Protein AF-A0A4S3J6D6-F1 (afdb_monomer)

Radius of gyration: 30.72 Å; Cα contacts (8 Å, |Δi|>4): 706; chains: 1; bounding box: 92×75×97 Å

pLDDT: mean 73.25, std 19.88, range [20.58, 95.94]

Solvent-accessible surface area (backbone atoms only — not comparable to full-atom values): 27760 Å² total; per-residue (Å²): 115,88,54,31,10,56,45,70,66,60,54,51,51,54,50,54,49,23,69,65,23,25,37,56,41,21,52,38,12,48,53,42,48,74,42,50,26,67,78,44,92,43,76,66,53,26,32,30,43,59,59,21,31,28,32,58,30,50,32,63,73,46,74,86,58,66,75,43,72,44,71,60,29,36,79,47,59,40,78,68,53,76,76,50,87,86,59,56,69,72,59,56,58,63,72,48,68,83,77,58,81,79,68,84,54,77,82,64,49,74,66,72,48,62,26,32,80,41,38,37,79,47,94,91,55,74,77,51,68,56,67,88,74,48,42,57,48,63,47,83,46,77,30,92,31,49,42,48,20,42,47,52,70,48,51,34,69,44,74,44,60,50,78,44,77,56,96,89,40,84,41,76,48,64,69,81,77,81,64,40,69,57,59,69,58,42,50,52,23,52,53,48,36,52,53,32,49,53,42,42,59,67,25,55,64,64,41,30,53,44,23,9,55,43,23,58,44,61,70,38,41,48,49,31,53,19,27,51,37,35,33,52,12,50,74,45,26,75,40,47,71,38,22,37,36,38,43,43,76,55,41,52,58,36,35,78,61,71,19,46,78,42,65,58,54,28,35,53,40,72,37,76,68,77,52,97,88,51,71,42,36,33,30,28,36,62,46,80,68,97,72,34,30,29,41,32,66,42,83,85,45,63,67,88,85,73,66,74,96,77,70,82,84,75,87,74,91,75,92,77,86,94,78,82,90,82,99,79,79,83,86,79,79,88,73,94,71,79,83,76,91,80,71,97,58,63,37,35,40,36,39,50,25,58,80,59,61,22,64,53,83,72,70,92,45,75,63,54,53,52,48,55,51,41,67,33,74,65,50,38,34,53,52,50,35,54,64,43,45,46,48,57,57,52,39,36,71,75,29,72,64,36,53,54,73,45,50,71,66,45,39,48,27,44,51,45,23,52,51,47,26,30,52,55,49,55,32,58,50,60,62,44,45,46,29,54,74,48,29,70,47,55,69,32,63,53,47,92,74,91,81,53,66,67,57,54,50,51,43,52,50,51,51,50,50,49,52,54,63,67,43,47,34,35,56,46,23,50,54,42,38,54,50,52,51,54,58,48,56,61,56,66,72,75,110

Mean predicted aligned error: 13.43 Å

Structure (mmCIF, N/CA/C/O backbone):
data_AF-A0A4S3J6D6-F1
#
_entry.id   AF-A0A4S3J6D6-F1
#
loop_
_atom_site.group_PDB
_atom_site.id
_atom_site.type_symbol
_atom_site.label_atom_id
_atom_site.label_alt_id
_atom_site.label_comp_id
_atom_site.label_asym_id
_atom_site.label_entity_id
_atom_site.label_seq_id
_atom_site.pdbx_PDB_ins_code
_atom_site.Cartn_x
_atom_site.Cartn_y
_atom_site.Cartn_z
_atom_site.occupancy
_atom_site.B_iso_or_equiv
_atom_site.auth_seq_id
_atom_site.auth_comp_id
_atom_site.auth_asym_id
_atom_site.auth_atom_id
_atom_site.pdbx_PDB_model_num
ATOM 1 N N . MET A 1 1 ? -3.745 2.298 2.213 1.00 41.47 1 MET A N 1
ATOM 2 C CA . MET A 1 1 ? -3.369 3.398 1.304 1.00 41.47 1 MET A CA 1
ATOM 3 C C . MET A 1 1 ? -4.579 3.968 0.573 1.00 41.47 1 MET A C 1
ATOM 5 O O . MET A 1 1 ? -5.389 3.202 0.057 1.00 41.47 1 MET A O 1
ATOM 9 N N . LYS A 1 2 ? -4.699 5.301 0.491 1.00 51.72 2 LYS A N 1
ATOM 10 C CA . LYS A 1 2 ? -5.333 5.931 -0.676 1.00 51.72 2 LYS A CA 1
ATOM 11 C C . LYS A 1 2 ? -4.258 5.887 -1.755 1.00 51.72 2 LYS A C 1
ATOM 13 O O . LYS A 1 2 ? -3.402 6.758 -1.787 1.00 51.72 2 LYS A O 1
ATOM 18 N N . PHE A 1 3 ? -4.219 4.801 -2.521 1.00 68.38 3 PHE A N 1
ATOM 19 C CA . PHE A 1 3 ? -3.299 4.735 -3.648 1.00 68.38 3 PHE A CA 1
ATOM 20 C C . PHE A 1 3 ? -3.706 5.852 -4.613 1.00 68.38 3 PHE A C 1
ATOM 22 O O . PHE A 1 3 ? -4.901 5.952 -4.925 1.00 68.38 3 PHE A O 1
ATOM 29 N N . PRO A 1 4 ? -2.780 6.728 -5.031 1.00 78.38 4 PRO A N 1
ATOM 30 C CA . PRO A 1 4 ? -3.098 7.741 -6.025 1.00 78.38 4 PRO A CA 1
ATOM 31 C C . PRO A 1 4 ? -3.724 7.065 -7.248 1.00 78.38 4 PRO A C 1
ATOM 33 O O . PRO A 1 4 ? -3.283 5.997 -7.665 1.00 78.38 4 PRO A O 1
ATOM 36 N N . GLY A 1 5 ? -4.819 7.622 -7.757 1.00 76.44 5 GLY A N 1
ATOM 37 C CA . GLY A 1 5 ? -5.571 7.063 -8.877 1.00 76.44 5 GLY A CA 1
ATOM 38 C C . GLY A 1 5 ? -6.498 5.887 -8.552 1.00 76.44 5 GLY A C 1
ATOM 39 O O . GLY A 1 5 ? -7.161 5.411 -9.465 1.00 76.44 5 GLY A O 1
ATOM 40 N N . ALA A 1 6 ? -6.594 5.400 -7.310 1.00 76.38 6 ALA A N 1
ATOM 41 C CA . ALA A 1 6 ? -7.422 4.228 -7.003 1.00 76.38 6 ALA A CA 1
ATOM 42 C C . ALA A 1 6 ? -8.912 4.410 -7.375 1.00 76.38 6 ALA A C 1
ATOM 44 O O . ALA A 1 6 ? -9.498 5.455 -7.071 1.00 76.38 6 ALA A O 1
ATOM 45 N N . PRO A 1 7 ? -9.570 3.373 -7.930 1.00 74.62 7 PRO A N 1
ATOM 46 C CA . PRO A 1 7 ? -11.009 3.376 -8.164 1.00 74.62 7 PRO A CA 1
ATOM 47 C C . PRO A 1 7 ? -11.848 3.658 -6.910 1.00 74.62 7 PRO A C 1
ATOM 49 O O . PRO A 1 7 ? -11.538 3.197 -5.806 1.00 74.62 7 PRO A O 1
ATOM 52 N N . SER A 1 8 ? -12.998 4.310 -7.094 1.00 79.19 8 SER A N 1
ATOM 53 C CA . SER A 1 8 ? -13.912 4.682 -6.004 1.00 79.19 8 SER A CA 1
ATOM 54 C C . SER A 1 8 ? -14.415 3.488 -5.182 1.00 79.19 8 SER A C 1
ATOM 56 O O . SER A 1 8 ? -14.633 3.626 -3.980 1.00 79.19 8 SER A O 1
ATOM 58 N N . TYR A 1 9 ? -14.557 2.301 -5.784 1.00 73.19 9 TYR A N 1
ATOM 59 C CA . TYR A 1 9 ? -14.984 1.099 -5.057 1.00 73.19 9 TYR A CA 1
ATOM 60 C C . TYR A 1 9 ? -13.918 0.603 -4.065 1.00 73.19 9 TYR A C 1
ATOM 62 O O . TYR A 1 9 ? -14.265 0.152 -2.974 1.00 73.19 9 TYR A O 1
ATOM 70 N N . ILE A 1 10 ? -12.625 0.744 -4.392 1.00 70.75 10 ILE A N 1
ATOM 71 C CA . ILE A 1 10 ? -11.521 0.419 -3.473 1.00 70.75 10 ILE A CA 1
ATOM 72 C C . ILE A 1 10 ? -11.543 1.391 -2.296 1.00 70.75 10 ILE A C 1
ATOM 74 O O . ILE A 1 10 ? -11.367 0.986 -1.147 1.00 70.75 10 ILE A O 1
ATOM 78 N N . LEU A 1 11 ? -11.804 2.674 -2.567 1.00 72.69 11 LEU A N 1
ATOM 79 C CA . LEU A 1 11 ? -11.958 3.683 -1.524 1.00 72.69 11 LEU A CA 1
ATOM 80 C C . LEU A 1 11 ? -13.138 3.357 -0.594 1.00 72.69 11 LEU A C 1
ATOM 82 O O . LEU A 1 11 ? -12.963 3.377 0.624 1.00 72.69 11 LEU A O 1
ATOM 86 N N . GLY A 1 12 ? -14.297 2.996 -1.151 1.00 72.44 12 GLY A N 1
ATOM 87 C CA . GLY A 1 12 ? -15.475 2.588 -0.381 1.00 72.44 12 GLY A CA 1
ATOM 88 C C . GLY A 1 12 ? -15.216 1.356 0.490 1.00 72.44 12 GLY A C 1
ATOM 89 O O . GLY A 1 12 ? -15.484 1.384 1.691 1.00 72.44 12 GLY A O 1
ATOM 90 N N . LEU A 1 13 ? -14.602 0.307 -0.068 1.00 74.62 13 LEU A N 1
ATOM 91 C CA . LEU A 1 13 ? -14.212 -0.888 0.691 1.00 74.62 13 LEU A CA 1
ATOM 92 C C . LEU A 1 13 ? -13.248 -0.538 1.832 1.00 74.62 13 LEU A C 1
ATOM 94 O O . LEU A 1 13 ? -13.419 -0.983 2.965 1.00 74.62 13 LEU A O 1
ATOM 98 N N . ASN A 1 14 ? -12.261 0.314 1.557 1.00 74.44 14 ASN A N 1
ATOM 99 C CA . ASN A 1 14 ? -11.303 0.781 2.550 1.00 74.44 14 ASN A CA 1
ATOM 100 C C . ASN A 1 14 ? -11.950 1.573 3.692 1.00 74.44 14 ASN A C 1
ATOM 102 O O . ASN A 1 14 ? -11.413 1.537 4.804 1.00 74.44 14 ASN A O 1
ATOM 106 N N . MET A 1 15 ? -13.046 2.291 3.433 1.00 79.38 15 MET A N 1
ATOM 107 C CA . MET A 1 15 ? -13.837 2.977 4.458 1.00 79.38 15 MET A CA 1
ATOM 108 C C . MET A 1 15 ? -14.606 1.971 5.316 1.00 79.38 15 MET A C 1
ATOM 110 O O . MET A 1 15 ? -14.496 2.028 6.537 1.00 79.38 15 MET A O 1
ATOM 114 N N . VAL A 1 16 ? -15.298 1.006 4.701 1.00 81.00 16 VAL A N 1
ATOM 115 C CA . VAL A 1 16 ? -16.024 -0.056 5.425 1.00 81.00 16 VAL A CA 1
ATOM 116 C C . VAL A 1 16 ? -15.078 -0.848 6.329 1.00 81.00 16 VAL A C 1
ATOM 118 O O . VAL A 1 16 ? -15.353 -1.023 7.515 1.00 81.00 16 VAL A O 1
ATOM 121 N N . LEU A 1 17 ? -13.922 -1.261 5.807 1.00 79.44 17 LEU A N 1
ATOM 122 C CA . LEU A 1 17 ? -12.919 -1.994 6.581 1.00 79.44 17 LEU A CA 1
ATOM 123 C C . LEU A 1 17 ? -12.349 -1.167 7.736 1.00 79.44 17 LEU A C 1
ATOM 125 O O . LEU A 1 17 ? -12.141 -1.710 8.813 1.00 79.44 17 LEU A O 1
ATOM 129 N N . ALA A 1 18 ? -12.126 0.136 7.546 1.00 80.56 18 ALA A N 1
ATOM 130 C CA . ALA A 1 18 ? -11.654 1.005 8.624 1.00 80.56 18 ALA A CA 1
ATOM 131 C C . ALA A 1 18 ? -12.730 1.248 9.695 1.00 80.56 18 ALA A C 1
ATOM 133 O O . ALA A 1 18 ? -12.408 1.462 10.858 1.00 80.56 18 ALA A O 1
ATOM 134 N N . VAL A 1 19 ? -14.008 1.186 9.319 1.00 84.94 19 VAL A N 1
ATOM 135 C CA . VAL A 1 19 ? -15.122 1.270 10.263 1.00 84.94 19 VAL A CA 1
ATOM 136 C C . VAL A 1 19 ? -15.230 -0.006 11.103 1.00 84.94 19 VAL A C 1
ATOM 138 O O . VAL A 1 19 ? -15.424 0.086 12.311 1.00 84.94 19 VAL A O 1
ATOM 141 N N . LEU A 1 20 ? -15.057 -1.186 10.506 1.00 83.94 20 LEU A N 1
ATOM 142 C CA . LEU A 1 20 ? -15.069 -2.463 11.235 1.00 83.94 20 LEU A CA 1
ATOM 143 C C . LEU A 1 20 ? -13.791 -2.675 12.062 1.00 83.94 20 LEU A C 1
ATOM 145 O O . LEU A 1 20 ? -13.850 -3.211 13.171 1.00 83.94 20 LEU A O 1
ATOM 149 N N . PHE A 1 21 ? -12.651 -2.214 11.540 1.00 85.00 21 PHE A N 1
ATOM 150 C CA . PHE A 1 21 ? -11.318 -2.398 12.109 1.00 85.00 21 PHE A CA 1
ATOM 151 C C . PHE A 1 21 ? -10.525 -1.076 12.078 1.00 85.00 21 PHE A C 1
ATOM 153 O O . PHE A 1 21 ? -9.737 -0.834 11.160 1.00 85.00 21 PHE A O 1
ATOM 160 N N . PRO A 1 22 ? -10.678 -0.204 13.090 1.00 82.12 22 PRO A N 1
ATOM 161 C CA . PRO A 1 22 ? -10.084 1.141 13.078 1.00 82.12 22 PRO A CA 1
ATOM 162 C C . PRO A 1 22 ? -8.558 1.162 12.981 1.00 82.12 22 PRO A C 1
ATOM 164 O O . PRO A 1 22 ? -7.977 2.068 12.382 1.00 82.12 22 PRO A O 1
ATOM 167 N N . ALA A 1 23 ? -7.886 0.132 13.492 1.00 82.69 23 ALA A N 1
ATOM 168 C CA . ALA A 1 23 ? -6.439 0.026 13.369 1.00 82.69 23 ALA A CA 1
ATOM 169 C C . ALA A 1 23 ? -5.967 -0.205 11.908 1.00 82.69 23 ALA A C 1
ATOM 171 O O . ALA A 1 23 ? -4.872 0.241 11.562 1.00 82.69 23 ALA A O 1
ATOM 172 N N . LEU A 1 24 ? -6.812 -0.736 11.002 1.00 78.19 24 LEU A N 1
ATOM 173 C CA . LEU A 1 24 ? -6.524 -0.773 9.558 1.00 78.19 24 LEU A CA 1
ATOM 174 C C . LEU A 1 24 ? -6.525 0.642 8.989 1.00 78.19 24 LEU A C 1
ATOM 176 O O . LEU A 1 24 ? -5.759 0.949 8.081 1.00 78.19 24 LEU A O 1
ATOM 180 N N . GLY A 1 25 ? -7.367 1.522 9.528 1.00 77.50 25 GLY A N 1
ATOM 181 C CA . GLY A 1 25 ? -7.333 2.943 9.228 1.00 77.50 25 GLY A CA 1
ATOM 182 C C . GLY A 1 25 ? -6.056 3.612 9.737 1.00 77.50 25 GLY A C 1
ATOM 183 O O . GLY A 1 25 ? -5.420 4.329 8.972 1.00 77.50 25 GLY A O 1
ATOM 184 N N . ALA A 1 26 ? -5.661 3.343 10.986 1.00 84.44 26 ALA A N 1
ATOM 185 C CA . ALA A 1 26 ? -4.484 3.945 11.620 1.00 84.44 26 ALA A CA 1
ATOM 186 C C . ALA A 1 26 ? -3.166 3.563 10.928 1.00 84.44 26 ALA A C 1
ATOM 188 O O . ALA A 1 26 ? -2.290 4.413 10.783 1.00 84.44 26 ALA A O 1
ATOM 189 N N . SER A 1 27 ? -3.044 2.321 10.441 1.00 81.69 27 SER A N 1
ATOM 190 C CA . SER A 1 27 ? -1.875 1.873 9.663 1.00 81.69 27 SER A CA 1
ATOM 191 C C . SER A 1 27 ? -1.570 2.796 8.477 1.00 81.69 27 SER A C 1
ATOM 193 O O . SER A 1 27 ? -0.413 3.098 8.209 1.00 81.69 27 SER A O 1
ATOM 195 N N . ARG A 1 28 ? -2.616 3.330 7.828 1.00 77.06 28 ARG A N 1
ATOM 196 C CA . ARG A 1 28 ? -2.507 4.219 6.662 1.00 77.06 28 ARG A CA 1
ATOM 197 C C . ARG A 1 28 ? -1.952 5.583 7.047 1.00 77.06 28 ARG A C 1
ATOM 199 O O . ARG A 1 28 ? -1.095 6.110 6.345 1.00 77.06 28 ARG A O 1
ATOM 206 N N . GLY A 1 29 ? -2.452 6.155 8.141 1.00 80.56 29 GLY A N 1
ATOM 207 C CA . GLY A 1 29 ? -1.927 7.409 8.666 1.00 80.56 29 GLY A CA 1
ATOM 208 C C . GLY A 1 29 ? -0.480 7.250 9.126 1.00 80.56 29 GLY A C 1
ATOM 209 O O . GLY A 1 29 ? 0.339 8.107 8.823 1.00 80.56 29 GLY A O 1
ATOM 210 N N . LEU A 1 30 ? -0.135 6.124 9.759 1.00 85.25 30 LEU A N 1
ATOM 211 C CA . LEU A 1 30 ? 1.233 5.835 10.192 1.00 85.25 30 LEU A CA 1
ATOM 212 C C . LEU A 1 30 ? 2.203 5.687 9.015 1.00 85.25 30 LEU A C 1
ATOM 214 O O . LEU A 1 30 ? 3.276 6.281 9.033 1.00 85.25 30 LEU A O 1
ATOM 218 N N . GLU A 1 31 ? 1.825 4.930 7.988 1.00 79.62 31 GLU A N 1
ATOM 219 C CA . GLU A 1 31 ? 2.619 4.768 6.767 1.00 79.62 31 GLU A CA 1
ATOM 220 C C . GLU A 1 31 ? 2.866 6.118 6.086 1.00 79.62 31 GLU A C 1
ATOM 222 O O . GLU A 1 31 ? 4.004 6.445 5.761 1.00 79.62 31 GLU A O 1
ATOM 227 N N . SER A 1 32 ? 1.824 6.950 5.988 1.00 77.69 32 SER A N 1
ATOM 228 C CA . SER A 1 32 ? 1.941 8.329 5.520 1.00 77.69 32 SER A CA 1
ATOM 229 C C . SER A 1 32 ? 2.930 9.127 6.382 1.00 77.69 32 SER A C 1
ATOM 231 O O . SER A 1 32 ? 3.880 9.690 5.849 1.00 77.69 32 SER A O 1
ATOM 233 N N . ILE A 1 33 ? 2.808 9.130 7.714 1.00 83.00 33 ILE A N 1
ATOM 234 C CA . ILE A 1 33 ? 3.750 9.833 8.612 1.00 83.00 33 ILE A CA 1
ATOM 235 C C . ILE A 1 33 ? 5.201 9.398 8.353 1.00 83.00 33 ILE A C 1
ATOM 237 O O . ILE A 1 33 ? 6.087 10.243 8.241 1.00 83.00 33 ILE A O 1
ATOM 241 N N . LEU A 1 34 ? 5.440 8.093 8.202 1.00 79.06 34 LEU A N 1
ATOM 242 C CA . LEU A 1 34 ? 6.771 7.545 7.939 1.00 79.06 34 LEU A CA 1
ATOM 243 C C . LEU A 1 34 ? 7.284 7.851 6.526 1.00 79.06 34 LEU A C 1
ATOM 245 O O . LEU A 1 34 ? 8.488 7.710 6.297 1.00 79.06 34 LEU A O 1
ATOM 249 N N . GLN A 1 35 ? 6.420 8.244 5.582 1.00 71.25 35 GLN A N 1
ATOM 250 C CA . GLN A 1 35 ? 6.797 8.662 4.226 1.00 71.25 35 GLN A CA 1
ATOM 251 C C . GLN A 1 35 ? 7.563 9.994 4.188 1.00 71.25 35 GLN A C 1
ATOM 253 O O . GLN A 1 35 ? 8.398 10.162 3.306 1.00 71.25 35 GLN A O 1
ATOM 258 N N . HIS A 1 36 ? 7.401 10.869 5.191 1.00 66.31 36 HIS A N 1
ATOM 259 C CA . HIS A 1 36 ? 8.188 12.105 5.377 1.00 66.31 36 HIS A CA 1
ATOM 260 C C . HIS A 1 36 ? 8.287 13.022 4.146 1.00 66.31 36 HIS A C 1
ATOM 262 O O . HIS A 1 36 ? 9.276 13.728 3.947 1.00 66.31 36 HIS A O 1
ATOM 268 N N . THR A 1 37 ? 7.233 13.070 3.337 1.00 61.00 37 THR A N 1
ATOM 269 C CA . THR A 1 37 ? 7.245 13.807 2.067 1.00 61.00 37 THR A CA 1
ATOM 270 C C . THR A 1 37 ? 7.382 15.324 2.259 1.00 61.00 37 THR A C 1
ATOM 272 O O . THR A 1 37 ? 7.939 15.986 1.396 1.00 61.00 37 THR A O 1
ATOM 275 N N . THR A 1 38 ? 6.983 15.899 3.402 1.00 57.28 38 THR A N 1
ATOM 276 C CA . THR A 1 38 ? 7.101 17.351 3.679 1.00 57.28 38 THR A CA 1
ATOM 277 C C . THR A 1 38 ? 8.528 17.892 3.668 1.00 57.28 38 THR A C 1
ATOM 279 O O . THR A 1 38 ? 8.716 19.083 3.433 1.00 57.28 38 THR A O 1
ATOM 282 N N . PHE A 1 39 ? 9.533 17.055 3.941 1.00 61.31 39 PHE A N 1
ATOM 283 C CA . PHE A 1 39 ? 10.932 17.493 3.989 1.00 61.31 39 PHE A CA 1
ATOM 284 C C . PHE A 1 39 ? 11.635 17.417 2.629 1.00 61.31 39 PHE A C 1
ATOM 286 O O . PHE A 1 39 ? 12.764 17.897 2.500 1.00 61.31 39 PHE A O 1
ATOM 293 N N . ALA A 1 40 ? 10.975 16.851 1.615 1.00 65.94 40 ALA A N 1
ATOM 294 C CA . ALA A 1 40 ? 11.468 16.861 0.248 1.00 65.94 40 ALA A CA 1
ATOM 295 C C . ALA A 1 40 ? 11.375 18.278 -0.332 1.00 65.94 40 ALA A C 1
ATOM 297 O O . ALA A 1 40 ? 10.331 18.939 -0.263 1.00 65.94 40 ALA A O 1
ATOM 298 N N . LYS A 1 41 ? 12.487 18.746 -0.906 1.00 68.56 41 LYS A N 1
ATOM 299 C CA . LYS A 1 41 ? 12.631 20.136 -1.369 1.00 68.56 41 LYS A CA 1
ATOM 300 C C . LYS A 1 41 ? 11.868 20.386 -2.668 1.00 68.56 41 LYS A C 1
ATOM 302 O O . LYS A 1 41 ? 11.442 21.512 -2.910 1.00 68.56 41 LYS A O 1
ATOM 307 N N . ASN A 1 42 ? 11.690 19.342 -3.481 1.00 77.44 42 ASN A N 1
ATOM 308 C CA . ASN A 1 42 ? 11.110 19.442 -4.817 1.00 77.44 42 ASN A CA 1
ATOM 309 C C . ASN A 1 42 ? 9.749 18.720 -4.904 1.00 77.44 42 ASN A C 1
ATOM 311 O O . ASN A 1 42 ? 9.630 17.597 -4.414 1.00 77.44 42 ASN A O 1
ATOM 315 N N . PRO A 1 43 ? 8.739 19.277 -5.603 1.00 82.75 43 PRO A N 1
ATOM 316 C CA . PRO A 1 43 ? 7.417 18.650 -5.749 1.00 82.75 43 PRO A CA 1
ATOM 317 C C . PRO A 1 43 ? 7.432 17.229 -6.338 1.00 82.75 43 PRO A C 1
ATOM 319 O O . PRO A 1 43 ? 6.593 16.405 -5.985 1.00 82.75 43 PRO A O 1
ATOM 322 N N . ILE A 1 44 ? 8.391 16.919 -7.218 1.00 84.81 44 ILE A N 1
ATOM 323 C CA . ILE A 1 44 ? 8.555 15.571 -7.790 1.00 84.81 44 ILE A CA 1
ATOM 324 C C . ILE A 1 44 ? 9.035 14.572 -6.744 1.00 84.81 44 ILE A C 1
ATOM 326 O O . ILE A 1 44 ? 8.549 13.449 -6.704 1.00 84.81 44 ILE A O 1
ATOM 330 N N . GLU A 1 45 ? 9.958 14.981 -5.880 1.00 83.44 45 GLU A N 1
ATOM 331 C CA . GLU A 1 45 ? 10.452 14.148 -4.785 1.00 83.44 45 GLU A CA 1
ATOM 332 C C . GLU A 1 45 ? 9.326 13.896 -3.763 1.00 83.44 45 GLU A C 1
ATOM 334 O O . GLU A 1 45 ? 9.135 12.770 -3.308 1.00 83.44 45 GLU A O 1
ATOM 339 N N . GLN A 1 46 ? 8.477 14.900 -3.504 1.00 83.81 46 GLN A N 1
ATOM 340 C CA . GLN A 1 46 ? 7.248 14.731 -2.713 1.00 83.81 46 GLN A CA 1
ATOM 341 C C . GLN A 1 46 ? 6.288 13.707 -3.342 1.00 83.81 46 GLN A C 1
ATOM 343 O O . GLN A 1 46 ? 5.760 12.837 -2.643 1.00 83.81 46 GLN A O 1
ATOM 348 N N . ALA A 1 47 ? 6.087 13.773 -4.663 1.00 87.06 47 ALA A N 1
ATOM 349 C CA . ALA A 1 47 ? 5.253 12.824 -5.398 1.00 87.06 47 ALA A CA 1
ATOM 350 C C . ALA A 1 47 ? 5.852 11.410 -5.403 1.00 87.06 47 ALA A C 1
ATOM 352 O O . ALA A 1 47 ? 5.113 10.431 -5.276 1.00 87.06 47 ALA A O 1
ATOM 353 N N . LEU A 1 48 ? 7.178 11.297 -5.497 1.00 86.69 48 LEU A N 1
ATOM 354 C CA . LEU A 1 48 ? 7.907 10.033 -5.453 1.00 86.69 48 LEU A CA 1
ATOM 355 C C . LEU A 1 48 ? 7.718 9.335 -4.102 1.00 86.69 48 LEU A C 1
ATOM 357 O O . LEU A 1 48 ? 7.248 8.199 -4.059 1.00 86.69 48 LEU A O 1
ATOM 361 N N . HIS A 1 49 ? 7.984 10.038 -2.999 1.00 81.44 49 HIS A N 1
ATOM 362 C CA . HIS A 1 49 ? 7.810 9.498 -1.647 1.00 81.44 49 HIS A CA 1
ATOM 363 C C . HIS A 1 49 ? 6.346 9.203 -1.292 1.00 81.44 49 HIS A C 1
ATOM 365 O O . HIS A 1 49 ? 6.078 8.356 -0.444 1.00 81.44 49 HIS A O 1
ATOM 371 N N . SER A 1 50 ? 5.393 9.851 -1.967 1.00 81.69 50 SER A N 1
ATOM 372 C CA . SER A 1 50 ? 3.956 9.579 -1.816 1.00 81.69 50 SER A CA 1
ATOM 373 C C . SER A 1 50 ? 3.459 8.425 -2.698 1.00 81.69 50 SER A C 1
ATOM 375 O O . SER A 1 50 ? 2.248 8.216 -2.802 1.00 81.69 50 SER A O 1
ATOM 377 N N . SER A 1 51 ? 4.357 7.697 -3.379 1.00 85.38 51 SER A N 1
ATOM 378 C CA . SER A 1 51 ? 4.012 6.645 -4.353 1.00 85.38 51 SER A CA 1
ATOM 379 C C . SER A 1 51 ? 3.046 7.125 -5.450 1.00 85.38 51 SER A C 1
ATOM 381 O O . SER A 1 51 ? 2.198 6.371 -5.931 1.00 85.38 51 SER A O 1
ATOM 383 N N . ALA A 1 52 ? 3.144 8.400 -5.838 1.00 89.31 52 ALA A N 1
ATOM 384 C CA . ALA A 1 52 ? 2.300 9.015 -6.861 1.00 89.31 52 ALA A CA 1
ATOM 385 C C . ALA A 1 52 ? 2.924 8.974 -8.261 1.00 89.31 52 ALA A C 1
ATOM 387 O O . ALA A 1 52 ? 2.268 9.370 -9.222 1.00 89.31 52 ALA A O 1
ATOM 388 N N . LEU A 1 53 ? 4.165 8.497 -8.391 1.00 91.81 53 LEU A N 1
ATOM 389 C CA . LEU A 1 53 ? 4.851 8.350 -9.672 1.00 91.81 53 LEU A CA 1
ATOM 390 C C . LEU A 1 53 ? 4.790 6.903 -10.164 1.00 91.81 53 LEU A C 1
ATOM 392 O O . LEU A 1 53 ? 5.007 5.955 -9.404 1.00 91.81 53 LEU A O 1
ATOM 396 N N . CYS A 1 54 ? 4.534 6.740 -11.457 1.00 92.94 54 CYS A N 1
ATOM 397 C CA . CYS A 1 54 ? 4.538 5.450 -12.136 1.00 92.94 54 CYS A CA 1
ATOM 398 C C . CYS A 1 54 ? 5.396 5.491 -13.405 1.00 92.94 54 CYS A C 1
ATOM 400 O O . CYS A 1 54 ? 5.577 6.540 -14.023 1.00 92.94 54 CYS A O 1
ATOM 402 N N . MET A 1 55 ? 5.928 4.335 -13.783 1.00 93.38 55 MET A N 1
ATOM 403 C CA . MET A 1 55 ? 6.758 4.128 -14.966 1.00 93.38 55 MET A CA 1
ATOM 404 C C . MET A 1 55 ? 6.295 2.895 -15.741 1.00 93.38 55 MET A C 1
ATOM 406 O O . MET A 1 55 ? 5.650 2.000 -15.192 1.00 93.38 55 MET A O 1
ATOM 410 N N . VAL A 1 56 ? 6.650 2.849 -17.022 1.00 93.94 56 VAL A N 1
ATOM 411 C CA . VAL A 1 56 ? 6.381 1.705 -17.898 1.00 93.94 56 VAL A CA 1
ATOM 412 C C . VAL A 1 56 ? 7.427 0.618 -17.663 1.00 93.94 56 VAL A C 1
ATOM 414 O O . VAL A 1 56 ? 8.626 0.897 -17.640 1.00 93.94 56 VAL A O 1
ATOM 417 N N . VAL A 1 57 ? 6.975 -0.624 -17.510 1.00 91.44 57 VAL A N 1
ATOM 418 C CA . VAL A 1 57 ? 7.831 -1.804 -17.345 1.00 91.44 57 VAL A CA 1
ATOM 419 C C . VAL A 1 57 ? 7.383 -2.942 -18.260 1.00 91.44 57 VAL A C 1
ATOM 421 O O . VAL A 1 57 ? 6.245 -2.972 -18.740 1.00 91.44 57 VAL A O 1
ATOM 424 N N . ARG A 1 58 ? 8.283 -3.893 -18.521 1.00 90.44 58 ARG A N 1
ATOM 425 C CA . ARG A 1 58 ? 7.955 -5.089 -19.307 1.00 90.44 58 ARG A CA 1
ATOM 426 C C . ARG A 1 58 ? 7.142 -6.059 -18.458 1.00 90.44 58 ARG A C 1
ATOM 428 O O . ARG A 1 58 ? 7.561 -6.436 -17.368 1.00 90.44 58 ARG A O 1
ATOM 435 N N . SER A 1 59 ? 6.012 -6.511 -18.984 1.00 86.00 59 SER A N 1
ATOM 436 C CA . SER A 1 59 ? 5.227 -7.575 -18.357 1.00 86.00 59 SER A CA 1
ATOM 437 C C . SER A 1 59 ? 5.912 -8.943 -18.533 1.00 86.00 59 SER A C 1
ATOM 439 O O . SER A 1 59 ? 6.729 -9.116 -19.443 1.00 86.00 59 SER A O 1
ATOM 441 N N . PRO A 1 60 ? 5.519 -9.978 -17.767 1.00 79.38 60 PRO A N 1
ATOM 442 C CA . PRO A 1 60 ? 6.001 -11.349 -17.967 1.00 79.38 60 PRO A CA 1
ATOM 443 C C . PRO A 1 60 ? 5.744 -11.935 -19.366 1.00 79.38 60 PRO A C 1
ATOM 445 O O . PRO A 1 60 ? 6.346 -12.943 -19.730 1.00 79.38 60 PRO A O 1
ATOM 448 N N . TYR A 1 61 ? 4.811 -11.351 -20.122 1.00 81.88 61 TYR A N 1
ATOM 449 C CA . TYR A 1 61 ? 4.415 -11.800 -21.459 1.00 81.88 61 TYR A CA 1
ATOM 450 C C . TYR A 1 61 ? 5.076 -10.991 -22.575 1.00 81.88 61 TYR A C 1
ATOM 452 O O . TYR A 1 61 ? 4.755 -11.190 -23.746 1.00 81.88 61 TYR A O 1
ATOM 460 N N . TRP A 1 62 ? 5.960 -10.059 -22.219 1.00 89.56 62 TRP A N 1
ATOM 461 C CA . TRP A 1 62 ? 6.705 -9.272 -23.184 1.00 89.56 62 TRP A CA 1
ATOM 462 C C . TRP A 1 62 ? 7.539 -10.176 -24.097 1.00 89.56 62 TRP A C 1
ATOM 464 O O . TRP A 1 62 ? 8.183 -11.124 -23.642 1.00 89.56 62 TRP A O 1
ATOM 474 N N . LYS A 1 63 ? 7.537 -9.851 -25.390 1.00 87.12 63 LYS A N 1
ATOM 475 C CA . LYS A 1 63 ? 8.366 -10.491 -26.410 1.00 87.12 63 LYS A CA 1
ATOM 476 C C . LYS A 1 63 ? 9.216 -9.436 -27.133 1.00 87.12 63 LYS A C 1
ATOM 478 O O . LYS A 1 63 ? 8.741 -8.308 -27.323 1.00 87.12 63 LYS A O 1
ATOM 483 N N . PRO A 1 64 ? 10.448 -9.771 -27.547 1.00 87.81 64 PRO A N 1
ATOM 484 C CA . PRO A 1 64 ? 11.240 -8.911 -28.408 1.00 87.81 64 PRO A CA 1
ATOM 485 C C . PRO A 1 64 ? 10.630 -8.873 -29.816 1.00 87.81 64 PRO A C 1
ATOM 487 O O . PRO A 1 64 ? 10.008 -9.828 -30.269 1.00 87.81 64 PRO A O 1
ATOM 490 N N . GLN A 1 65 ? 10.785 -7.747 -30.502 1.00 86.31 65 GLN A N 1
ATOM 491 C CA . GLN A 1 65 ? 10.573 -7.637 -31.943 1.00 86.31 65 GLN A CA 1
ATOM 492 C C . GLN A 1 65 ? 11.843 -8.071 -32.693 1.00 86.31 65 GLN A C 1
ATOM 494 O O . GLN A 1 65 ? 12.930 -7.625 -32.300 1.00 86.31 65 GLN A O 1
ATOM 499 N N . PRO A 1 66 ? 11.713 -8.910 -33.739 1.00 84.75 66 PRO A N 1
ATOM 500 C CA . PRO A 1 66 ? 12.814 -9.276 -34.623 1.00 84.75 66 PRO A CA 1
ATOM 501 C C . PRO A 1 66 ? 13.544 -8.053 -35.192 1.00 84.75 66 PRO A C 1
ATOM 503 O O . PRO A 1 66 ? 12.902 -7.103 -35.630 1.00 84.75 66 PRO A O 1
ATOM 506 N N . GLY A 1 67 ? 14.875 -8.081 -35.196 1.00 80.62 67 GLY A N 1
ATOM 507 C CA . GLY A 1 67 ? 15.741 -7.024 -35.724 1.00 80.62 67 GLY A CA 1
ATOM 508 C C . GLY A 1 67 ? 16.067 -5.892 -34.744 1.00 80.62 67 GLY A C 1
ATOM 509 O O . GLY A 1 67 ? 16.984 -5.120 -35.011 1.00 80.62 67 GLY A O 1
ATOM 510 N N . ASN A 1 68 ? 15.396 -5.806 -33.591 1.00 84.12 68 ASN A N 1
ATOM 511 C CA . ASN A 1 68 ? 15.668 -4.757 -32.605 1.00 84.12 68 ASN A CA 1
ATOM 512 C C . ASN A 1 68 ? 16.742 -5.187 -31.595 1.00 84.12 68 ASN A C 1
ATOM 514 O O . ASN A 1 68 ? 16.736 -6.317 -31.096 1.00 84.12 68 ASN A O 1
ATOM 518 N N . THR A 1 69 ? 17.609 -4.244 -31.227 1.00 83.94 69 THR A N 1
ATOM 519 C CA . THR A 1 69 ? 18.634 -4.426 -30.193 1.00 83.94 69 THR A CA 1
ATOM 520 C C . THR A 1 69 ? 18.089 -4.047 -28.818 1.00 83.94 69 THR A C 1
ATOM 522 O O . THR A 1 69 ? 17.561 -2.952 -28.625 1.00 83.94 69 THR A O 1
ATOM 525 N N . TYR A 1 70 ? 18.266 -4.924 -27.831 1.00 84.88 70 TYR A N 1
ATOM 526 C CA . TYR A 1 70 ? 17.863 -4.684 -26.442 1.00 84.88 70 TYR A CA 1
ATOM 527 C C . TYR A 1 70 ? 19.072 -4.588 -25.536 1.00 84.88 70 TYR A C 1
ATOM 529 O O . TYR A 1 70 ? 20.066 -5.277 -25.747 1.00 84.88 70 TYR A O 1
ATOM 537 N N . ARG A 1 71 ? 18.957 -3.750 -24.505 1.00 81.81 71 ARG A N 1
ATOM 538 C CA . ARG A 1 71 ? 20.014 -3.480 -23.525 1.00 81.81 71 ARG A CA 1
ATOM 539 C C . ARG A 1 71 ? 19.728 -4.154 -22.189 1.00 81.81 71 ARG A C 1
ATOM 541 O O . ARG A 1 71 ? 18.588 -4.514 -21.890 1.00 81.81 71 ARG A O 1
ATOM 548 N N . ASP A 1 72 ? 20.764 -4.216 -21.361 1.00 79.81 72 ASP A N 1
ATOM 549 C CA . ASP A 1 72 ? 20.737 -4.740 -19.995 1.00 79.81 72 ASP A CA 1
ATOM 550 C C . ASP A 1 72 ? 20.300 -6.212 -19.905 1.00 79.81 72 ASP A C 1
ATOM 552 O O . ASP A 1 72 ? 19.678 -6.642 -18.935 1.00 79.81 72 ASP A O 1
ATOM 556 N N . LEU A 1 73 ? 20.634 -7.008 -20.921 1.00 83.00 73 LEU A N 1
ATOM 557 C CA . LEU A 1 73 ? 20.373 -8.443 -20.939 1.00 83.00 73 LEU A CA 1
ATOM 558 C C . LEU A 1 73 ? 21.358 -9.176 -20.024 1.00 83.00 73 LEU A C 1
ATOM 560 O O . LEU A 1 73 ? 22.513 -8.776 -19.879 1.00 83.00 73 LEU A O 1
ATOM 564 N N . SER A 1 74 ? 20.904 -10.262 -19.400 1.00 79.75 74 SER A N 1
ATOM 565 C CA . SER A 1 74 ? 21.749 -11.163 -18.605 1.00 79.75 74 SER A CA 1
ATOM 566 C C . SER A 1 74 ? 21.699 -12.581 -19.169 1.00 79.75 74 SER A C 1
ATOM 568 O O . SER A 1 74 ? 20.677 -13.010 -19.694 1.00 79.75 74 SER A O 1
ATOM 570 N N . TYR A 1 75 ? 22.791 -13.332 -19.043 1.00 78.62 75 TYR A N 1
ATOM 571 C CA . TYR A 1 75 ? 22.912 -14.687 -19.587 1.00 78.62 75 TYR A CA 1
ATOM 572 C C . TYR A 1 75 ? 23.019 -15.713 -18.462 1.00 78.62 75 TYR A C 1
ATOM 574 O O . TYR A 1 75 ? 23.870 -15.580 -17.582 1.00 78.62 75 TYR A O 1
ATOM 582 N N . LEU A 1 76 ? 22.174 -16.745 -18.503 1.00 76.69 76 LEU A N 1
ATOM 583 C CA . LEU A 1 76 ? 22.236 -17.906 -17.621 1.00 76.69 76 LEU A CA 1
ATOM 584 C C . LEU A 1 76 ? 22.623 -19.159 -18.438 1.00 76.69 76 LEU A C 1
ATOM 586 O O . LEU A 1 76 ? 21.805 -19.662 -19.218 1.00 76.69 76 LEU A O 1
ATOM 590 N N . PRO A 1 77 ? 23.844 -19.698 -18.237 1.00 71.94 77 PRO A N 1
ATOM 591 C CA . PRO A 1 77 ? 24.304 -20.906 -18.915 1.00 71.94 77 PRO A CA 1
ATOM 592 C C . PRO A 1 77 ? 23.443 -22.136 -18.596 1.00 71.94 77 PRO A C 1
ATOM 594 O O . PRO A 1 77 ? 22.999 -22.325 -17.459 1.00 71.94 77 PRO A O 1
ATOM 597 N N . THR A 1 78 ? 23.307 -23.052 -19.561 1.00 72.25 78 THR A N 1
ATOM 598 C CA . THR A 1 78 ? 22.533 -24.299 -19.403 1.00 72.25 78 THR A CA 1
ATOM 599 C C . THR A 1 78 ? 22.963 -25.136 -18.194 1.00 72.25 78 THR A C 1
ATOM 601 O O . THR A 1 78 ? 22.113 -25.727 -17.528 1.00 72.25 78 THR A O 1
ATOM 604 N N . ARG A 1 79 ? 24.264 -25.186 -17.876 1.00 67.75 79 ARG A N 1
ATOM 605 C CA . ARG A 1 79 ? 24.793 -25.981 -16.751 1.00 67.75 79 ARG A CA 1
ATOM 606 C C . ARG A 1 79 ? 24.175 -25.569 -15.410 1.00 67.75 79 ARG A C 1
ATOM 608 O O . ARG A 1 79 ? 23.843 -26.427 -14.599 1.00 67.75 79 ARG A O 1
ATOM 615 N N . LEU A 1 80 ? 23.961 -24.268 -15.201 1.00 66.75 80 LEU A N 1
ATOM 616 C CA . LEU A 1 80 ? 23.361 -23.741 -13.970 1.00 66.75 80 LEU A CA 1
ATOM 617 C C . LEU A 1 80 ? 21.853 -23.953 -13.908 1.00 66.75 80 LEU A C 1
ATOM 619 O O . LEU A 1 80 ? 21.284 -24.035 -12.825 1.00 66.75 80 LEU A O 1
ATOM 623 N N . ARG A 1 81 ? 21.215 -24.091 -15.070 1.00 65.81 81 ARG A N 1
ATOM 624 C CA . ARG A 1 81 ? 19.781 -24.333 -15.185 1.00 65.81 81 ARG A CA 1
ATOM 625 C C . ARG A 1 81 ? 19.376 -25.751 -14.775 1.00 65.81 81 ARG A C 1
ATOM 627 O O . ARG A 1 81 ? 18.255 -25.946 -14.338 1.00 65.81 81 ARG A O 1
ATOM 634 N N . GLN A 1 82 ? 20.265 -26.736 -14.914 1.00 60.62 82 GLN A N 1
ATOM 635 C CA . GLN A 1 82 ? 19.953 -28.142 -14.617 1.00 60.62 82 GLN A CA 1
ATOM 636 C C . GLN A 1 82 ? 19.966 -28.482 -13.116 1.00 60.62 82 GLN A C 1
ATOM 638 O O . GLN A 1 82 ? 19.493 -29.552 -12.741 1.00 60.62 82 GLN A O 1
ATOM 643 N N . LYS A 1 83 ? 20.529 -27.614 -12.263 1.00 57.28 83 LYS A N 1
ATOM 644 C CA . LYS A 1 83 ? 20.815 -27.937 -10.855 1.00 57.28 83 LYS A CA 1
ATOM 645 C C . LYS A 1 83 ? 19.651 -27.642 -9.895 1.00 57.28 83 LYS A C 1
ATOM 647 O O . LYS A 1 83 ? 19.577 -28.303 -8.871 1.00 57.28 83 LYS A O 1
ATOM 652 N N . ASP A 1 84 ? 18.757 -26.705 -10.230 1.00 57.03 84 ASP A N 1
ATOM 653 C CA . ASP A 1 84 ? 17.611 -26.287 -9.400 1.00 57.03 84 ASP A CA 1
ATOM 654 C C . ASP A 1 84 ? 16.491 -25.683 -10.293 1.00 57.03 84 ASP A C 1
ATOM 656 O O . ASP A 1 84 ? 16.478 -24.484 -10.565 1.00 57.03 84 ASP A O 1
ATOM 660 N N . ASP A 1 85 ? 15.539 -26.504 -10.766 1.00 56.62 85 ASP A N 1
ATOM 661 C CA . ASP A 1 85 ? 14.487 -26.101 -11.733 1.00 56.62 85 ASP A CA 1
ATOM 662 C C . ASP A 1 85 ? 13.462 -25.079 -11.186 1.00 56.62 85 ASP A C 1
ATOM 664 O O . ASP A 1 85 ? 12.786 -24.397 -11.959 1.00 56.62 85 ASP A O 1
ATOM 668 N N . ASP A 1 86 ? 13.350 -24.955 -9.861 1.00 58.00 86 ASP A N 1
ATOM 669 C CA . ASP A 1 86 ? 12.416 -24.046 -9.179 1.00 58.00 86 ASP A CA 1
ATOM 670 C C . ASP A 1 86 ? 13.064 -22.720 -8.720 1.00 58.00 86 ASP A C 1
ATOM 672 O O . ASP A 1 86 ? 12.370 -21.836 -8.205 1.00 58.00 86 ASP A O 1
ATOM 676 N N . GLU A 1 87 ? 14.384 -22.551 -8.872 1.00 63.94 87 GLU A N 1
ATOM 677 C CA . GLU A 1 87 ? 15.097 -21.361 -8.395 1.00 63.94 87 GLU A CA 1
ATOM 678 C C . GLU A 1 87 ? 15.034 -20.207 -9.412 1.00 63.94 87 GLU A C 1
ATOM 680 O O . GLU A 1 87 ? 15.185 -20.388 -10.619 1.00 63.94 87 GLU A O 1
ATOM 685 N N . ALA A 1 88 ? 14.810 -18.979 -8.927 1.00 70.00 88 ALA A N 1
ATOM 686 C CA . ALA A 1 88 ? 14.757 -17.806 -9.792 1.00 70.00 88 ALA A CA 1
ATOM 687 C C . ALA A 1 88 ? 16.116 -17.585 -10.509 1.00 70.00 88 ALA A C 1
ATOM 689 O O . ALA A 1 88 ? 17.144 -17.533 -9.829 1.00 70.00 88 ALA A O 1
ATOM 690 N N . PRO A 1 89 ? 16.145 -17.389 -11.841 1.00 71.69 89 PRO A N 1
ATOM 691 C CA . PRO A 1 89 ? 17.339 -17.141 -12.651 1.00 71.69 89 PRO A CA 1
ATOM 692 C C . PRO A 1 89 ? 18.366 -16.172 -12.051 1.00 71.69 89 PRO A C 1
ATOM 694 O O . PRO A 1 89 ? 19.547 -16.507 -11.973 1.00 71.69 89 PRO A O 1
ATOM 697 N N . TYR A 1 90 ? 17.947 -15.009 -11.539 1.00 72.31 90 TYR A N 1
ATOM 698 C CA . TYR A 1 90 ? 18.875 -14.073 -10.884 1.00 72.31 90 TYR A CA 1
ATOM 699 C C . TYR A 1 90 ? 19.472 -14.604 -9.568 1.00 72.31 90 TYR A C 1
ATOM 701 O O . TYR A 1 90 ? 20.606 -14.272 -9.219 1.00 72.31 90 TYR A O 1
ATOM 709 N N . LYS A 1 91 ? 18.746 -15.455 -8.836 1.00 73.75 91 LYS A N 1
ATOM 710 C CA . LYS A 1 91 ? 19.236 -16.102 -7.609 1.00 73.75 91 LYS A CA 1
ATOM 711 C C . LYS A 1 91 ? 20.268 -17.186 -7.935 1.00 73.75 91 LYS A C 1
ATOM 713 O O . LYS A 1 91 ? 21.309 -17.239 -7.279 1.00 73.75 91 LYS A O 1
ATOM 718 N N . ALA A 1 92 ? 20.028 -17.957 -8.997 1.00 72.88 92 ALA A N 1
ATOM 719 C CA . ALA A 1 92 ? 20.991 -18.915 -9.534 1.00 72.88 92 ALA A CA 1
ATOM 720 C C . ALA A 1 92 ? 22.289 -18.221 -9.994 1.00 72.88 92 ALA A C 1
ATOM 722 O O . ALA A 1 92 ? 23.380 -18.678 -9.657 1.00 72.88 92 ALA A O 1
ATOM 723 N N . LEU A 1 93 ? 22.188 -17.065 -10.670 1.00 71.62 93 LEU A N 1
ATOM 724 C CA . LEU A 1 93 ? 23.353 -16.256 -11.062 1.00 71.62 93 LEU A CA 1
ATOM 725 C C . LEU A 1 93 ? 24.177 -15.769 -9.860 1.00 71.62 93 LEU A C 1
ATOM 727 O O . LEU A 1 93 ? 25.405 -15.791 -9.907 1.00 71.62 93 LEU A O 1
ATOM 731 N N . LYS A 1 94 ? 23.524 -15.355 -8.766 1.00 70.44 94 LYS A N 1
ATOM 732 C CA . LYS A 1 94 ? 24.202 -14.830 -7.567 1.00 70.44 94 LYS A CA 1
ATOM 733 C C . LYS A 1 94 ? 24.937 -15.912 -6.761 1.00 70.44 94 LYS A C 1
ATOM 735 O O . LYS A 1 94 ? 25.979 -15.630 -6.172 1.00 70.44 94 LYS A O 1
ATOM 740 N N . LYS A 1 95 ? 24.399 -17.136 -6.716 1.00 68.00 95 LYS A N 1
ATOM 741 C CA . LYS A 1 95 ? 24.948 -18.282 -5.959 1.00 68.00 95 LYS A CA 1
ATOM 742 C C . LYS A 1 95 ? 26.287 -18.757 -6.532 1.00 68.00 95 LYS A C 1
ATOM 744 O O . LYS A 1 95 ? 27.195 -19.098 -5.778 1.00 68.00 95 LYS A O 1
ATOM 749 N N . THR A 1 96 ? 26.451 -18.697 -7.850 1.00 60.00 96 THR A N 1
ATOM 750 C CA . THR A 1 96 ? 27.617 -19.245 -8.561 1.00 60.00 96 THR A CA 1
ATOM 751 C C . THR A 1 96 ? 28.726 -18.203 -8.761 1.00 60.00 96 THR A C 1
ATOM 753 O O . THR A 1 96 ? 29.286 -18.033 -9.843 1.00 60.00 96 THR A O 1
ATOM 756 N N . ARG A 1 97 ? 29.041 -17.473 -7.682 1.00 55.19 97 ARG A N 1
ATOM 757 C CA . ARG A 1 97 ? 29.995 -16.350 -7.642 1.00 55.19 97 ARG A CA 1
ATOM 758 C C . ARG A 1 97 ? 31.444 -16.758 -7.942 1.00 55.19 97 ARG A C 1
ATOM 760 O O . ARG A 1 97 ? 32.168 -15.957 -8.522 1.00 55.19 97 ARG A O 1
ATOM 767 N N . SER A 1 98 ? 31.876 -17.963 -7.551 1.00 49.53 98 SER A N 1
ATOM 768 C CA . SER A 1 98 ? 33.282 -18.391 -7.676 1.00 49.53 98 SER A CA 1
ATOM 769 C C . SER A 1 98 ? 33.598 -19.191 -8.943 1.00 49.53 98 SER A C 1
ATOM 771 O O . SER A 1 98 ? 34.755 -19.236 -9.343 1.00 49.53 98 SER A O 1
ATOM 773 N N . GLU A 1 99 ? 32.601 -19.805 -9.589 1.00 51.06 99 GLU A N 1
ATOM 774 C CA . GLU A 1 99 ? 32.823 -20.692 -10.747 1.00 51.06 99 GLU A CA 1
ATOM 775 C C . GLU A 1 99 ? 32.731 -19.943 -12.089 1.00 51.06 99 GLU A C 1
ATOM 777 O O . GLU A 1 99 ? 33.362 -20.330 -13.066 1.00 51.06 99 GLU A O 1
ATOM 782 N N . LEU A 1 100 ? 31.998 -18.824 -12.147 1.00 51.50 100 LEU A N 1
ATOM 783 C CA . LEU A 1 100 ? 31.707 -18.118 -13.400 1.00 51.50 100 LEU A CA 1
ATOM 784 C C . LEU A 1 100 ? 32.824 -17.179 -13.887 1.00 51.50 100 LEU A C 1
ATOM 786 O O . LEU A 1 100 ? 32.629 -16.502 -14.885 1.00 51.50 100 LEU A O 1
ATOM 790 N N . GLY A 1 101 ? 33.953 -17.049 -13.189 1.00 46.12 101 GLY A N 1
ATOM 791 C CA . GLY A 1 101 ? 34.946 -15.994 -13.447 1.00 46.12 101 GLY A CA 1
ATOM 792 C C . GLY A 1 101 ? 35.721 -16.089 -14.771 1.00 46.12 101 GLY A C 1
ATOM 793 O O . GLY A 1 101 ? 36.446 -15.149 -15.077 1.00 46.12 101 GLY A O 1
ATOM 794 N N . LYS A 1 102 ? 35.610 -17.184 -15.545 1.00 45.34 102 LYS A N 1
ATOM 795 C CA . LYS A 1 102 ? 36.517 -17.444 -16.685 1.00 45.34 102 LYS A CA 1
ATOM 796 C C . LYS A 1 102 ? 35.878 -17.856 -18.028 1.00 45.34 102 LYS A C 1
ATOM 798 O O . LYS A 1 102 ? 36.553 -17.735 -19.038 1.00 45.34 102 LYS A O 1
ATOM 803 N N . GLU A 1 103 ? 34.602 -18.255 -18.099 1.00 49.84 103 GLU A N 1
ATOM 804 C CA . GLU A 1 103 ? 33.996 -18.830 -19.334 1.00 49.84 103 GLU A CA 1
ATOM 805 C C . GLU A 1 103 ? 32.877 -17.967 -19.976 1.00 49.84 103 GLU A C 1
ATOM 807 O O . GLU A 1 103 ? 31.985 -18.471 -20.649 1.00 49.84 103 GLU A O 1
ATOM 812 N N . ARG A 1 104 ? 32.844 -16.647 -19.746 1.00 53.03 104 ARG A N 1
ATOM 813 C CA . ARG A 1 104 ? 31.569 -15.891 -19.767 1.00 53.03 104 ARG A CA 1
ATOM 814 C C . ARG A 1 104 ? 30.908 -15.561 -21.116 1.00 53.03 104 ARG A C 1
ATOM 816 O O . ARG A 1 104 ? 29.748 -15.168 -21.078 1.00 53.03 104 ARG A O 1
ATOM 823 N N . PHE A 1 105 ? 31.558 -15.734 -22.267 1.00 52.09 105 PHE A N 1
ATOM 824 C CA . PHE A 1 105 ? 30.942 -15.407 -23.573 1.00 52.09 105 PHE A CA 1
ATOM 825 C C . PHE A 1 105 ? 31.311 -16.355 -24.719 1.00 52.09 105 PHE A C 1
ATOM 827 O O . PHE A 1 105 ? 30.775 -16.215 -25.811 1.00 52.09 105 PHE A O 1
ATOM 834 N N . GLN A 1 106 ? 32.178 -17.346 -24.488 1.00 50.16 106 GLN A N 1
ATOM 835 C CA . GLN A 1 106 ? 32.594 -18.278 -25.547 1.00 50.16 106 GLN A CA 1
ATOM 836 C C . GLN A 1 106 ? 31.440 -19.190 -26.010 1.00 50.16 106 GLN A C 1
ATOM 838 O O . GLN A 1 106 ? 31.435 -19.642 -27.155 1.00 50.16 106 GLN A O 1
ATOM 843 N N . ASP A 1 107 ? 30.435 -19.395 -25.149 1.00 52.88 107 ASP A N 1
ATOM 844 C CA . ASP A 1 107 ? 29.227 -20.174 -25.451 1.00 52.88 107 ASP A CA 1
ATOM 845 C C . ASP A 1 107 ? 28.197 -19.399 -26.294 1.00 52.88 107 ASP A C 1
ATOM 847 O O . ASP A 1 107 ? 27.425 -20.003 -27.041 1.00 52.88 107 ASP A O 1
ATOM 851 N N . LEU A 1 108 ? 28.183 -18.063 -26.201 1.00 54.62 108 LEU A N 1
ATOM 852 C CA . LEU A 1 108 ? 27.383 -17.190 -27.061 1.00 54.62 108 LEU A CA 1
ATOM 853 C C . LEU A 1 108 ? 28.205 -16.900 -28.318 1.00 54.62 108 LEU A C 1
ATOM 855 O O . LEU A 1 108 ? 28.767 -15.819 -28.482 1.00 54.62 108 LEU A O 1
ATOM 859 N N . LYS A 1 109 ? 28.326 -17.897 -29.200 1.00 55.62 109 LYS A N 1
ATOM 860 C CA . LYS A 1 109 ? 28.915 -17.665 -30.524 1.00 55.62 109 LYS A CA 1
ATOM 861 C C . LYS A 1 109 ? 28.143 -16.531 -31.223 1.00 55.62 109 LYS A C 1
ATOM 863 O O . LYS A 1 109 ? 26.921 -16.487 -31.094 1.00 55.62 109 LYS A O 1
ATOM 868 N N . PRO A 1 110 ? 28.815 -15.658 -31.994 1.00 52.16 110 PRO A N 1
ATOM 869 C CA . PRO A 1 110 ? 28.209 -14.463 -32.589 1.00 52.16 110 PRO A CA 1
ATOM 870 C C . PRO A 1 110 ? 27.078 -14.730 -33.599 1.00 52.16 110 PRO A C 1
ATOM 872 O O . PRO A 1 110 ? 26.472 -13.781 -34.069 1.00 52.16 110 PRO A O 1
ATOM 875 N N . ALA A 1 111 ? 26.745 -15.987 -33.918 1.00 52.69 111 ALA A N 1
ATOM 876 C CA . ALA A 1 111 ? 25.656 -16.310 -34.831 1.00 52.69 111 ALA A CA 1
ATOM 877 C C . ALA A 1 111 ? 24.866 -17.554 -34.387 1.00 52.69 111 ALA A C 1
ATOM 879 O O . ALA A 1 111 ? 25.438 -18.623 -34.165 1.00 52.69 111 ALA A O 1
ATOM 880 N N . GLY A 1 112 ? 23.535 -17.431 -34.345 1.00 57.62 112 GLY A N 1
ATOM 881 C CA . GLY A 1 112 ? 22.633 -18.564 -34.580 1.00 57.62 112 GLY A CA 1
ATOM 882 C C . GLY A 1 112 ? 22.273 -19.461 -33.390 1.00 57.62 112 GLY A C 1
ATOM 883 O O . GLY A 1 112 ? 21.748 -20.552 -33.611 1.00 57.62 112 GLY A O 1
ATOM 884 N N . VAL A 1 113 ? 22.544 -19.073 -32.138 1.00 65.56 113 VAL A N 1
ATOM 885 C CA . VAL A 1 113 ? 22.165 -19.910 -30.983 1.00 65.56 113 VAL A CA 1
ATOM 886 C C . VAL A 1 113 ? 20.670 -19.756 -30.693 1.00 65.56 113 VAL A C 1
ATOM 888 O O . VAL A 1 113 ? 20.180 -18.646 -30.509 1.00 65.56 113 VAL A O 1
ATOM 891 N N . SER A 1 114 ? 19.962 -20.886 -30.624 1.00 71.12 114 SER A N 1
ATOM 892 C CA . SER A 1 114 ? 18.569 -20.972 -30.177 1.00 71.12 114 SER A CA 1
ATOM 893 C C . SER A 1 114 ? 18.503 -20.819 -28.656 1.00 71.12 114 SER A C 1
ATOM 895 O O . SER A 1 114 ? 19.010 -21.670 -27.921 1.00 71.12 114 SER A O 1
ATOM 897 N N . ILE A 1 115 ? 17.877 -19.746 -28.182 1.00 75.25 115 ILE A N 1
ATOM 898 C CA . ILE A 1 115 ? 17.875 -19.316 -26.780 1.00 75.25 115 ILE A CA 1
ATOM 899 C C . ILE A 1 115 ? 16.449 -19.242 -26.234 1.00 75.25 115 ILE A C 1
ATOM 901 O O . ILE A 1 115 ? 15.508 -18.881 -26.938 1.00 75.25 115 ILE A O 1
ATOM 905 N N . GLU A 1 116 ? 16.283 -19.548 -24.950 1.00 81.00 116 GLU A N 1
ATOM 906 C CA . GLU A 1 116 ? 15.047 -19.255 -24.228 1.00 81.00 116 GLU A CA 1
ATOM 907 C C . GLU A 1 116 ? 15.095 -17.860 -23.596 1.00 81.00 116 GLU A C 1
ATOM 909 O O . GLU A 1 116 ? 16.125 -17.431 -23.078 1.00 81.00 116 GLU A O 1
ATOM 914 N N . LEU A 1 117 ? 13.962 -17.162 -23.594 1.00 81.56 117 LEU A N 1
ATOM 915 C CA . LEU A 1 117 ? 13.827 -15.840 -22.994 1.00 81.56 117 LEU A CA 1
ATOM 916 C C . LEU A 1 117 ? 13.007 -15.909 -21.704 1.00 81.56 117 LEU A C 1
ATOM 918 O O . LEU A 1 117 ? 11.907 -16.466 -21.689 1.00 81.56 117 LEU A O 1
ATOM 922 N N . ALA A 1 118 ? 13.497 -15.268 -20.645 1.00 82.94 118 ALA A N 1
ATOM 923 C CA . ALA A 1 118 ? 12.716 -14.984 -19.446 1.00 82.94 118 ALA A CA 1
ATOM 924 C C . ALA A 1 118 ? 12.754 -13.492 -19.121 1.00 82.94 118 ALA A C 1
ATOM 926 O O . ALA A 1 118 ? 13.823 -12.902 -19.024 1.00 82.94 118 ALA A O 1
ATOM 927 N N . VAL A 1 119 ? 11.589 -12.894 -18.886 1.00 83.06 119 VAL A N 1
ATOM 928 C CA . VAL A 1 119 ? 11.494 -11.539 -18.333 1.00 83.06 119 VAL A CA 1
ATOM 929 C C . VAL A 1 119 ? 11.466 -11.660 -16.816 1.00 83.06 119 VAL A C 1
ATOM 931 O O . VAL A 1 119 ? 10.647 -12.423 -16.308 1.00 83.06 119 VAL A O 1
ATOM 934 N N . GLN A 1 120 ? 12.356 -10.983 -16.084 1.00 81.31 120 GLN A N 1
ATOM 935 C CA . GLN A 1 120 ? 12.425 -11.081 -14.617 1.00 81.31 120 GLN A CA 1
ATOM 936 C C . GLN A 1 120 ? 12.705 -9.751 -13.927 1.00 81.31 120 GLN A C 1
ATOM 938 O O . GLN A 1 120 ? 13.396 -8.884 -14.460 1.00 81.31 120 GLN A O 1
ATOM 943 N N . ILE A 1 121 ? 12.181 -9.611 -12.706 1.00 76.69 121 ILE A N 1
ATOM 944 C CA . ILE A 1 121 ? 12.489 -8.468 -11.846 1.00 76.69 121 ILE A CA 1
ATOM 945 C C . ILE A 1 121 ? 13.957 -8.583 -11.417 1.00 76.69 121 ILE A C 1
ATOM 947 O O . ILE A 1 121 ? 14.339 -9.615 -10.849 1.00 76.69 121 ILE A O 1
ATOM 951 N N . PRO A 1 122 ? 14.786 -7.564 -11.688 1.00 76.25 122 PRO A N 1
ATOM 952 C CA . PRO A 1 122 ? 16.181 -7.597 -11.288 1.00 76.25 122 PRO A CA 1
ATOM 953 C C . PRO A 1 122 ? 16.332 -7.558 -9.756 1.00 76.25 122 PRO A C 1
ATOM 955 O O . PRO A 1 122 ? 15.550 -6.900 -9.075 1.00 76.25 122 PRO A O 1
ATOM 958 N N . PRO A 1 123 ? 17.355 -8.213 -9.177 1.00 71.19 123 PRO A N 1
ATOM 959 C CA . PRO A 1 123 ? 17.505 -8.339 -7.725 1.00 71.19 123 PRO A CA 1
ATOM 960 C C . PRO A 1 123 ? 17.877 -7.027 -7.023 1.00 71.19 123 PRO A C 1
ATOM 962 O O . PRO A 1 123 ? 17.721 -6.928 -5.809 1.00 71.19 123 PRO A O 1
ATOM 965 N N . TRP A 1 124 ? 18.389 -6.044 -7.764 1.00 69.75 124 TRP A N 1
ATOM 966 C CA . TRP A 1 124 ? 18.754 -4.720 -7.254 1.00 69.75 124 TRP A CA 1
ATOM 967 C C . TRP A 1 124 ? 17.584 -3.733 -7.247 1.00 69.75 124 TRP A C 1
ATOM 969 O O . TRP A 1 124 ? 17.757 -2.607 -6.793 1.00 69.75 124 TRP A O 1
ATOM 979 N N . GLN A 1 125 ? 16.400 -4.124 -7.730 1.00 70.19 125 GLN A N 1
ATOM 980 C CA . GLN A 1 125 ? 15.269 -3.212 -7.819 1.00 70.19 125 GLN A CA 1
ATOM 981 C C . GLN A 1 125 ? 13.969 -3.851 -7.353 1.00 70.19 125 GLN A C 1
ATOM 983 O O . GLN A 1 125 ? 13.676 -5.015 -7.620 1.00 70.19 125 GLN A O 1
ATOM 988 N N . THR A 1 126 ? 13.152 -3.057 -6.669 1.00 68.94 126 THR A N 1
ATOM 989 C CA . THR A 1 126 ? 11.768 -3.425 -6.384 1.00 68.94 126 THR A CA 1
ATOM 990 C C . THR A 1 126 ? 10.880 -2.871 -7.490 1.00 68.94 126 THR A C 1
ATOM 992 O O . THR A 1 126 ? 11.026 -1.728 -7.916 1.00 68.94 126 THR A O 1
ATOM 995 N N . CYS A 1 127 ? 9.983 -3.704 -8.010 1.00 68.81 127 CYS A N 1
ATOM 996 C CA . CYS A 1 127 ? 9.040 -3.307 -9.044 1.00 68.81 127 CYS A CA 1
ATOM 997 C C . CYS A 1 127 ? 7.641 -3.741 -8.613 1.00 68.81 127 CYS A C 1
ATOM 999 O O . CYS A 1 127 ? 7.293 -4.923 -8.668 1.00 68.81 127 CYS A O 1
ATOM 1001 N N . SER A 1 128 ? 6.863 -2.778 -8.127 1.00 78.38 128 SER A N 1
ATOM 1002 C CA . SER A 1 128 ? 5.483 -2.995 -7.699 1.00 78.38 128 SER A CA 1
ATOM 1003 C C . SER A 1 128 ? 4.548 -2.579 -8.825 1.00 78.38 128 SER A C 1
ATOM 1005 O O . SER A 1 128 ? 4.425 -1.394 -9.119 1.00 78.38 128 SER A O 1
ATOM 1007 N N . VAL A 1 129 ? 3.898 -3.551 -9.464 1.00 80.19 129 VAL A N 1
ATOM 1008 C CA . VAL A 1 129 ? 2.959 -3.306 -10.570 1.00 80.19 129 VAL A CA 1
ATOM 1009 C C . VAL A 1 129 ? 1.733 -2.540 -10.063 1.00 80.19 129 VAL A C 1
ATOM 1011 O O . VAL A 1 129 ? 1.146 -2.900 -9.039 1.00 80.19 129 VAL A O 1
ATOM 1014 N N . VAL A 1 130 ? 1.334 -1.499 -10.791 1.00 81.25 130 VAL A N 1
ATOM 1015 C CA . VAL A 1 130 ? 0.126 -0.716 -10.521 1.00 81.25 130 VAL A CA 1
ATOM 1016 C C . VAL A 1 130 ? -1.102 -1.568 -10.865 1.00 81.25 130 VAL A C 1
ATOM 1018 O O . VAL A 1 130 ? -1.199 -2.077 -11.985 1.00 81.25 130 VAL A O 1
ATOM 1021 N N . PRO A 1 131 ? -2.070 -1.740 -9.946 1.00 76.94 131 PRO A N 1
ATOM 1022 C CA . PRO A 1 131 ? -3.269 -2.515 -10.244 1.00 76.94 131 PRO A CA 1
ATOM 1023 C C . PRO A 1 131 ? -4.109 -1.878 -11.366 1.00 76.94 131 PRO A C 1
ATOM 1025 O O . PRO A 1 131 ? -4.182 -0.648 -11.461 1.00 76.94 131 PRO A O 1
ATOM 1028 N N . PRO A 1 132 ? -4.822 -2.680 -12.175 1.00 73.94 132 PRO A N 1
ATOM 1029 C CA . PRO A 1 132 ? -5.661 -2.154 -13.248 1.00 73.94 132 PRO A CA 1
ATOM 1030 C C . PRO A 1 132 ? -6.762 -1.228 -12.711 1.00 73.94 132 PRO A C 1
ATOM 1032 O O . PRO A 1 132 ? -7.255 -1.396 -11.594 1.00 73.94 132 PRO A O 1
ATOM 1035 N N . GLY A 1 133 ? -7.160 -0.249 -13.526 1.00 76.94 133 GLY A N 1
ATOM 1036 C CA . GLY A 1 133 ? -8.209 0.720 -13.193 1.00 76.94 133 GLY A CA 1
ATOM 1037 C C . GLY A 1 133 ? -7.741 1.933 -12.382 1.00 76.94 133 GLY A C 1
ATOM 1038 O O . GLY A 1 133 ? -8.568 2.790 -12.077 1.00 76.94 133 GLY A O 1
ATOM 1039 N N . HIS A 1 134 ? -6.450 2.034 -12.047 1.00 84.44 134 HIS A N 1
ATOM 1040 C CA . HIS A 1 134 ? -5.912 3.261 -11.463 1.00 84.44 134 HIS A CA 1
ATOM 1041 C C . HIS A 1 134 ? -5.860 4.386 -12.504 1.00 84.44 134 HIS A C 1
ATOM 1043 O O . HIS A 1 134 ? -5.423 4.178 -13.634 1.00 84.44 134 HIS A O 1
ATOM 1049 N N . GLN A 1 135 ? -6.300 5.581 -12.117 1.00 89.12 135 GLN A N 1
ATOM 1050 C CA . GLN A 1 135 ? -6.253 6.770 -12.958 1.00 89.12 135 GLN A CA 1
ATOM 1051 C C . GLN A 1 135 ? -4.829 7.320 -13.035 1.00 89.12 135 GLN A C 1
ATOM 1053 O O . GLN A 1 135 ? -4.212 7.644 -12.015 1.00 89.12 135 GLN A O 1
ATOM 1058 N N . VAL A 1 136 ? -4.344 7.460 -14.264 1.00 90.94 136 VAL A N 1
ATOM 1059 C CA . VAL A 1 136 ? -3.068 8.090 -14.597 1.00 90.94 136 VAL A CA 1
ATOM 1060 C C . VAL A 1 136 ? -3.368 9.445 -15.228 1.00 90.94 136 VAL A C 1
ATOM 1062 O O . VAL A 1 136 ? -4.262 9.564 -16.063 1.00 90.94 136 VAL A O 1
ATOM 1065 N N . PHE A 1 137 ? -2.650 10.473 -14.797 1.00 90.44 137 PHE A N 1
ATOM 1066 C CA . PHE A 1 137 ? -2.702 11.801 -15.378 1.00 90.44 137 PHE A CA 1
ATOM 1067 C C . PHE A 1 137 ? -2.184 11.775 -16.821 1.00 90.44 137 PHE A C 1
ATOM 1069 O O . PHE A 1 137 ? -1.153 11.168 -17.105 1.00 90.44 137 PHE A O 1
ATOM 1076 N N . GLY A 1 138 ? -2.875 12.481 -17.718 1.00 87.19 138 GLY A N 1
ATOM 1077 C CA . GLY A 1 138 ? -2.520 12.542 -19.133 1.00 87.19 138 GLY A CA 1
ATOM 1078 C C . GLY A 1 138 ? -3.070 11.369 -19.949 1.00 87.19 138 GLY A C 1
ATOM 1079 O O . GLY A 1 138 ? -4.099 10.786 -19.610 1.00 87.19 138 GLY A O 1
ATOM 1080 N N . GLN A 1 139 ? -2.403 11.056 -21.061 1.00 88.69 139 GLN A N 1
ATOM 1081 C CA . GLN A 1 139 ? -2.758 9.941 -21.944 1.00 88.69 139 GLN A CA 1
ATOM 1082 C C . GLN A 1 139 ? -1.730 8.829 -21.745 1.00 88.69 139 GLN A C 1
ATOM 1084 O O . GLN A 1 139 ? -0.530 9.080 -21.856 1.00 88.69 139 GLN A O 1
ATOM 1089 N N . CYS A 1 140 ? -2.190 7.618 -21.435 1.00 92.06 140 CYS A N 1
ATOM 1090 C CA . CYS A 1 140 ? -1.335 6.451 -21.247 1.00 92.06 140 CYS A CA 1
ATOM 1091 C C . CYS A 1 140 ? -1.983 5.235 -21.912 1.00 92.06 140 CYS A C 1
ATOM 1093 O O . CYS A 1 140 ? -2.902 4.626 -21.366 1.00 92.06 140 CYS A O 1
ATOM 1095 N N . GLU A 1 141 ? -1.497 4.899 -23.100 1.00 92.88 141 GLU A N 1
ATOM 1096 C CA . GLU A 1 141 ? -1.898 3.723 -23.863 1.00 92.88 141 GLU A CA 1
ATOM 1097 C C . GLU A 1 141 ? -0.702 2.780 -23.951 1.00 92.88 141 GLU A C 1
ATOM 1099 O O . GLU A 1 141 ? 0.313 3.089 -24.577 1.00 92.88 141 GLU A O 1
ATOM 1104 N N . LEU A 1 142 ? -0.807 1.639 -23.270 1.00 92.56 142 LEU A N 1
ATOM 1105 C CA . LEU A 1 142 ? 0.251 0.636 -23.217 1.00 92.56 142 LEU A CA 1
ATOM 1106 C C . LEU A 1 142 ? 0.072 -0.365 -24.363 1.00 92.56 142 LEU A C 1
ATOM 1108 O O . LEU A 1 142 ? -1.022 -0.921 -24.510 1.00 92.56 142 LEU A O 1
ATOM 1112 N N . PRO A 1 143 ? 1.129 -0.665 -25.131 1.00 93.69 143 PRO A N 1
ATOM 1113 C CA . PRO A 1 143 ? 1.077 -1.738 -26.107 1.00 93.69 143 PRO A CA 1
ATOM 1114 C C .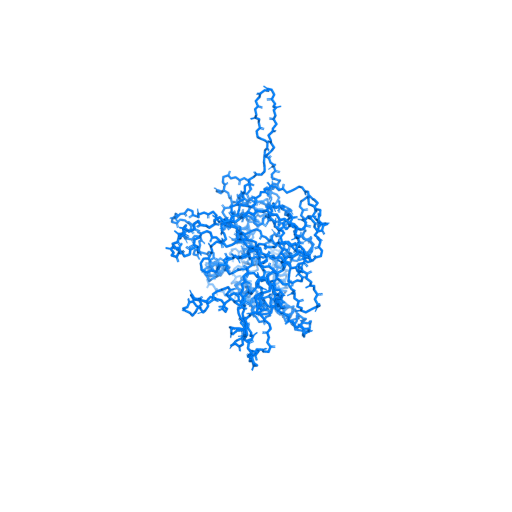 PRO A 1 143 ? 1.114 -3.116 -25.417 1.00 93.69 143 PRO A C 1
ATOM 1116 O O . PRO A 1 143 ? 1.502 -3.231 -24.245 1.00 93.69 143 PRO A O 1
ATOM 1119 N N . PRO A 1 144 ? 0.744 -4.198 -26.129 1.00 90.00 144 PRO A N 1
ATOM 1120 C CA . PRO A 1 144 ? 0.791 -5.550 -25.585 1.00 90.00 144 PRO A CA 1
ATOM 1121 C C . PRO A 1 144 ? 2.180 -5.911 -25.048 1.00 90.00 144 PRO A C 1
ATOM 1123 O O . PRO A 1 144 ? 3.200 -5.669 -25.690 1.00 90.00 144 PRO A O 1
ATOM 1126 N N . GLY A 1 145 ? 2.215 -6.529 -23.867 1.00 88.25 145 GLY A N 1
ATOM 1127 C CA . GLY A 1 145 ? 3.463 -6.936 -23.224 1.00 88.25 145 GLY A CA 1
ATOM 1128 C C . GLY A 1 145 ? 4.051 -5.906 -22.256 1.00 88.25 145 GLY A C 1
ATOM 1129 O O . GLY A 1 145 ? 5.062 -6.217 -21.634 1.00 88.25 145 GLY A O 1
ATOM 1130 N N . TYR A 1 146 ? 3.420 -4.748 -22.051 1.00 91.81 146 TYR A N 1
ATOM 1131 C CA . TYR A 1 146 ? 3.856 -3.739 -21.080 1.00 91.81 146 TYR A CA 1
ATOM 1132 C C . TYR A 1 146 ? 2.820 -3.517 -19.981 1.00 91.81 146 TYR A C 1
ATOM 1134 O O . TYR A 1 146 ? 1.623 -3.724 -20.176 1.00 91.81 146 TYR A O 1
ATOM 1142 N N . GLU A 1 147 ? 3.291 -3.093 -18.813 1.00 91.44 147 GLU A N 1
ATOM 1143 C CA . GLU A 1 147 ? 2.462 -2.744 -17.661 1.00 91.44 147 GLU A CA 1
ATOM 1144 C C . GLU A 1 147 ? 3.030 -1.514 -16.936 1.00 91.44 147 GLU A C 1
ATOM 1146 O O . GLU A 1 147 ? 4.149 -1.075 -17.210 1.00 91.44 147 GLU A O 1
ATOM 1151 N N . LEU A 1 148 ? 2.246 -0.925 -16.032 1.00 90.94 148 LEU A N 1
ATOM 1152 C CA . LEU A 1 148 ? 2.706 0.175 -15.185 1.00 90.94 148 LEU A CA 1
ATOM 1153 C C . LEU A 1 148 ? 3.225 -0.367 -13.862 1.00 90.94 148 LEU A C 1
ATOM 1155 O O . LEU A 1 148 ? 2.611 -1.248 -13.264 1.00 90.94 148 LEU A O 1
ATOM 1159 N N . ALA A 1 149 ? 4.303 0.221 -13.364 1.00 89.25 149 ALA A N 1
ATOM 1160 C CA . ALA A 1 149 ? 4.809 -0.015 -12.022 1.00 89.25 149 ALA A CA 1
ATOM 1161 C C . ALA A 1 149 ? 5.044 1.304 -11.288 1.00 89.25 149 ALA A C 1
ATOM 1163 O O . ALA A 1 149 ? 5.325 2.330 -11.906 1.00 89.25 149 ALA A O 1
ATOM 1164 N N . TYR A 1 150 ? 4.936 1.275 -9.963 1.00 88.81 150 TYR A N 1
ATOM 1165 C CA . TYR A 1 150 ? 5.353 2.391 -9.124 1.00 88.81 150 TYR A CA 1
ATOM 1166 C C . TYR A 1 150 ? 6.859 2.613 -9.270 1.00 88.81 150 TYR A C 1
ATOM 1168 O O . TYR A 1 150 ? 7.638 1.657 -9.339 1.00 88.81 150 TYR A O 1
ATOM 1176 N N . VAL A 1 151 ? 7.261 3.879 -9.317 1.00 89.69 151 VAL A N 1
ATOM 1177 C CA . VAL A 1 151 ? 8.679 4.245 -9.300 1.00 89.69 151 VAL A CA 1
ATOM 1178 C C . VAL A 1 151 ? 9.224 3.992 -7.887 1.00 89.69 151 VAL A C 1
ATOM 1180 O O . VAL A 1 151 ? 8.568 4.398 -6.925 1.00 89.69 151 VAL A O 1
ATOM 1183 N N . PRO A 1 152 ? 10.388 3.336 -7.729 1.00 85.44 152 PRO A N 1
ATOM 1184 C CA . PRO A 1 152 ? 11.009 3.141 -6.419 1.00 85.44 152 PRO A CA 1
ATOM 1185 C C . PRO A 1 152 ? 11.256 4.470 -5.698 1.00 85.44 152 PRO A C 1
ATOM 1187 O O . PRO A 1 152 ? 11.742 5.411 -6.317 1.00 85.44 152 PRO A O 1
ATOM 1190 N N . GLU A 1 153 ? 10.966 4.543 -4.395 1.00 81.06 153 GLU A N 1
ATOM 1191 C CA . GLU A 1 153 ? 11.078 5.784 -3.601 1.00 81.06 153 GLU A CA 1
ATOM 1192 C C . GLU A 1 153 ? 12.494 6.384 -3.557 1.00 81.06 153 GLU A C 1
ATOM 1194 O O . GLU A 1 153 ? 12.669 7.545 -3.198 1.00 81.06 153 GLU A O 1
ATOM 1199 N N . ASP A 1 154 ? 13.509 5.587 -3.872 1.00 81.12 154 ASP A N 1
ATOM 1200 C CA . ASP A 1 154 ? 14.917 5.958 -3.906 1.00 81.12 154 ASP A CA 1
ATOM 1201 C C . ASP A 1 154 ? 15.424 6.280 -5.318 1.00 81.12 154 ASP A C 1
ATOM 1203 O O . ASP A 1 154 ? 16.600 6.598 -5.472 1.00 81.12 154 ASP A O 1
ATOM 1207 N N . ALA A 1 155 ? 14.579 6.225 -6.350 1.00 86.25 155 ALA A N 1
ATOM 1208 C CA . ALA A 1 155 ? 14.976 6.548 -7.714 1.00 86.25 155 ALA A CA 1
ATOM 1209 C C . ALA A 1 155 ? 15.235 8.052 -7.893 1.00 86.25 155 ALA A C 1
ATOM 1211 O O . ALA A 1 155 ? 14.476 8.905 -7.435 1.00 86.25 155 ALA A O 1
ATOM 1212 N N . GLN A 1 156 ? 16.284 8.398 -8.634 1.00 87.69 156 GLN A N 1
ATOM 1213 C CA . GLN A 1 156 ? 16.557 9.775 -9.019 1.00 87.69 156 GLN A CA 1
ATOM 1214 C C . GLN A 1 156 ? 15.657 10.166 -10.198 1.00 87.69 156 GLN A C 1
ATOM 1216 O O . GLN A 1 156 ? 15.821 9.665 -11.311 1.00 87.69 156 GLN A O 1
ATOM 1221 N N . VAL A 1 157 ? 14.719 11.084 -9.955 1.00 88.12 157 VAL A N 1
ATOM 1222 C CA . VAL A 1 157 ? 13.822 11.635 -10.981 1.00 88.12 157 VAL A CA 1
ATOM 1223 C C . VAL A 1 157 ? 14.157 13.101 -11.218 1.00 88.12 157 VAL A C 1
ATOM 1225 O O . VAL A 1 157 ? 14.115 13.922 -10.303 1.00 88.12 157 VAL A O 1
ATOM 1228 N N . GLU A 1 158 ? 14.480 13.430 -12.461 1.00 87.06 158 GLU A N 1
ATOM 1229 C CA . GLU A 1 158 ? 14.753 14.791 -12.901 1.00 87.06 158 GLU A CA 1
ATOM 1230 C C . GLU A 1 158 ? 13.454 15.454 -13.387 1.00 87.06 158 GLU A C 1
ATOM 1232 O O . GLU A 1 158 ? 12.725 14.858 -14.190 1.00 87.06 158 GLU A O 1
ATOM 1237 N N . PRO A 1 159 ? 13.129 16.670 -12.911 1.00 82.06 159 PRO A N 1
ATOM 1238 C CA . PRO A 1 159 ? 11.972 17.405 -13.397 1.00 82.06 159 PRO A CA 1
ATOM 1239 C C . PRO A 1 159 ? 12.122 17.782 -14.860 1.00 82.06 159 PRO A C 1
ATOM 1241 O O . PRO A 1 159 ? 13.181 18.239 -15.290 1.00 82.06 159 PRO A O 1
ATOM 1244 N N . LEU A 1 160 ? 11.020 17.667 -15.597 1.00 78.00 160 LEU A N 1
ATOM 1245 C CA . LEU A 1 160 ? 10.908 18.327 -16.888 1.00 78.00 160 LEU A CA 1
ATOM 1246 C C . LEU A 1 160 ? 10.678 19.816 -16.663 1.00 78.00 160 LEU A C 1
ATOM 1248 O O . LEU A 1 160 ? 9.871 20.224 -15.821 1.00 78.00 160 LEU A O 1
ATOM 1252 N N . PHE A 1 161 ? 11.420 20.610 -17.419 1.00 70.06 161 PHE A N 1
ATOM 1253 C CA . PHE A 1 161 ? 11.238 22.043 -17.498 1.00 70.06 161 PHE A CA 1
ATOM 1254 C C . PHE A 1 161 ? 11.222 22.447 -18.964 1.00 70.06 161 PHE A C 1
ATOM 1256 O O . PHE A 1 161 ? 12.069 22.002 -19.741 1.00 70.06 161 PHE A O 1
ATOM 1263 N N . ASP A 1 162 ? 10.285 23.314 -19.313 1.00 65.75 162 ASP A N 1
ATOM 1264 C CA . ASP A 1 162 ? 10.308 24.014 -20.586 1.00 65.75 162 ASP A CA 1
ATOM 1265 C C . ASP A 1 162 ? 11.185 25.256 -20.428 1.00 65.75 162 ASP A C 1
ATOM 1267 O O . ASP A 1 162 ? 11.164 25.931 -19.392 1.00 65.75 162 ASP A O 1
ATOM 1271 N N . GLN A 1 163 ? 12.018 25.530 -21.428 1.00 66.44 163 GLN A N 1
ATOM 1272 C CA . GLN A 1 163 ? 12.778 26.771 -21.507 1.00 66.44 163 GLN A CA 1
ATOM 1273 C C . GLN A 1 163 ? 12.082 27.696 -22.491 1.00 66.44 163 GLN A C 1
ATOM 1275 O O . GLN A 1 163 ? 12.128 27.468 -23.697 1.00 66.44 163 GLN A O 1
ATOM 1280 N N . GLU A 1 164 ? 11.461 28.746 -21.968 1.00 68.81 164 GLU A N 1
ATOM 1281 C CA . GLU A 1 164 ? 10.842 29.787 -22.779 1.00 68.81 164 GLU A CA 1
ATOM 1282 C C . GLU A 1 164 ? 11.629 31.092 -22.632 1.00 68.81 164 GLU A C 1
ATOM 1284 O O . GLU A 1 164 ? 12.030 31.486 -21.533 1.00 68.81 164 GLU A O 1
ATOM 1289 N N . LEU A 1 165 ? 11.867 31.759 -23.762 1.00 70.94 165 LEU A N 1
ATOM 1290 C CA . LEU A 1 165 ? 12.393 33.120 -23.808 1.00 70.94 165 LEU A CA 1
ATOM 1291 C C . LEU A 1 165 ? 11.235 34.085 -23.564 1.00 70.94 165 LEU A C 1
ATOM 1293 O O . LEU A 1 165 ? 10.410 34.304 -24.449 1.00 70.94 165 LEU A O 1
ATOM 1297 N N . ILE A 1 166 ? 11.181 34.659 -22.366 1.00 73.38 166 ILE A N 1
ATOM 1298 C CA . ILE A 1 166 ? 10.194 35.673 -21.986 1.00 73.38 166 ILE A CA 1
ATOM 1299 C C . ILE A 1 166 ? 10.975 36.953 -21.692 1.00 73.38 166 ILE A C 1
ATOM 1301 O O . ILE A 1 166 ? 11.895 36.936 -20.880 1.00 73.38 166 ILE A O 1
ATOM 1305 N N . ASP A 1 167 ? 10.652 38.044 -22.390 1.00 77.38 167 ASP A N 1
ATOM 1306 C CA . ASP A 1 167 ? 11.307 39.356 -22.246 1.00 77.38 167 ASP A CA 1
ATOM 1307 C C . ASP A 1 167 ? 12.845 39.334 -22.390 1.00 77.38 167 ASP A C 1
ATOM 1309 O O . ASP A 1 167 ? 13.563 40.103 -21.756 1.00 77.38 167 ASP A O 1
ATOM 1313 N N . GLY A 1 168 ? 13.376 38.449 -23.241 1.00 76.12 168 GLY A N 1
ATOM 1314 C CA . GLY A 1 168 ? 14.820 38.329 -23.486 1.00 76.12 168 GLY A CA 1
ATOM 1315 C C . GLY A 1 168 ? 15.594 37.544 -22.419 1.00 76.12 168 GLY A C 1
ATOM 1316 O O . GLY A 1 168 ? 16.794 37.330 -22.588 1.00 76.12 168 GLY A O 1
ATOM 1317 N N . GLU A 1 169 ? 14.926 37.051 -21.372 1.00 71.69 169 GLU A N 1
ATOM 1318 C CA . GLU A 1 169 ? 15.503 36.144 -20.380 1.00 71.69 169 GLU A CA 1
ATOM 1319 C C . GLU A 1 169 ? 15.016 34.704 -20.583 1.00 71.69 169 GLU A C 1
ATOM 1321 O O . GLU A 1 169 ? 13.846 34.429 -20.855 1.00 71.69 169 GLU A O 1
ATOM 1326 N N . MET A 1 170 ? 15.937 33.752 -20.427 1.00 70.50 170 MET A N 1
ATOM 1327 C CA . MET A 1 170 ? 15.626 32.323 -20.442 1.00 70.50 170 MET A CA 1
ATOM 1328 C C . MET A 1 170 ? 14.958 31.928 -19.125 1.00 70.50 170 MET A C 1
ATOM 1330 O O . MET A 1 170 ? 15.633 31.780 -18.100 1.00 70.50 170 MET A O 1
ATOM 1334 N N . ARG A 1 171 ? 13.644 31.701 -19.145 1.00 68.62 171 ARG A N 1
ATOM 1335 C CA . ARG A 1 171 ? 12.886 31.256 -17.973 1.00 68.62 171 ARG A CA 1
ATOM 1336 C C . ARG A 1 171 ? 12.636 29.752 -18.048 1.00 68.62 171 ARG A C 1
ATOM 1338 O O . ARG A 1 171 ? 12.227 29.225 -19.077 1.00 68.62 171 ARG A O 1
ATOM 1345 N N . LYS A 1 172 ? 12.915 29.048 -16.946 1.00 68.25 172 LYS A N 1
ATOM 1346 C CA . LYS A 1 172 ? 12.584 27.624 -16.789 1.00 68.25 172 LYS A CA 1
ATOM 1347 C C . LYS A 1 172 ? 11.198 27.500 -16.166 1.00 68.25 172 LYS A C 1
ATOM 1349 O O . LYS A 1 172 ? 11.020 27.898 -15.013 1.00 68.25 172 LYS A O 1
ATOM 1354 N N . THR A 1 173 ? 10.252 26.929 -16.898 1.00 60.09 173 THR A N 1
ATOM 1355 C CA . THR A 1 173 ? 8.895 26.651 -16.420 1.00 60.09 173 THR A CA 1
ATOM 1356 C C . THR A 1 173 ? 8.803 25.177 -16.053 1.00 60.09 173 THR A C 1
ATOM 1358 O O . THR A 1 173 ? 9.015 24.308 -16.892 1.00 60.09 173 THR A O 1
ATOM 1361 N N . TYR A 1 174 ? 8.532 24.879 -14.785 1.00 66.44 174 TYR A N 1
ATOM 1362 C CA . TYR A 1 174 ? 8.424 23.503 -14.298 1.00 66.44 174 TYR A CA 1
ATOM 1363 C C . TYR A 1 174 ? 6.981 23.018 -14.386 1.00 66.44 174 TYR A C 1
ATOM 1365 O O . TYR A 1 174 ? 6.048 23.779 -14.117 1.00 66.44 174 TYR A O 1
ATOM 1373 N N . PHE A 1 175 ? 6.795 21.733 -14.689 1.00 67.44 175 PHE A N 1
ATOM 1374 C CA . PHE A 1 175 ? 5.470 21.127 -14.641 1.00 67.44 175 PHE A CA 1
ATOM 1375 C C . PHE A 1 175 ? 4.915 21.169 -13.206 1.00 67.44 175 PHE A C 1
ATOM 1377 O O . PHE A 1 175 ? 5.500 20.602 -12.280 1.00 67.44 175 PHE A O 1
ATOM 1384 N N . SER A 1 176 ? 3.782 21.847 -13.011 1.00 65.25 176 SER A N 1
ATOM 1385 C CA . SER A 1 176 ? 3.145 21.953 -11.696 1.00 65.25 176 SER A CA 1
ATOM 1386 C C . SER A 1 176 ? 2.385 20.668 -11.370 1.00 65.25 176 SER A C 1
ATOM 1388 O O . SER A 1 176 ? 1.353 20.357 -11.967 1.00 65.25 176 SER A O 1
ATOM 1390 N N . LEU A 1 177 ? 2.898 19.904 -10.408 1.00 76.75 177 LEU A N 1
ATOM 1391 C CA . LEU A 1 177 ? 2.203 18.741 -9.869 1.00 76.75 177 LEU A CA 1
ATOM 1392 C C . LEU A 1 177 ? 0.996 19.200 -9.050 1.00 76.75 177 LEU A C 1
ATOM 1394 O O . LEU A 1 177 ? 1.139 19.878 -8.033 1.00 76.75 177 LEU A O 1
ATOM 1398 N N . SER A 1 178 ? -0.201 18.785 -9.463 1.00 70.31 178 SER A N 1
ATOM 1399 C CA . SER A 1 178 ? -1.423 19.047 -8.703 1.00 70.31 178 SER A CA 1
ATOM 1400 C C . SER A 1 178 ? -1.461 18.149 -7.463 1.00 70.31 178 SER A C 1
ATOM 1402 O O . SER A 1 178 ? -1.933 17.010 -7.499 1.00 70.31 178 SER A O 1
ATOM 1404 N N . SER A 1 179 ? -0.927 18.650 -6.352 1.00 70.25 179 SER A N 1
ATOM 1405 C CA . SER A 1 179 ? -1.111 18.065 -5.024 1.00 70.25 179 SER A CA 1
ATOM 1406 C C . SER A 1 179 ? -2.282 18.738 -4.319 1.00 70.25 179 SER A C 1
ATOM 1408 O O . SER A 1 179 ? -2.402 19.962 -4.342 1.00 70.25 179 SER A O 1
ATOM 1410 N N . SER A 1 180 ? -3.111 17.960 -3.631 1.00 66.19 180 SER A N 1
ATOM 1411 C CA . SER A 1 180 ? -4.136 18.499 -2.738 1.00 66.19 180 SER A CA 1
ATOM 1412 C C . SER A 1 180 ? -3.755 18.195 -1.295 1.00 66.19 180 SER A C 1
ATOM 1414 O O . SER A 1 180 ? -3.554 17.033 -0.942 1.00 66.19 180 SER A O 1
ATOM 1416 N N . TYR A 1 181 ? -3.696 19.211 -0.436 1.00 63.47 181 TYR A N 1
ATOM 1417 C CA . TYR A 1 181 ? -3.855 18.963 0.994 1.00 63.47 181 TYR A CA 1
ATOM 1418 C C . TYR A 1 181 ? -5.335 18.704 1.217 1.00 63.47 181 TYR A C 1
ATOM 1420 O O . TYR A 1 181 ? -6.190 19.513 0.853 1.00 63.47 181 TYR A O 1
ATOM 1428 N N . SER A 1 182 ? -5.658 17.530 1.736 1.00 65.38 182 SER A N 1
ATOM 1429 C CA . SER A 1 182 ? -7.028 17.059 1.873 1.00 65.38 182 SER A CA 1
ATOM 1430 C C . SER A 1 182 ? -7.703 17.735 3.076 1.00 65.38 182 SER A C 1
ATOM 1432 O O . SER A 1 182 ? -8.042 17.107 4.079 1.00 65.38 182 SER A O 1
ATOM 1434 N N . LEU A 1 183 ? -7.906 19.053 2.979 1.00 68.25 183 LEU A N 1
ATOM 1435 C CA . LEU A 1 183 ? -8.466 19.908 4.029 1.00 68.25 183 LEU A CA 1
ATOM 1436 C C . LEU A 1 183 ? -9.809 19.361 4.536 1.00 68.25 183 LEU A C 1
ATOM 1438 O O . LEU A 1 183 ? -10.059 19.353 5.736 1.00 68.25 183 LEU A O 1
ATOM 1442 N N . ALA A 1 184 ? -10.612 18.774 3.644 1.00 72.12 184 ALA A N 1
ATOM 1443 C CA . ALA A 1 184 ? -11.834 18.063 4.005 1.00 72.12 184 ALA A CA 1
ATOM 1444 C C . ALA A 1 184 ? -11.592 16.877 4.961 1.00 72.12 184 ALA A C 1
ATOM 1446 O O . ALA A 1 184 ? -12.276 16.771 5.975 1.00 72.12 184 ALA A O 1
ATOM 1447 N N . SER A 1 185 ? -10.616 15.999 4.703 1.00 76.50 185 SER A N 1
ATOM 1448 C CA . SER A 1 185 ? -10.322 14.891 5.627 1.00 76.50 185 SER A CA 1
ATOM 1449 C C . SER A 1 185 ? -9.646 15.345 6.912 1.00 76.50 185 SER A C 1
ATOM 1451 O O . SER A 1 185 ? -9.882 14.724 7.944 1.00 76.50 185 SER A O 1
ATOM 1453 N N . ALA A 1 186 ? -8.861 16.426 6.886 1.00 82.75 186 ALA A N 1
ATOM 1454 C CA . ALA A 1 186 ? -8.343 17.032 8.110 1.00 82.75 186 ALA A CA 1
ATOM 1455 C C . ALA A 1 186 ? -9.491 17.559 8.991 1.00 82.75 186 ALA A C 1
ATOM 1457 O O . ALA A 1 186 ? -9.554 17.230 10.174 1.00 82.75 186 ALA A O 1
ATOM 1458 N N . ILE A 1 187 ? -10.455 18.283 8.408 1.00 84.69 187 ILE A N 1
ATOM 1459 C CA . ILE A 1 187 ? -11.662 18.746 9.112 1.00 84.69 187 ILE A CA 1
ATOM 1460 C C . ILE A 1 187 ? -12.472 17.566 9.656 1.00 84.69 187 ILE A C 1
ATOM 1462 O O . ILE A 1 187 ? -12.836 17.573 10.830 1.00 84.69 187 ILE A O 1
ATOM 1466 N N . ILE A 1 188 ? -12.734 16.540 8.839 1.00 85.50 188 ILE A N 1
ATOM 1467 C CA . ILE A 1 188 ? -13.479 15.346 9.274 1.00 85.50 188 ILE A CA 1
ATOM 1468 C C . ILE A 1 188 ? -12.775 14.681 10.461 1.00 85.50 188 ILE A C 1
ATOM 1470 O O . ILE A 1 188 ? -13.434 14.358 11.448 1.00 85.50 188 ILE A O 1
ATOM 1474 N N . ALA A 1 189 ? -11.450 14.525 10.404 1.00 88.38 189 ALA A N 1
ATOM 1475 C CA . ALA A 1 189 ? -10.682 13.945 11.500 1.00 88.38 189 ALA A CA 1
ATOM 1476 C C . ALA A 1 189 ? -10.772 14.798 12.776 1.00 88.38 189 ALA A C 1
ATOM 1478 O O . ALA A 1 189 ? -10.975 14.247 13.854 1.00 88.38 189 ALA A O 1
ATOM 1479 N N . ILE A 1 190 ? -10.703 16.131 12.673 1.00 91.50 190 ILE A N 1
ATOM 1480 C CA . ILE A 1 190 ? -10.877 17.043 13.817 1.00 91.50 190 ILE A CA 1
ATOM 1481 C C . ILE A 1 190 ? -12.270 16.885 14.437 1.00 91.50 190 ILE A C 1
ATOM 1483 O O . ILE A 1 190 ? -12.385 16.721 15.651 1.00 91.50 190 ILE A O 1
ATOM 1487 N N . ILE A 1 191 ? -13.327 16.875 13.619 1.00 91.50 191 ILE A N 1
ATOM 1488 C CA . ILE A 1 191 ? -14.706 16.675 14.090 1.00 91.50 191 ILE A CA 1
ATOM 1489 C C . ILE A 1 191 ? -14.835 15.326 14.809 1.00 91.50 191 ILE A C 1
ATOM 1491 O O . ILE A 1 191 ? -15.397 15.265 15.904 1.00 91.50 191 ILE A O 1
ATOM 1495 N N . GLN A 1 192 ? -14.283 14.254 14.233 1.00 90.75 192 GLN A N 1
ATOM 1496 C CA . GLN A 1 192 ? -14.287 12.917 14.835 1.00 90.75 192 GLN A CA 1
ATOM 1497 C C . GLN A 1 192 ? -13.540 12.888 16.171 1.00 90.75 192 GLN A C 1
ATOM 1499 O O . GLN A 1 192 ? -14.049 12.316 17.134 1.00 90.75 192 GLN A O 1
ATOM 1504 N N . ILE A 1 193 ? -12.377 13.540 16.258 1.00 94.88 193 ILE A N 1
ATOM 1505 C CA . ILE A 1 193 ? -11.592 13.644 17.494 1.00 94.88 193 ILE A CA 1
ATOM 1506 C C . ILE A 1 193 ? -12.391 14.370 18.575 1.00 94.88 193 ILE A C 1
ATOM 1508 O O . ILE A 1 193 ? -12.480 13.870 19.697 1.00 94.88 193 ILE A O 1
ATOM 1512 N N . ILE A 1 194 ? -13.014 15.508 18.252 1.00 95.00 194 ILE A N 1
ATOM 1513 C CA . ILE A 1 194 ? -13.831 16.277 19.203 1.00 95.00 194 ILE A CA 1
ATOM 1514 C C . ILE A 1 194 ? -15.017 15.434 19.682 1.00 95.00 194 ILE A C 1
ATOM 1516 O O . ILE A 1 194 ? -15.213 15.276 20.887 1.00 95.00 194 ILE A O 1
ATOM 1520 N N . TYR A 1 195 ? -15.778 14.842 18.759 1.00 93.69 195 TYR A N 1
ATOM 1521 C CA . TYR A 1 195 ? -16.954 14.037 19.093 1.00 93.69 195 TYR A CA 1
ATOM 1522 C C . TYR A 1 195 ? -16.604 12.813 19.952 1.00 93.69 195 TYR A C 1
ATOM 1524 O O . TYR A 1 195 ? -17.252 12.553 20.972 1.00 93.69 195 TYR A O 1
ATOM 1532 N N . ALA A 1 196 ? -15.552 12.079 19.584 1.00 93.31 196 ALA A N 1
ATOM 1533 C CA . ALA A 1 196 ? -15.089 10.922 20.341 1.00 93.31 196 ALA A CA 1
ATOM 1534 C C . ALA A 1 196 ? -14.550 11.327 21.722 1.00 93.31 196 ALA A C 1
ATOM 1536 O O . ALA A 1 196 ? -14.825 10.642 22.705 1.00 93.31 196 ALA A O 1
ATOM 1537 N N . SER A 1 197 ? -13.866 12.470 21.826 1.00 94.56 197 SER A N 1
ATOM 1538 C CA . SER A 1 197 ? -13.377 13.001 23.106 1.00 94.56 197 SER A CA 1
ATOM 1539 C C . SER A 1 197 ? -14.522 13.402 24.037 1.00 94.56 197 SER A C 1
ATOM 1541 O O . SER A 1 197 ? -14.505 13.045 25.213 1.00 94.56 197 SER A O 1
ATOM 1543 N N . ILE A 1 198 ? -15.554 14.081 23.520 1.00 92.88 198 ILE A N 1
ATOM 1544 C CA . ILE A 1 198 ? -16.765 14.420 24.287 1.00 92.88 198 ILE A CA 1
ATOM 1545 C C . ILE A 1 198 ? -17.463 13.145 24.766 1.00 92.88 198 ILE A C 1
ATOM 1547 O O . ILE A 1 198 ? -17.847 13.051 25.933 1.00 92.88 198 ILE A O 1
ATOM 1551 N N . THR A 1 199 ? -17.607 12.152 23.886 1.00 91.31 199 THR A N 1
ATOM 1552 C CA . THR A 1 199 ? -18.224 10.863 24.227 1.00 91.31 199 THR A CA 1
ATOM 1553 C C . THR A 1 199 ? -17.442 10.158 25.334 1.00 91.31 199 THR A C 1
ATOM 1555 O O . THR A 1 199 ? -18.025 9.754 26.340 1.00 91.31 199 THR A O 1
ATOM 1558 N N . LEU A 1 200 ? -16.116 10.090 25.213 1.00 92.81 200 LEU A N 1
ATOM 1559 C CA . LEU A 1 200 ? -15.239 9.491 26.217 1.00 92.81 200 LEU A CA 1
ATOM 1560 C C . LEU A 1 200 ? -15.298 10.236 27.559 1.00 92.81 200 LEU A C 1
ATOM 1562 O O . LEU A 1 200 ? -15.335 9.605 28.615 1.00 92.81 200 LEU A O 1
ATOM 1566 N N . TYR A 1 201 ? -15.352 11.569 27.536 1.00 91.31 201 TYR A N 1
ATOM 1567 C CA . TYR A 1 201 ? -15.510 12.378 28.743 1.00 91.31 201 TYR A CA 1
ATOM 1568 C C . TYR A 1 201 ? -16.833 12.067 29.453 1.00 91.31 201 TYR A C 1
ATOM 1570 O O . TYR A 1 201 ? -16.831 11.789 30.650 1.00 91.31 201 TYR A O 1
ATOM 1578 N N . ARG A 1 202 ? -17.944 12.011 28.706 1.00 89.25 202 ARG A N 1
ATOM 1579 C CA . ARG A 1 202 ? -19.278 11.652 29.226 1.00 89.25 202 ARG A CA 1
ATOM 1580 C C . ARG A 1 202 ? -19.399 10.198 29.681 1.00 89.25 202 ARG A C 1
ATOM 1582 O O . ARG A 1 202 ? -20.314 9.869 30.422 1.00 89.25 202 ARG A O 1
ATOM 1589 N N . THR A 1 203 ? -18.487 9.330 29.252 1.00 88.62 203 THR A N 1
ATOM 1590 C CA . THR A 1 203 ? -18.448 7.929 29.698 1.00 88.62 203 THR A CA 1
ATOM 1591 C C . THR A 1 203 ? -18.030 7.830 31.171 1.00 88.62 203 THR A C 1
ATOM 1593 O O . THR A 1 203 ? -18.393 6.874 31.856 1.00 88.62 203 THR A O 1
ATOM 1596 N N . ARG A 1 204 ? -17.275 8.813 31.688 1.00 84.62 204 ARG A N 1
ATOM 1597 C CA . ARG A 1 204 ? -16.789 8.813 33.077 1.00 84.62 204 ARG A CA 1
ATOM 1598 C C . ARG A 1 204 ? -17.940 8.810 34.084 1.00 84.62 204 ARG A C 1
ATOM 1600 O O . ARG A 1 204 ? -18.948 9.480 33.902 1.00 84.62 204 ARG A O 1
ATOM 1607 N N . GLY A 1 205 ? -17.739 8.096 35.189 1.00 84.06 205 GLY A N 1
ATOM 1608 C CA . GLY A 1 205 ? -18.699 8.035 36.288 1.00 84.06 205 GLY A CA 1
ATOM 1609 C C . GLY A 1 205 ? -19.794 7.008 36.029 1.00 84.06 205 GLY A C 1
ATOM 1610 O O . GLY A 1 205 ? -19.617 5.839 36.357 1.00 84.06 205 GLY A O 1
ATOM 1611 N N . GLU A 1 206 ? -20.916 7.427 35.448 1.00 83.94 206 GLU A N 1
ATOM 1612 C CA . GLU A 1 206 ? -22.139 6.614 35.420 1.00 83.94 206 GLU A CA 1
ATOM 1613 C C . GLU A 1 206 ? -22.032 5.397 34.487 1.00 83.94 206 GLU A C 1
ATOM 1615 O O . GLU A 1 206 ? -22.320 4.270 34.898 1.00 83.94 206 GLU A O 1
ATOM 1620 N N . GLN A 1 207 ? -21.552 5.581 33.250 1.00 89.94 207 GLN A N 1
ATOM 1621 C CA . GLN A 1 207 ? -21.407 4.457 32.318 1.00 89.94 207 GLN A CA 1
ATOM 1622 C C . GLN A 1 207 ? -20.311 3.488 32.761 1.00 89.94 207 GLN A C 1
ATOM 1624 O O . GLN A 1 207 ? -20.507 2.279 32.664 1.00 89.94 207 GLN A O 1
ATOM 1629 N N . VAL A 1 208 ? -19.184 3.993 33.276 1.00 92.88 208 VAL A N 1
ATOM 1630 C CA . VAL A 1 208 ? -18.123 3.145 33.848 1.00 92.88 208 VAL A CA 1
ATOM 1631 C C . VAL A 1 208 ? -18.612 2.415 35.098 1.00 92.88 208 VAL A C 1
ATOM 1633 O O . VAL A 1 208 ? -18.334 1.232 35.247 1.00 92.88 208 VAL A O 1
ATOM 1636 N N . GLY A 1 209 ? -19.380 3.060 35.976 1.00 91.06 209 GLY A N 1
ATOM 1637 C CA . GLY A 1 209 ? -19.949 2.399 37.152 1.00 91.06 209 GLY A CA 1
ATOM 1638 C C . GLY A 1 209 ? -20.899 1.264 36.765 1.00 91.06 209 GLY A C 1
ATOM 1639 O O . GLY A 1 209 ? -20.805 0.154 37.290 1.00 91.06 209 GLY A O 1
ATOM 1640 N N . ARG A 1 210 ? -21.778 1.511 35.787 1.00 92.31 210 ARG A N 1
ATOM 1641 C CA . ARG A 1 210 ? -22.774 0.533 35.337 1.00 92.31 210 ARG A CA 1
ATOM 1642 C C . ARG A 1 210 ? -22.175 -0.577 34.486 1.00 92.31 210 ARG A C 1
ATOM 1644 O O . ARG A 1 210 ? -22.432 -1.746 34.752 1.00 92.31 210 ARG A O 1
ATOM 1651 N N . TYR A 1 211 ? -21.395 -0.249 33.468 1.00 94.56 211 TYR A N 1
ATOM 1652 C CA . TYR A 1 211 ? -20.928 -1.218 32.474 1.00 94.56 211 TYR A CA 1
ATOM 1653 C C . TYR A 1 211 ? -19.444 -1.585 32.615 1.00 94.56 211 TYR A C 1
ATOM 1655 O O . TYR A 1 211 ? -18.960 -2.468 31.905 1.00 94.56 211 TYR A O 1
ATOM 1663 N N . GLY A 1 212 ? -18.717 -0.950 33.534 1.00 95.19 212 GLY A N 1
ATOM 1664 C CA . GLY A 1 212 ? -17.312 -1.248 33.780 1.00 95.19 212 GLY A CA 1
ATOM 1665 C C . GLY A 1 212 ? -16.431 -0.971 32.565 1.00 95.19 212 GLY A C 1
ATOM 1666 O O . GLY A 1 212 ? -16.647 -0.023 31.809 1.00 95.19 212 GLY A O 1
ATOM 1667 N N . TYR A 1 213 ? -15.461 -1.853 32.331 1.00 95.69 213 TYR A N 1
ATOM 1668 C CA . TYR A 1 213 ? -14.606 -1.829 31.141 1.00 95.69 213 TYR A CA 1
ATOM 1669 C C . TYR A 1 213 ? -15.352 -2.073 29.822 1.00 95.69 213 TYR A C 1
ATOM 1671 O O . TYR A 1 213 ? -14.792 -1.821 28.759 1.00 95.69 213 TYR A O 1
ATOM 1679 N N . ALA A 1 214 ? -16.598 -2.554 29.869 1.00 95.88 214 ALA A N 1
ATOM 1680 C CA . ALA A 1 214 ? -17.439 -2.760 28.691 1.00 95.88 214 ALA A CA 1
ATOM 1681 C C . ALA A 1 214 ? -18.386 -1.587 28.415 1.00 95.88 214 ALA A C 1
ATOM 1683 O O . ALA A 1 214 ? -19.296 -1.716 27.595 1.00 95.88 214 ALA A O 1
ATOM 1684 N N . ALA A 1 215 ? -18.190 -0.444 29.085 1.00 95.75 215 ALA A N 1
ATOM 1685 C CA . ALA A 1 215 ? -18.941 0.766 28.795 1.00 95.75 215 ALA A CA 1
ATOM 1686 C C . ALA A 1 215 ? -18.864 1.099 27.302 1.00 95.75 215 ALA A C 1
ATOM 1688 O O . ALA A 1 215 ? -17.784 1.260 26.733 1.00 95.75 215 ALA A O 1
ATOM 1689 N N . PHE A 1 216 ? -20.032 1.209 26.665 1.00 93.06 216 PHE A N 1
ATOM 1690 C CA . PHE A 1 216 ? -20.136 1.426 25.224 1.00 93.06 216 PHE A CA 1
ATOM 1691 C C . PHE A 1 216 ? -19.414 2.701 24.770 1.00 93.06 216 PHE A C 1
ATOM 1693 O O . PHE A 1 216 ? -18.890 2.740 23.660 1.00 93.06 216 PHE A O 1
ATOM 1700 N N . GLY A 1 217 ? -19.310 3.713 25.634 1.00 92.88 217 GLY A N 1
ATOM 1701 C CA . GLY A 1 217 ? -18.543 4.920 25.360 1.00 92.88 217 GLY A CA 1
ATOM 1702 C C . GLY A 1 217 ? -17.041 4.691 25.141 1.00 92.88 217 GLY A C 1
ATOM 1703 O O . GLY A 1 217 ? -16.412 5.483 24.450 1.00 92.88 217 GLY A O 1
ATOM 1704 N N . PHE A 1 218 ? -16.459 3.574 25.600 1.00 95.12 218 PHE A N 1
ATOM 1705 C CA . PHE A 1 218 ? -15.073 3.206 25.274 1.00 95.12 218 PHE A CA 1
ATOM 1706 C C . PHE A 1 218 ? -14.885 2.714 23.837 1.00 95.12 218 PHE A C 1
ATOM 1708 O O . PHE A 1 218 ? -13.766 2.749 23.324 1.00 95.12 218 PHE A O 1
ATOM 1715 N N . THR A 1 219 ? -15.953 2.312 23.144 1.00 93.75 219 THR A N 1
ATOM 1716 C CA . THR A 1 219 ? -15.851 1.833 21.753 1.00 93.75 219 THR A CA 1
ATOM 1717 C C . THR A 1 219 ? -15.429 2.924 20.769 1.00 93.75 219 THR A C 1
ATOM 1719 O O . THR A 1 219 ? -14.988 2.610 19.669 1.00 93.75 219 THR A O 1
ATOM 1722 N N . VAL A 1 220 ? -15.470 4.200 21.171 1.00 94.00 220 VAL A N 1
ATOM 1723 C CA . VAL A 1 220 ? -14.962 5.320 20.362 1.00 94.00 220 VAL A CA 1
ATOM 1724 C C . VAL A 1 220 ? -13.432 5.427 20.371 1.00 94.00 220 VAL A C 1
ATOM 1726 O O . VAL A 1 220 ? -12.869 6.072 19.489 1.00 94.00 220 VAL A O 1
ATOM 1729 N N . LEU A 1 221 ? -12.737 4.802 21.334 1.00 94.38 221 LEU A N 1
ATOM 1730 C CA . LEU A 1 221 ? -11.284 4.941 21.516 1.00 94.38 221 LEU A CA 1
ATOM 1731 C C . LEU A 1 221 ? -10.455 4.532 20.287 1.00 94.38 221 LEU A C 1
ATOM 1733 O O . LEU A 1 221 ? -9.570 5.300 19.902 1.00 94.38 221 LEU A O 1
ATOM 1737 N N . PRO A 1 222 ? -10.717 3.388 19.623 1.00 92.19 222 PRO A N 1
ATOM 1738 C CA . PRO A 1 222 ? -9.959 3.010 18.431 1.00 92.19 222 PRO A CA 1
ATOM 1739 C C . PRO A 1 222 ? -10.128 4.019 17.290 1.00 92.19 222 PRO A C 1
ATOM 1741 O O . PRO A 1 222 ? -9.171 4.312 16.576 1.00 92.19 222 PRO A O 1
ATOM 1744 N N . TYR A 1 223 ? -11.326 4.593 17.147 1.00 91.56 223 TYR A N 1
ATOM 1745 C CA . TYR A 1 223 ? -11.616 5.616 16.142 1.00 91.56 223 TYR A CA 1
ATOM 1746 C C . TYR A 1 223 ? -10.965 6.956 16.479 1.00 91.56 223 TYR A C 1
ATOM 1748 O O . TYR A 1 223 ? -10.478 7.633 15.576 1.00 91.56 223 TYR A O 1
ATOM 1756 N N . LEU A 1 224 ? -10.912 7.329 17.761 1.00 94.69 224 LEU A N 1
ATOM 1757 C CA . LEU A 1 224 ? -10.204 8.520 18.233 1.00 94.69 224 LEU A CA 1
ATOM 1758 C C . LEU A 1 224 ? -8.717 8.449 17.862 1.00 94.69 224 LEU 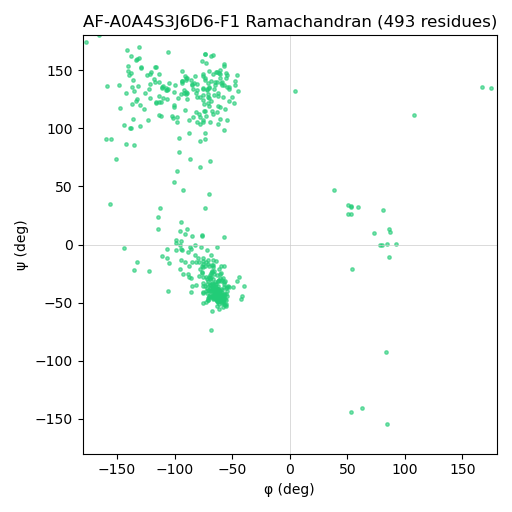A C 1
ATOM 1760 O O . LEU A 1 224 ? -8.192 9.370 17.237 1.00 94.69 224 LEU A O 1
ATOM 1764 N N . ILE A 1 225 ? -8.061 7.330 18.184 1.00 93.31 225 ILE A N 1
ATOM 1765 C CA . ILE A 1 225 ? -6.639 7.106 17.881 1.00 93.31 225 ILE A CA 1
ATOM 1766 C C . ILE A 1 225 ? -6.406 7.058 16.369 1.00 93.31 225 ILE A C 1
ATOM 1768 O O . ILE A 1 225 ? -5.513 7.739 15.869 1.00 93.31 225 ILE A O 1
ATOM 1772 N N . MET A 1 226 ? -7.235 6.322 15.623 1.00 90.50 226 MET A N 1
ATOM 1773 C CA . MET A 1 226 ? -7.178 6.294 14.158 1.00 90.50 226 MET A CA 1
ATOM 1774 C C . MET A 1 226 ? -7.284 7.703 13.560 1.00 90.50 226 MET A C 1
ATOM 1776 O O . MET A 1 226 ? -6.496 8.058 12.684 1.00 90.50 226 MET A O 1
ATOM 1780 N N . SER A 1 227 ? -8.250 8.502 14.016 1.00 91.38 227 SER A N 1
ATOM 1781 C CA . SER A 1 227 ? -8.494 9.853 13.496 1.00 91.38 227 SER A CA 1
ATOM 1782 C C . SER A 1 227 ? -7.312 10.774 13.776 1.00 91.38 227 SER A C 1
ATOM 1784 O O . SER A 1 227 ? -6.904 11.523 12.894 1.00 91.38 227 SER A O 1
ATOM 1786 N N . PHE A 1 228 ? -6.711 10.668 14.963 1.00 93.19 228 PHE A N 1
ATOM 1787 C CA . PHE A 1 228 ? -5.509 11.418 15.322 1.00 93.19 228 PHE A CA 1
ATOM 1788 C C . PHE A 1 228 ? -4.310 11.060 14.432 1.00 93.19 228 PHE A C 1
ATOM 1790 O O . PHE A 1 228 ? -3.674 11.947 13.865 1.00 93.19 228 PHE A O 1
ATOM 1797 N N . VAL A 1 229 ? -4.039 9.764 14.245 1.00 90.75 229 VAL A N 1
ATOM 1798 C CA . VAL A 1 229 ? -2.943 9.275 13.389 1.00 90.75 229 VAL A CA 1
ATOM 1799 C C . VAL A 1 229 ? -3.150 9.714 11.933 1.00 90.75 229 VAL A C 1
ATOM 1801 O O . VAL A 1 229 ? -2.215 10.171 11.279 1.00 90.75 229 VAL A O 1
ATOM 1804 N N . ASN A 1 230 ? -4.384 9.644 11.429 1.00 86.62 230 ASN A N 1
ATOM 1805 C CA . ASN A 1 230 ? -4.717 10.080 10.071 1.00 86.62 230 ASN A CA 1
ATOM 1806 C C . ASN A 1 230 ? -4.635 11.600 9.889 1.00 86.62 230 ASN A C 1
ATOM 1808 O O . ASN A 1 230 ? -4.201 12.056 8.833 1.00 86.62 230 ASN A O 1
ATOM 1812 N N . LEU A 1 231 ? -5.036 12.388 10.892 1.00 89.12 231 LEU A N 1
ATOM 1813 C CA . LEU A 1 231 ? -4.876 13.841 10.871 1.00 89.12 231 LEU A CA 1
ATOM 1814 C C . LEU A 1 231 ? -3.396 14.205 10.758 1.00 89.12 231 LEU A C 1
ATOM 1816 O O . LEU A 1 231 ? -3.031 14.992 9.889 1.00 89.12 231 LEU A O 1
ATOM 1820 N N . LEU A 1 232 ? -2.547 13.588 11.582 1.00 88.00 232 LEU A N 1
ATOM 1821 C CA . LEU A 1 232 ? -1.109 13.826 11.546 1.00 88.00 232 LEU A CA 1
ATOM 1822 C C . LEU A 1 232 ? -0.504 13.433 10.188 1.00 88.00 232 LEU A C 1
ATOM 1824 O O . LEU A 1 232 ? 0.245 14.217 9.616 1.00 88.00 232 LEU A O 1
ATOM 1828 N N . GLY A 1 233 ? -0.891 12.287 9.619 1.00 83.69 233 GLY A N 1
ATOM 1829 C CA . GLY A 1 233 ? -0.454 11.883 8.275 1.00 83.69 233 GLY A CA 1
ATOM 1830 C C . GLY A 1 233 ? -0.849 12.875 7.177 1.00 83.69 233 GLY A C 1
ATOM 1831 O O . GLY A 1 233 ? -0.008 13.241 6.360 1.00 83.69 233 GLY A O 1
ATOM 1832 N N . ASN A 1 234 ? -2.091 13.374 7.198 1.00 81.69 234 ASN A N 1
ATOM 1833 C CA . ASN A 1 234 ? -2.581 14.362 6.228 1.00 81.69 234 ASN A CA 1
ATOM 1834 C C . ASN A 1 234 ? -1.938 15.750 6.387 1.00 81.69 234 ASN A C 1
ATOM 1836 O O . ASN A 1 234 ? -1.838 16.485 5.409 1.00 81.69 234 ASN A O 1
ATOM 1840 N N . LEU A 1 235 ? -1.542 16.134 7.606 1.00 82.56 235 LEU A N 1
ATOM 1841 C CA . LEU A 1 235 ? -0.826 17.390 7.854 1.00 82.56 235 LEU A CA 1
ATOM 1842 C C . LEU A 1 235 ? 0.637 17.305 7.412 1.00 82.56 235 LEU A C 1
ATOM 1844 O O . LEU A 1 235 ? 1.199 18.302 6.967 1.00 82.56 235 LEU A O 1
ATOM 1848 N N . LEU A 1 236 ? 1.247 16.124 7.534 1.00 79.25 236 LEU A N 1
ATOM 1849 C CA . LEU A 1 236 ? 2.648 15.906 7.190 1.00 79.25 236 LEU A CA 1
ATOM 1850 C C . LEU A 1 236 ? 2.867 15.554 5.717 1.00 79.25 236 LEU A C 1
ATOM 1852 O O . LEU A 1 236 ? 3.994 15.679 5.253 1.00 79.25 236 LEU A O 1
ATOM 1856 N N . ASN A 1 237 ? 1.861 15.114 4.959 1.00 77.06 237 ASN A N 1
ATOM 1857 C CA . ASN A 1 237 ? 2.086 14.681 3.577 1.00 77.06 237 ASN A CA 1
ATOM 1858 C C . ASN A 1 237 ? 1.033 15.224 2.601 1.00 77.06 237 ASN A C 1
ATOM 1860 O O . ASN A 1 237 ? -0.167 15.081 2.863 1.00 77.06 237 ASN A O 1
ATOM 1864 N N . PRO A 1 238 ? 1.438 15.785 1.442 1.00 76.62 238 PRO A N 1
ATOM 1865 C CA . PRO A 1 238 ? 0.528 16.016 0.328 1.00 76.62 238 PRO A CA 1
ATOM 1866 C C . PRO A 1 238 ? -0.202 14.739 -0.099 1.00 76.62 238 PRO A C 1
ATOM 1868 O O . PRO A 1 238 ? 0.339 13.636 -0.086 1.00 76.62 238 PRO A O 1
ATOM 1871 N N . SER A 1 239 ? -1.453 14.899 -0.531 1.00 78.19 239 SER A N 1
ATOM 1872 C CA . SER A 1 239 ? -2.240 13.822 -1.127 1.00 78.19 239 SER A CA 1
ATOM 1873 C C . SER A 1 239 ? -2.377 14.023 -2.633 1.00 78.19 239 SER A C 1
ATOM 1875 O O . SER A 1 239 ? -2.783 15.091 -3.102 1.00 78.19 239 SER A O 1
ATOM 1877 N N . TYR A 1 240 ? -2.133 12.955 -3.389 1.00 83.81 240 TYR A N 1
ATOM 1878 C CA . TYR A 1 240 ? -2.296 12.928 -4.841 1.00 83.81 240 TYR A CA 1
ATOM 1879 C C . TYR A 1 240 ? -3.550 12.137 -5.219 1.00 83.81 240 TYR A C 1
ATOM 1881 O O . TYR A 1 240 ? -3.833 11.069 -4.671 1.00 83.81 240 TYR A O 1
ATOM 1889 N N . THR A 1 241 ? -4.352 12.693 -6.124 1.00 82.62 241 THR A N 1
ATOM 1890 C CA . THR A 1 241 ? -5.611 12.083 -6.580 1.00 82.62 241 THR A CA 1
ATOM 1891 C C . THR A 1 241 ? -5.401 11.095 -7.719 1.00 82.62 241 THR A C 1
ATOM 1893 O O . THR A 1 241 ? -6.156 10.132 -7.812 1.00 82.62 241 THR A O 1
ATOM 1896 N N . VAL A 1 242 ? -4.365 11.302 -8.533 1.00 88.12 242 VAL A N 1
ATOM 1897 C CA . VAL A 1 242 ? -4.013 10.524 -9.729 1.00 88.12 242 VAL A CA 1
ATOM 1898 C C . VAL A 1 242 ? -2.532 10.148 -9.699 1.00 88.12 242 VAL A C 1
ATOM 1900 O O . VAL A 1 242 ? -1.752 10.763 -8.968 1.00 88.12 242 VAL A O 1
ATOM 1903 N N . LEU A 1 243 ? -2.152 9.138 -10.481 1.00 90.56 243 LEU A N 1
ATOM 1904 C CA . LEU A 1 243 ? -0.748 8.799 -10.724 1.00 90.56 243 LEU A CA 1
ATOM 1905 C C . LEU A 1 243 ? -0.165 9.698 -11.808 1.00 90.56 243 LEU A C 1
ATOM 1907 O O . LEU A 1 243 ? -0.848 10.016 -12.774 1.00 90.56 243 LEU A O 1
ATOM 1911 N N . TYR A 1 244 ? 1.106 10.051 -11.689 1.00 92.44 244 TYR A N 1
ATOM 1912 C CA . TYR A 1 244 ? 1.836 10.810 -12.697 1.00 92.44 244 TYR A CA 1
ATOM 1913 C C . TYR A 1 244 ? 2.871 9.918 -13.368 1.00 92.44 244 TYR A C 1
ATOM 1915 O O . TYR A 1 244 ? 3.571 9.145 -12.712 1.00 92.44 244 TYR A O 1
ATOM 1923 N N . LEU A 1 245 ? 2.953 10.014 -14.689 1.00 93.12 245 LEU A N 1
ATOM 1924 C CA . LEU A 1 245 ? 3.873 9.213 -15.483 1.00 93.12 245 LEU A CA 1
ATOM 1925 C C . LEU A 1 245 ? 5.260 9.862 -15.499 1.00 93.12 245 LEU A C 1
ATOM 1927 O O . LEU A 1 245 ? 5.372 11.080 -15.641 1.00 93.12 245 LEU A O 1
ATOM 1931 N N . VAL A 1 246 ? 6.317 9.063 -15.388 1.00 92.94 246 VAL A N 1
ATOM 1932 C CA . VAL A 1 246 ? 7.699 9.521 -15.591 1.00 92.94 246 VAL A CA 1
ATOM 1933 C C . VAL A 1 246 ? 8.347 8.801 -16.764 1.00 92.94 246 VAL A C 1
ATOM 1935 O O . VAL A 1 246 ? 8.141 7.605 -16.982 1.00 92.94 246 VAL A O 1
ATOM 1938 N N . TRP A 1 247 ? 9.149 9.544 -17.518 1.00 92.19 247 TRP A N 1
ATOM 1939 C CA . TRP A 1 247 ? 9.845 9.042 -18.687 1.00 92.19 247 TRP A CA 1
ATOM 1940 C C . TRP A 1 247 ? 10.981 8.096 -18.304 1.00 92.19 247 TRP A C 1
ATOM 1942 O O . TRP A 1 247 ? 11.808 8.405 -17.444 1.00 92.19 247 TRP A O 1
ATOM 1952 N N . THR A 1 248 ? 11.048 6.961 -18.996 1.00 91.38 248 THR A N 1
ATOM 1953 C CA . THR A 1 248 ? 12.120 5.960 -18.896 1.00 91.38 248 THR A CA 1
ATOM 1954 C C . THR A 1 248 ? 12.494 5.464 -20.292 1.00 91.38 248 THR A C 1
ATOM 1956 O O . THR A 1 248 ? 11.705 5.594 -21.226 1.00 91.38 248 THR A O 1
ATOM 1959 N N . ASP A 1 249 ? 13.666 4.847 -20.450 1.00 88.00 249 ASP A N 1
ATOM 1960 C CA . ASP A 1 249 ? 14.071 4.252 -21.736 1.00 88.00 249 ASP A CA 1
ATOM 1961 C C . ASP A 1 249 ? 13.051 3.194 -22.225 1.00 88.00 249 ASP A C 1
ATOM 1963 O O . ASP A 1 249 ? 12.758 3.116 -23.416 1.00 88.00 249 ASP A O 1
ATOM 1967 N N . LEU A 1 250 ? 12.420 2.445 -21.305 1.00 90.81 250 LEU A N 1
ATOM 1968 C CA . LEU A 1 250 ? 11.366 1.471 -21.636 1.00 90.81 250 LEU A CA 1
ATOM 1969 C C . LEU A 1 250 ? 10.073 2.109 -22.131 1.00 90.81 250 LEU A C 1
ATOM 1971 O O . LEU A 1 250 ? 9.328 1.489 -22.883 1.00 90.81 250 LEU A O 1
ATOM 1975 N N . MET A 1 251 ? 9.790 3.336 -21.708 1.00 92.38 251 MET A N 1
ATOM 1976 C CA . MET A 1 251 ? 8.664 4.096 -22.230 1.00 92.38 251 MET A CA 1
ATOM 1977 C C . MET A 1 251 ? 8.914 4.509 -23.684 1.00 92.38 251 MET A C 1
ATOM 1979 O O . MET A 1 251 ? 7.981 4.470 -24.480 1.00 92.38 251 MET A O 1
ATOM 1983 N N . GLY A 1 252 ? 10.167 4.816 -24.043 1.00 91.06 252 GLY A N 1
ATOM 1984 C CA . GLY A 1 252 ? 10.588 4.999 -25.435 1.00 91.06 252 GLY A CA 1
ATOM 1985 C C . GLY A 1 252 ? 10.407 3.722 -26.259 1.00 91.06 252 GLY A C 1
ATOM 1986 O O . GLY A 1 252 ? 9.735 3.750 -27.284 1.00 91.06 252 GLY A O 1
ATOM 1987 N N . GLU A 1 253 ? 10.890 2.584 -25.747 1.00 92.00 253 GLU A N 1
ATOM 1988 C CA . GLU A 1 253 ? 10.688 1.267 -26.376 1.00 92.00 253 GLU A CA 1
ATOM 1989 C C . GLU A 1 253 ? 9.196 0.936 -26.563 1.00 92.00 253 GLU A C 1
ATOM 1991 O O . GLU A 1 253 ? 8.783 0.434 -27.605 1.00 92.00 253 GLU A O 1
ATOM 1996 N N . ALA A 1 254 ? 8.359 1.224 -25.564 1.00 92.94 254 ALA A N 1
ATOM 1997 C CA . ALA A 1 254 ? 6.920 1.022 -25.667 1.00 92.94 254 ALA A CA 1
ATOM 1998 C C . ALA A 1 254 ? 6.275 1.987 -26.678 1.00 92.94 254 ALA A C 1
ATOM 2000 O O . ALA A 1 254 ? 5.367 1.590 -27.406 1.00 92.94 254 ALA A O 1
ATOM 2001 N N . ALA A 1 255 ? 6.737 3.236 -26.763 1.00 93.12 255 ALA A N 1
ATOM 2002 C CA . ALA A 1 255 ? 6.214 4.212 -27.716 1.00 93.12 255 ALA A CA 1
ATOM 2003 C C . ALA A 1 255 ? 6.484 3.786 -29.168 1.00 93.12 255 ALA A C 1
ATOM 2005 O O . ALA A 1 255 ? 5.579 3.821 -30.001 1.00 93.12 255 ALA A O 1
ATOM 2006 N N . GLU A 1 256 ? 7.685 3.278 -29.454 1.00 91.94 256 GLU A N 1
ATOM 2007 C CA . GLU A 1 256 ? 8.047 2.705 -30.762 1.00 91.94 256 GLU A CA 1
ATOM 2008 C C . GLU A 1 256 ? 7.155 1.516 -31.156 1.00 91.94 256 GLU A C 1
ATOM 2010 O O . GLU A 1 256 ? 6.955 1.236 -32.336 1.00 91.94 256 GLU A O 1
ATOM 2015 N N . ARG A 1 257 ? 6.555 0.843 -30.170 1.00 91.81 257 ARG A N 1
ATOM 2016 C CA . ARG A 1 257 ? 5.647 -0.296 -30.360 1.00 91.81 257 ARG A CA 1
ATOM 2017 C C . ARG A 1 257 ? 4.169 0.091 -30.399 1.00 91.81 257 ARG A C 1
ATOM 2019 O O . ARG A 1 257 ? 3.306 -0.763 -30.193 1.00 91.81 257 ARG A O 1
ATOM 2026 N N . GLY A 1 258 ? 3.874 1.362 -30.656 1.00 91.81 258 GLY A N 1
ATOM 2027 C CA . GLY A 1 258 ? 2.510 1.881 -30.760 1.00 91.81 258 GLY A CA 1
ATOM 2028 C C . GLY A 1 258 ? 1.904 2.324 -29.429 1.00 91.81 258 GLY A C 1
ATOM 2029 O O . GLY A 1 258 ? 0.705 2.584 -29.374 1.00 91.81 258 GLY A O 1
ATOM 2030 N N . GLY A 1 259 ? 2.701 2.417 -28.360 1.00 93.06 259 GLY A N 1
ATOM 2031 C CA . GLY A 1 259 ? 2.274 3.069 -27.126 1.00 93.06 259 GLY A CA 1
ATOM 2032 C C . GLY A 1 259 ? 2.117 4.578 -27.311 1.00 93.06 259 GLY A C 1
ATOM 2033 O O . GLY A 1 259 ? 2.933 5.220 -27.971 1.00 93.06 259 GLY A O 1
ATOM 2034 N N . CYS A 1 260 ? 1.090 5.167 -26.701 1.00 93.81 260 CYS A N 1
ATOM 2035 C CA . CYS A 1 260 ? 0.891 6.615 -26.706 1.00 93.81 260 CYS A CA 1
ATOM 2036 C C . CYS A 1 260 ? 0.986 7.160 -25.286 1.00 93.81 260 CYS A C 1
ATOM 2038 O O . CYS A 1 260 ? 0.220 6.768 -24.402 1.00 93.81 260 CYS A O 1
ATOM 2040 N N . PHE A 1 261 ? 1.911 8.094 -25.073 1.00 93.19 261 PHE A N 1
ATOM 2041 C CA . PHE A 1 261 ? 2.131 8.680 -23.763 1.00 93.19 261 PHE A CA 1
ATOM 2042 C C . PHE A 1 261 ? 2.232 10.200 -23.824 1.00 93.19 261 PHE A C 1
ATOM 2044 O O . PHE A 1 261 ? 3.089 10.747 -24.517 1.00 93.19 261 PHE A O 1
ATOM 2051 N N . LYS A 1 262 ? 1.380 10.893 -23.069 1.00 88.62 262 LYS A N 1
ATOM 2052 C CA . LYS A 1 262 ? 1.375 12.359 -22.962 1.00 88.62 262 LYS A CA 1
ATOM 2053 C C . LYS A 1 262 ? 1.157 12.783 -21.517 1.00 88.62 262 LYS A C 1
ATOM 2055 O O . LYS A 1 262 ? 0.414 12.125 -20.795 1.00 88.62 262 LYS A O 1
ATOM 2060 N N . GLY A 1 263 ? 1.753 13.908 -21.122 1.00 84.94 263 GLY A N 1
ATOM 2061 C CA . GLY A 1 263 ? 1.607 14.460 -19.769 1.00 84.94 263 GLY A CA 1
ATOM 2062 C C . GLY A 1 263 ? 2.508 13.804 -18.717 1.00 84.94 263 GLY A C 1
ATOM 2063 O O . GLY A 1 263 ? 2.131 13.739 -17.550 1.00 84.94 263 GLY A O 1
ATOM 2064 N N . TYR A 1 264 ? 3.680 13.298 -19.117 1.00 89.56 264 TYR A N 1
ATOM 2065 C CA . TYR A 1 264 ? 4.690 12.817 -18.174 1.00 89.56 264 TYR A CA 1
ATOM 2066 C C . TYR A 1 264 ? 5.416 13.999 -17.506 1.00 89.56 264 TYR A C 1
ATOM 2068 O O . TYR A 1 264 ? 5.613 15.044 -18.121 1.00 89.56 264 TYR A O 1
ATOM 2076 N N . VAL A 1 265 ? 5.784 13.847 -16.233 1.00 88.88 265 VAL A N 1
ATOM 2077 C CA . VAL A 1 265 ? 6.165 14.972 -15.347 1.00 88.88 265 VAL A CA 1
ATOM 2078 C C . VAL A 1 265 ? 7.663 15.069 -15.053 1.00 88.88 265 VAL A C 1
ATOM 2080 O O . VAL A 1 265 ? 8.140 16.069 -14.521 1.00 88.88 265 VAL A O 1
ATOM 2083 N N . GLY A 1 266 ? 8.423 14.034 -15.398 1.00 88.50 266 GLY A N 1
ATOM 2084 C CA . GLY A 1 266 ? 9.869 13.994 -15.211 1.00 88.50 266 GLY A CA 1
ATOM 2085 C C . GLY A 1 266 ? 10.509 12.857 -15.991 1.00 88.50 266 GLY A C 1
ATOM 2086 O O . GLY A 1 266 ? 9.812 12.089 -16.656 1.00 88.50 266 GLY A O 1
ATOM 2087 N N . LYS A 1 267 ? 11.831 12.734 -15.889 1.00 90.44 267 LYS A N 1
ATOM 2088 C CA . LYS A 1 267 ? 12.627 11.643 -16.461 1.00 90.44 267 LYS A CA 1
ATOM 2089 C C . LYS A 1 267 ? 13.408 10.945 -15.358 1.00 90.44 267 LYS A C 1
ATOM 2091 O O . LYS A 1 267 ? 14.033 11.596 -14.528 1.00 90.44 267 LYS A O 1
ATOM 2096 N N . VAL A 1 268 ? 13.386 9.619 -15.343 1.00 89.62 268 VAL A N 1
ATOM 2097 C CA . VAL A 1 268 ? 14.168 8.845 -14.376 1.00 89.62 268 VAL A CA 1
ATOM 2098 C C . VAL A 1 268 ? 15.608 8.723 -14.863 1.00 89.62 268 VAL A C 1
ATOM 2100 O O . VAL A 1 268 ? 15.852 8.355 -16.015 1.00 89.62 268 VAL A O 1
ATOM 2103 N N . ALA A 1 269 ? 16.566 9.031 -13.992 1.00 86.19 269 ALA A N 1
ATOM 2104 C CA . ALA A 1 269 ? 17.982 8.910 -14.296 1.00 86.19 269 ALA A CA 1
ATOM 2105 C C . ALA A 1 269 ? 18.413 7.437 -14.316 1.00 86.19 269 ALA A C 1
ATOM 2107 O O . ALA A 1 269 ? 17.990 6.617 -13.497 1.00 86.19 269 ALA A O 1
ATOM 2108 N N . ARG A 1 270 ? 19.297 7.105 -15.255 1.00 81.69 270 ARG A N 1
ATOM 2109 C CA . ARG A 1 270 ? 19.835 5.757 -15.435 1.00 81.69 270 ARG A CA 1
ATOM 2110 C C . ARG A 1 270 ? 21.153 5.596 -14.685 1.00 81.69 270 ARG A C 1
ATOM 2112 O O . ARG A 1 270 ? 21.988 6.501 -14.692 1.00 81.69 270 ARG A O 1
ATOM 2119 N N . ALA A 1 271 ? 21.352 4.432 -14.075 1.00 77.44 271 ALA A N 1
ATOM 2120 C CA . ALA A 1 271 ? 22.650 4.021 -13.556 1.00 77.44 271 ALA A CA 1
ATOM 2121 C C . ALA A 1 271 ? 23.409 3.180 -14.599 1.00 77.44 271 ALA A C 1
ATOM 2123 O O . ALA A 1 271 ? 22.782 2.484 -15.406 1.00 77.44 271 ALA A O 1
ATOM 2124 N N . PRO A 1 272 ? 24.755 3.231 -14.607 1.00 67.00 272 PRO A N 1
ATOM 2125 C CA . PRO A 1 272 ? 25.556 2.412 -15.507 1.00 67.00 272 PRO A CA 1
ATOM 2126 C C . PRO A 1 272 ? 25.266 0.915 -15.321 1.00 67.00 272 PRO A C 1
ATOM 2128 O O . PRO A 1 272 ? 24.851 0.456 -14.255 1.00 67.00 272 PRO A O 1
ATOM 2131 N N . ALA A 1 273 ? 25.493 0.152 -16.389 1.00 56.94 273 ALA A N 1
ATOM 2132 C CA . ALA A 1 273 ? 25.099 -1.250 -16.515 1.00 56.94 273 ALA A CA 1
ATOM 2133 C C . ALA A 1 273 ? 25.989 -2.246 -15.730 1.00 56.94 273 ALA A C 1
ATOM 2135 O O . ALA A 1 273 ? 25.848 -3.457 -15.877 1.00 56.94 273 ALA A O 1
ATOM 2136 N N . SER A 1 274 ? 26.922 -1.770 -14.901 1.00 56.91 274 SER A N 1
ATOM 2137 C CA . SER A 1 274 ? 27.739 -2.639 -14.048 1.00 56.91 274 SER A CA 1
ATOM 2138 C C . SER A 1 274 ? 27.138 -2.679 -12.650 1.00 56.91 274 SER A C 1
ATOM 2140 O O . SER A 1 274 ? 27.232 -1.708 -11.902 1.00 56.91 274 SER A O 1
ATOM 2142 N N . ILE A 1 275 ? 26.490 -3.793 -12.313 1.00 57.66 275 ILE A N 1
ATOM 2143 C CA . ILE A 1 275 ? 25.869 -4.000 -11.003 1.00 57.66 275 ILE A CA 1
ATOM 2144 C C . ILE A 1 275 ? 26.407 -5.304 -10.448 1.00 57.66 275 ILE A C 1
ATOM 2146 O O . ILE A 1 275 ? 26.185 -6.364 -11.036 1.00 57.66 275 ILE A O 1
ATOM 2150 N N . ASP A 1 276 ? 27.130 -5.219 -9.332 1.00 54.91 276 ASP A N 1
ATOM 2151 C CA . ASP A 1 276 ? 27.513 -6.352 -8.486 1.00 54.91 276 ASP A CA 1
ATOM 2152 C C . ASP A 1 276 ? 27.895 -7.634 -9.252 1.00 54.91 276 ASP A C 1
ATOM 2154 O O . ASP A 1 276 ? 27.498 -8.745 -8.895 1.00 54.91 276 ASP A O 1
ATOM 2158 N N . ASN A 1 277 ? 28.741 -7.497 -10.280 1.00 52.50 277 ASN A N 1
ATOM 2159 C CA . ASN A 1 277 ? 29.347 -8.603 -11.035 1.00 52.50 277 ASN A CA 1
ATOM 2160 C C . ASN A 1 277 ? 28.415 -9.378 -11.993 1.00 52.50 277 ASN A C 1
ATOM 2162 O O . ASN A 1 277 ? 28.842 -10.407 -12.544 1.00 52.50 277 ASN A O 1
ATOM 2166 N N . ILE A 1 278 ? 27.191 -8.892 -12.238 1.00 61.34 278 ILE A N 1
ATOM 2167 C CA . ILE A 1 278 ? 26.342 -9.329 -13.358 1.00 61.34 278 ILE A CA 1
ATOM 2168 C C . ILE A 1 278 ? 26.712 -8.464 -14.566 1.00 61.34 278 ILE A C 1
ATOM 2170 O O . ILE A 1 278 ? 26.409 -7.275 -14.604 1.00 61.34 278 ILE A O 1
ATOM 2174 N N . LYS A 1 279 ? 27.419 -9.055 -15.542 1.00 62.91 279 LYS A N 1
ATOM 2175 C CA . LYS A 1 279 ? 27.739 -8.365 -16.798 1.00 62.91 279 LYS A CA 1
ATOM 2176 C C . LYS A 1 279 ? 26.462 -8.268 -17.628 1.00 62.91 279 LYS A C 1
ATOM 2178 O O . LYS A 1 279 ? 25.944 -9.282 -18.094 1.00 62.91 279 LYS A O 1
ATOM 2183 N N . LEU A 1 280 ? 25.967 -7.047 -17.756 1.00 72.88 280 LEU A N 1
ATOM 2184 C CA . LEU A 1 280 ? 24.882 -6.691 -18.649 1.00 72.88 280 LEU A CA 1
ATOM 2185 C C . LEU A 1 280 ? 25.432 -6.520 -20.068 1.00 72.88 280 LEU A C 1
ATOM 2187 O O . LEU A 1 280 ? 26.501 -5.939 -20.246 1.00 72.88 280 LEU A O 1
ATOM 2191 N N . PHE A 1 281 ? 24.717 -7.027 -21.067 1.00 75.31 281 PHE A N 1
ATOM 2192 C CA . PHE A 1 281 ? 25.076 -6.868 -22.478 1.00 75.31 281 PHE A CA 1
ATOM 2193 C C . PHE A 1 281 ? 23.877 -6.405 -23.299 1.00 75.31 281 PHE A C 1
ATOM 2195 O O . PHE A 1 281 ? 22.739 -6.373 -22.817 1.00 75.31 281 PHE A O 1
ATOM 2202 N N . SER A 1 282 ? 24.153 -6.041 -24.548 1.00 81.06 282 SER A N 1
ATOM 2203 C CA . SER A 1 282 ? 23.125 -5.735 -25.534 1.00 81.06 282 SER A CA 1
ATOM 2204 C C . SER A 1 282 ? 23.179 -6.733 -26.683 1.00 81.06 282 SER A C 1
ATOM 2206 O O . SER A 1 282 ? 24.226 -7.316 -26.965 1.00 81.06 282 SER A O 1
ATOM 2208 N N . GLY A 1 283 ? 22.048 -6.950 -27.337 1.00 80.50 283 GLY A N 1
ATOM 2209 C CA . GLY A 1 283 ? 22.015 -7.737 -28.561 1.00 80.50 283 GLY A CA 1
ATOM 2210 C C . GLY A 1 283 ? 20.638 -7.809 -29.187 1.00 80.50 283 GLY A C 1
ATOM 2211 O O . GLY A 1 283 ? 19.652 -7.299 -28.643 1.00 80.50 283 GLY A O 1
ATOM 2212 N N . THR A 1 284 ? 20.606 -8.418 -30.359 1.00 83.38 284 THR A N 1
ATOM 2213 C CA . THR A 1 284 ? 19.491 -8.390 -31.294 1.00 83.38 284 THR A CA 1
ATOM 2214 C C . THR A 1 284 ? 18.836 -9.761 -31.365 1.00 83.38 284 THR A C 1
ATOM 2216 O O . THR A 1 284 ? 19.505 -10.788 -31.458 1.00 83.38 284 THR A O 1
ATOM 2219 N N . PHE A 1 285 ? 17.507 -9.782 -31.324 1.00 83.12 285 PHE A N 1
ATOM 2220 C CA . PHE A 1 285 ? 16.725 -10.998 -31.545 1.00 83.12 285 PHE A CA 1
ATOM 2221 C C . PHE A 1 285 ? 16.316 -11.048 -33.016 1.00 83.12 285 PHE A C 1
ATOM 2223 O O . PHE A 1 285 ? 15.799 -10.058 -33.518 1.00 83.12 285 PHE A O 1
ATOM 2230 N N . LEU A 1 286 ? 16.548 -12.161 -33.713 1.00 79.44 286 LEU A N 1
ATOM 2231 C CA . LEU A 1 286 ? 16.388 -12.245 -35.173 1.00 79.44 286 LEU A CA 1
ATOM 2232 C C . LEU A 1 286 ? 15.142 -13.022 -35.619 1.00 79.44 286 LEU A C 1
ATOM 2234 O O . LEU A 1 286 ? 14.480 -12.605 -36.561 1.00 79.44 286 LEU A O 1
ATOM 2238 N N . GLU A 1 287 ? 14.796 -14.127 -34.955 1.00 74.19 287 GLU A N 1
ATOM 2239 C CA . GLU A 1 287 ? 13.683 -14.994 -35.375 1.00 74.19 287 GLU A CA 1
ATOM 2240 C C . GLU A 1 287 ? 13.013 -15.659 -34.160 1.00 74.19 287 GLU A C 1
ATOM 2242 O O . GLU A 1 287 ? 13.720 -16.102 -33.250 1.00 74.19 287 GLU A O 1
ATOM 2247 N N . ASP A 1 288 ? 11.670 -15.704 -34.139 1.00 68.81 288 ASP A N 1
ATOM 2248 C CA . ASP A 1 288 ? 10.842 -16.377 -33.116 1.00 68.81 288 ASP A CA 1
ATOM 2249 C C . ASP A 1 288 ? 10.328 -17.707 -33.681 1.00 68.81 288 ASP A C 1
ATOM 2251 O O . ASP A 1 288 ? 9.462 -17.716 -34.554 1.00 68.81 288 ASP A O 1
ATOM 2255 N N . ASN A 1 289 ? 10.816 -18.832 -33.159 1.00 64.88 289 ASN A N 1
ATOM 2256 C CA . ASN A 1 289 ? 10.264 -20.160 -33.445 1.00 64.88 289 ASN A CA 1
ATOM 2257 C C . ASN A 1 289 ? 9.358 -20.619 -32.289 1.00 64.88 289 ASN A C 1
ATOM 2259 O O . ASN A 1 289 ? 9.610 -21.668 -31.697 1.00 64.88 289 ASN A O 1
ATOM 2263 N N . ASP A 1 290 ? 8.362 -19.800 -31.911 1.00 62.19 290 ASP A N 1
ATOM 2264 C CA . ASP A 1 290 ? 7.319 -19.956 -30.863 1.00 62.19 290 ASP A CA 1
ATOM 2265 C C . ASP A 1 290 ? 7.781 -20.286 -29.419 1.00 62.19 290 ASP A C 1
ATOM 2267 O O . ASP A 1 290 ? 7.057 -20.063 -28.441 1.00 62.19 290 ASP A O 1
ATOM 2271 N N . SER A 1 291 ? 8.984 -20.829 -29.257 1.00 62.66 291 SER A N 1
ATOM 2272 C CA . SER A 1 291 ? 9.583 -21.347 -28.026 1.00 62.66 291 SER A CA 1
ATOM 2273 C C . SER A 1 291 ? 11.035 -20.905 -27.853 1.00 62.66 291 SER A C 1
ATOM 2275 O O . SER A 1 291 ? 11.519 -20.885 -26.720 1.00 62.66 291 SER A O 1
ATOM 2277 N N . PHE A 1 292 ? 11.716 -20.533 -28.940 1.00 75.12 292 PHE A N 1
ATOM 2278 C CA . PHE A 1 292 ? 13.122 -20.150 -28.927 1.00 75.12 292 PHE A CA 1
ATOM 2279 C C . PHE A 1 292 ? 13.400 -18.975 -29.851 1.00 75.12 292 PHE A C 1
ATOM 2281 O O . PHE A 1 292 ? 12.711 -18.788 -30.852 1.00 75.12 292 PHE A O 1
ATOM 2288 N N . TRP A 1 293 ? 14.453 -18.238 -29.513 1.00 78.19 293 TRP A N 1
ATOM 2289 C CA . TRP A 1 293 ? 14.920 -17.089 -30.264 1.00 78.19 293 TRP A CA 1
ATOM 2290 C C . TRP A 1 293 ? 16.318 -17.299 -30.812 1.00 78.19 293 TRP A C 1
ATOM 229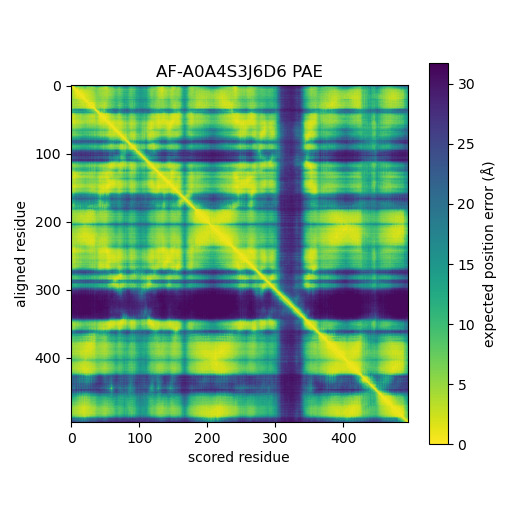2 O O . TRP A 1 293 ? 17.198 -17.771 -30.090 1.00 78.19 293 TRP A O 1
ATOM 2302 N N . THR A 1 294 ? 16.536 -16.854 -32.043 1.00 79.75 294 THR A N 1
ATOM 2303 C CA . THR A 1 294 ? 17.887 -16.639 -32.563 1.00 79.75 294 THR A CA 1
ATOM 2304 C C . THR A 1 294 ? 18.410 -15.300 -32.050 1.00 79.75 294 THR A C 1
ATOM 2306 O O . THR A 1 294 ? 17.738 -14.277 -32.198 1.00 79.75 294 THR A O 1
ATOM 2309 N N . PHE A 1 295 ? 19.592 -15.305 -31.436 1.00 78.25 295 PHE A N 1
ATOM 2310 C CA . PHE A 1 295 ? 20.193 -14.127 -30.809 1.00 78.25 295 PHE A CA 1
ATOM 2311 C C . PHE A 1 295 ? 2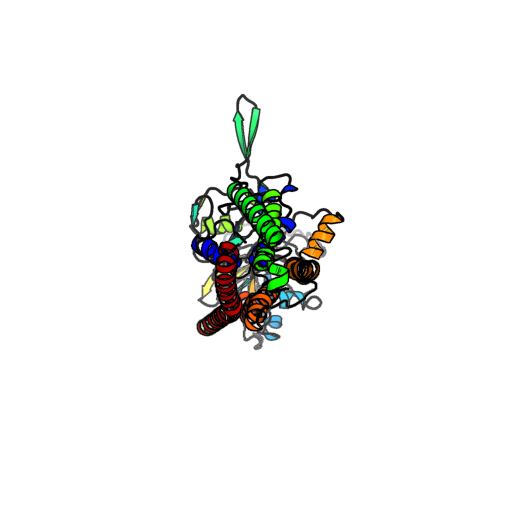1.564 -13.799 -31.407 1.00 78.25 295 PHE A C 1
ATOM 2313 O O . PHE A 1 295 ? 22.386 -14.697 -31.603 1.00 78.25 295 PHE A O 1
ATOM 2320 N N . GLU A 1 296 ? 21.811 -12.513 -31.635 1.00 78.38 296 GLU A N 1
ATOM 2321 C CA . GLU A 1 296 ? 23.085 -11.959 -32.091 1.00 78.38 296 GLU A CA 1
ATOM 2322 C C . GLU A 1 296 ? 23.595 -10.936 -31.069 1.00 78.38 296 GLU A C 1
ATOM 2324 O O . GLU A 1 296 ? 22.875 -10.020 -30.663 1.00 78.38 296 GLU A O 1
ATOM 2329 N N . LEU A 1 297 ? 24.832 -11.117 -30.606 1.00 75.50 297 LEU A N 1
ATOM 2330 C CA . LEU A 1 297 ? 25.450 -10.215 -29.638 1.00 75.50 297 LEU A CA 1
ATOM 2331 C C . LEU A 1 297 ? 25.872 -8.921 -30.339 1.00 75.50 297 LEU A C 1
ATOM 2333 O O . LEU A 1 297 ? 26.512 -8.980 -31.383 1.00 75.50 297 LEU A O 1
ATOM 2337 N N . ASP A 1 298 ? 25.576 -7.765 -29.743 1.00 69.50 298 ASP A N 1
ATOM 2338 C CA . ASP A 1 298 ? 26.079 -6.489 -30.255 1.00 69.50 298 ASP A CA 1
ATOM 2339 C C . ASP A 1 298 ? 27.587 -6.361 -29.936 1.00 69.50 298 ASP A C 1
ATOM 2341 O O . ASP A 1 298 ? 27.955 -6.285 -28.755 1.00 69.50 298 ASP A O 1
ATOM 2345 N N . PRO A 1 299 ? 28.481 -6.337 -30.947 1.00 54.62 299 PRO A N 1
ATOM 2346 C CA . PRO A 1 299 ? 29.928 -6.311 -30.734 1.00 54.62 299 PRO A CA 1
ATOM 2347 C C . PRO A 1 299 ? 30.426 -5.009 -30.093 1.00 54.62 299 PRO A C 1
ATOM 2349 O O . PRO A 1 299 ? 31.517 -4.992 -29.526 1.00 54.62 299 PRO A O 1
ATOM 2352 N N . THR A 1 300 ? 29.638 -3.929 -30.125 1.00 53.59 300 THR A N 1
ATOM 2353 C CA . THR A 1 300 ? 29.988 -2.648 -29.485 1.00 53.59 300 THR A CA 1
ATOM 2354 C C . THR A 1 300 ? 29.682 -2.612 -27.983 1.00 53.59 300 THR A C 1
ATOM 2356 O O . THR A 1 300 ? 30.093 -1.683 -27.290 1.00 53.59 300 THR A O 1
ATOM 2359 N N . ALA A 1 301 ? 28.986 -3.628 -27.458 1.00 46.31 301 ALA A N 1
ATOM 2360 C CA . ALA A 1 301 ? 28.493 -3.679 -26.081 1.00 46.31 301 ALA A CA 1
ATOM 2361 C C . ALA A 1 301 ? 29.412 -4.428 -25.093 1.00 46.31 301 ALA A C 1
ATOM 2363 O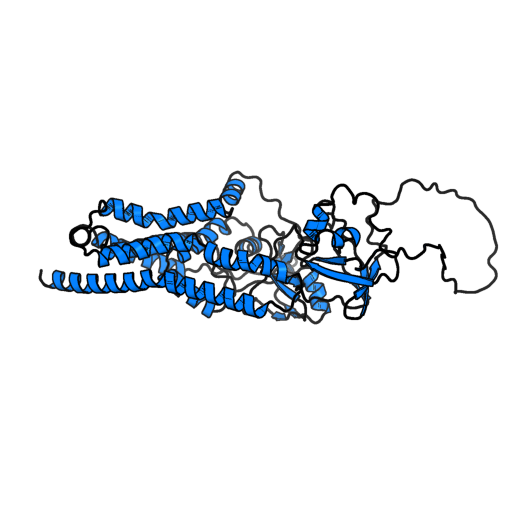 O . ALA A 1 301 ? 29.090 -4.507 -23.904 1.00 46.31 301 ALA A O 1
ATOM 2364 N N . LEU A 1 302 ? 30.553 -4.966 -25.540 1.00 48.19 302 LEU A N 1
ATOM 2365 C CA . LEU A 1 302 ? 31.629 -5.353 -24.627 1.00 48.19 302 LEU A CA 1
ATOM 2366 C C . LEU A 1 302 ? 32.336 -4.077 -24.167 1.00 48.19 302 LEU A C 1
ATOM 2368 O O . LEU A 1 302 ? 33.051 -3.446 -24.939 1.00 48.19 302 LEU A O 1
ATOM 2372 N N . ASN A 1 303 ? 32.120 -3.687 -22.908 1.00 38.53 303 ASN A N 1
ATOM 2373 C CA . ASN A 1 303 ? 32.889 -2.608 -22.293 1.00 38.53 303 ASN A CA 1
ATOM 2374 C C . ASN A 1 303 ? 34.392 -2.815 -22.545 1.00 38.53 303 ASN A C 1
ATOM 2376 O O . ASN A 1 303 ? 34.914 -3.923 -22.407 1.00 38.53 303 ASN A O 1
ATOM 2380 N N . SER A 1 304 ? 35.060 -1.712 -22.870 1.00 35.41 304 SER A N 1
ATOM 2381 C CA . SER A 1 304 ? 36.464 -1.545 -23.263 1.00 35.41 304 SER A CA 1
ATOM 2382 C C . SER A 1 304 ? 37.529 -2.048 -22.275 1.00 35.41 304 SER A C 1
ATOM 2384 O O . SER A 1 304 ? 38.712 -1.832 -22.515 1.00 35.41 304 SER A O 1
ATOM 2386 N N . ASP A 1 305 ? 37.144 -2.718 -21.190 1.00 35.94 305 ASP A N 1
ATOM 2387 C CA . ASP A 1 305 ? 38.064 -3.188 -20.146 1.00 35.94 305 ASP A CA 1
ATOM 2388 C C . ASP A 1 305 ? 38.523 -4.648 -20.349 1.00 35.94 305 ASP A C 1
ATOM 2390 O O . ASP A 1 305 ? 39.366 -5.132 -19.600 1.00 35.94 305 ASP A O 1
ATOM 2394 N N . ASP A 1 306 ? 38.010 -5.349 -21.370 1.00 36.50 306 ASP A N 1
ATOM 2395 C CA . ASP A 1 306 ? 38.377 -6.739 -21.697 1.00 36.50 306 ASP A CA 1
ATOM 2396 C C . ASP A 1 306 ? 39.149 -6.872 -23.034 1.00 36.50 306 ASP A C 1
ATOM 2398 O O . ASP A 1 306 ? 39.045 -7.898 -23.705 1.00 36.50 306 ASP A O 1
ATOM 2402 N N . ILE A 1 307 ? 39.949 -5.878 -23.447 1.00 28.06 307 ILE A N 1
ATOM 2403 C CA . ILE A 1 307 ? 41.029 -6.152 -24.416 1.00 28.06 307 ILE A CA 1
ATOM 2404 C C . ILE A 1 307 ? 42.199 -6.728 -23.607 1.00 28.06 307 ILE A C 1
ATOM 2406 O O . ILE A 1 307 ? 42.774 -5.995 -22.798 1.00 28.06 307 ILE A O 1
ATOM 2410 N N . PRO A 1 308 ? 42.599 -8.003 -23.781 1.00 24.44 308 PRO A N 1
ATOM 2411 C CA . PRO A 1 308 ? 43.841 -8.477 -23.196 1.00 24.44 308 PRO A CA 1
ATOM 2412 C C . PRO A 1 308 ? 44.976 -7.634 -23.774 1.00 24.44 308 PRO A C 1
ATOM 2414 O O . PRO A 1 308 ? 45.225 -7.647 -24.979 1.00 24.44 308 PRO A O 1
ATOM 2417 N N . SER A 1 309 ? 45.683 -6.912 -22.913 1.00 27.55 309 SER A N 1
ATOM 2418 C CA . SER A 1 309 ? 46.892 -6.140 -23.213 1.00 27.55 309 SER A CA 1
ATOM 2419 C C . SER A 1 309 ? 48.101 -7.039 -23.520 1.00 27.55 309 SER A C 1
ATOM 2421 O O . SER A 1 309 ? 49.207 -6.805 -23.051 1.00 27.55 309 SER A O 1
ATOM 2423 N N . THR A 1 310 ? 47.895 -8.091 -24.315 1.00 30.06 310 THR A N 1
ATOM 2424 C CA . THR A 1 310 ? 48.933 -8.969 -24.869 1.00 30.06 310 THR A CA 1
ATOM 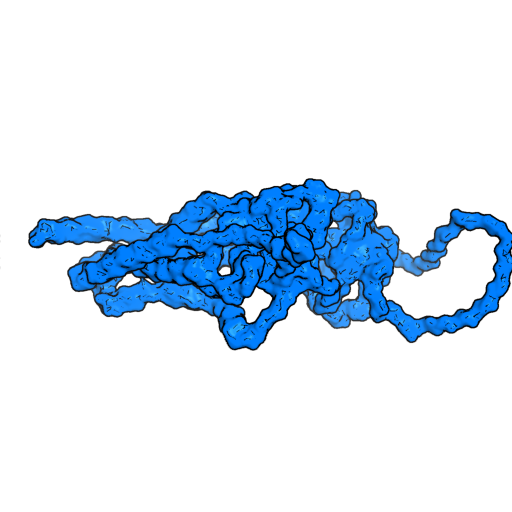2425 C C . THR A 1 310 ? 48.480 -9.542 -26.214 1.00 30.06 310 THR A C 1
ATOM 2427 O O . THR A 1 310 ? 48.175 -10.720 -26.357 1.00 30.06 310 THR A O 1
ATOM 2430 N N . MET A 1 311 ? 48.485 -8.700 -27.240 1.00 25.36 311 MET A N 1
ATOM 2431 C CA . MET A 1 311 ? 48.921 -9.133 -28.564 1.00 25.36 311 MET A CA 1
ATOM 2432 C C . MET A 1 311 ? 49.757 -7.995 -29.129 1.00 25.36 311 MET A C 1
ATOM 2434 O O . MET A 1 311 ? 49.235 -6.959 -29.532 1.00 25.36 311 MET A O 1
ATOM 2438 N N . GLU A 1 312 ? 51.075 -8.165 -29.037 1.00 23.67 312 GLU A N 1
ATOM 2439 C CA . GLU A 1 312 ? 52.045 -7.295 -29.684 1.00 23.67 312 GLU A CA 1
ATOM 2440 C C . GLU A 1 312 ? 51.644 -7.107 -31.149 1.00 23.67 312 GLU A C 1
ATOM 2442 O O . GLU A 1 312 ? 51.536 -8.068 -31.914 1.00 23.67 312 GLU A O 1
ATOM 2447 N N . LEU A 1 313 ? 51.442 -5.847 -31.530 1.00 26.86 313 LEU A N 1
ATOM 2448 C CA . LEU A 1 313 ? 51.528 -5.409 -32.911 1.00 26.86 313 LEU A CA 1
ATOM 2449 C C . LEU A 1 313 ? 52.927 -5.772 -33.417 1.00 26.86 313 LEU A C 1
ATOM 2451 O O . LEU A 1 313 ? 53.889 -5.047 -33.173 1.00 26.86 313 LEU A O 1
ATOM 2455 N N . LYS A 1 314 ? 53.051 -6.894 -34.125 1.00 23.00 314 LYS A N 1
ATOM 2456 C CA . LYS A 1 314 ? 54.126 -7.047 -35.101 1.00 23.00 314 LYS A CA 1
ATOM 2457 C C . LYS A 1 314 ? 53.628 -6.483 -36.420 1.00 23.00 314 LYS A C 1
ATOM 2459 O O . LYS A 1 314 ? 52.928 -7.147 -37.178 1.00 23.00 314 LYS A O 1
ATOM 2464 N N . GLU A 1 315 ? 53.983 -5.223 -36.649 1.00 32.91 315 GLU A N 1
ATOM 2465 C CA . GLU A 1 315 ? 54.166 -4.699 -37.996 1.00 32.91 315 GLU A CA 1
ATOM 2466 C C . GLU A 1 315 ? 55.161 -5.605 -38.727 1.00 32.91 315 GLU A C 1
ATOM 2468 O O . GLU A 1 315 ? 56.361 -5.557 -38.468 1.00 32.91 315 GLU A O 1
ATOM 2473 N N . GLU A 1 316 ? 54.679 -6.413 -39.663 1.00 24.23 316 GLU A N 1
ATOM 2474 C CA . GLU A 1 316 ? 55.507 -6.852 -40.779 1.00 24.23 316 GLU A CA 1
ATOM 2475 C C . GLU A 1 316 ? 54.818 -6.456 -42.078 1.00 24.23 316 GLU A C 1
ATOM 2477 O O . GLU A 1 316 ? 53.785 -6.985 -42.488 1.00 24.23 316 GLU A O 1
ATOM 2482 N N . ALA A 1 317 ? 55.414 -5.441 -42.696 1.00 29.56 317 ALA A N 1
ATOM 2483 C CA . ALA A 1 317 ? 55.115 -4.987 -44.031 1.00 29.56 317 ALA A CA 1
ATOM 2484 C C . ALA A 1 317 ? 55.303 -6.128 -45.039 1.00 29.56 317 ALA A C 1
ATOM 2486 O O . ALA A 1 317 ? 56.391 -6.688 -45.163 1.00 29.56 317 ALA A O 1
ATOM 2487 N N . ALA A 1 318 ? 54.278 -6.388 -45.848 1.00 24.39 318 ALA A N 1
ATOM 2488 C CA . ALA A 1 318 ? 54.433 -7.108 -47.101 1.00 24.39 318 ALA A CA 1
ATOM 2489 C C . ALA A 1 318 ? 53.624 -6.403 -48.194 1.00 24.39 318 ALA A C 1
ATOM 2491 O O . ALA A 1 318 ? 52.396 -6.425 -48.219 1.00 24.39 318 ALA A O 1
ATOM 2492 N N . LYS A 1 319 ? 54.364 -5.749 -49.096 1.00 27.22 319 LYS A N 1
ATOM 2493 C CA . LYS A 1 319 ? 53.919 -5.330 -50.428 1.00 27.22 319 LYS A CA 1
ATOM 2494 C C . LYS A 1 319 ? 53.164 -6.469 -51.114 1.00 27.22 319 LYS A C 1
ATOM 2496 O O . LYS A 1 319 ? 53.730 -7.552 -51.226 1.00 27.22 319 LYS A O 1
ATOM 2501 N N . CYS A 1 320 ? 51.996 -6.184 -51.687 1.00 23.00 320 CYS A N 1
ATOM 2502 C CA . CYS A 1 320 ? 51.573 -6.767 -52.962 1.00 23.00 320 CYS A CA 1
ATOM 2503 C C . CYS A 1 320 ? 50.497 -5.902 -53.633 1.00 23.00 320 CYS A C 1
ATOM 2505 O O . CYS A 1 320 ? 49.583 -5.396 -52.986 1.00 23.00 320 CYS A O 1
ATOM 2507 N N . ASP A 1 321 ? 50.680 -5.730 -54.940 1.00 24.69 321 ASP A N 1
ATOM 2508 C CA . ASP A 1 321 ? 49.891 -4.934 -55.874 1.00 24.69 321 ASP A CA 1
ATOM 2509 C C . ASP A 1 321 ? 48.419 -5.360 -55.967 1.00 24.69 321 ASP A C 1
ATOM 2511 O O . ASP A 1 321 ? 48.093 -6.541 -56.082 1.00 24.69 321 ASP A O 1
ATOM 2515 N N . LEU A 1 322 ? 47.530 -4.367 -56.034 1.00 26.47 322 LEU A N 1
ATOM 2516 C CA . LEU A 1 322 ? 46.131 -4.539 -56.413 1.00 26.47 322 LEU A CA 1
ATOM 2517 C C . LEU A 1 322 ? 45.989 -4.524 -57.942 1.00 26.47 322 LEU A C 1
ATOM 2519 O O . LEU A 1 322 ? 46.066 -3.474 -58.581 1.00 26.47 322 LEU A O 1
ATOM 2523 N N . LYS A 1 323 ? 45.671 -5.686 -58.517 1.00 26.02 323 LYS A N 1
ATOM 2524 C CA . LYS A 1 323 ? 44.873 -5.800 -59.745 1.00 26.02 323 LYS A CA 1
ATOM 2525 C C . LYS A 1 323 ? 43.851 -6.927 -59.581 1.00 26.02 323 LYS A C 1
ATOM 2527 O O . LYS A 1 323 ? 44.241 -8.077 -59.443 1.00 26.02 323 LYS A O 1
ATOM 2532 N N . GLY A 1 324 ? 42.567 -6.583 -59.710 1.00 26.67 324 GLY A N 1
ATOM 2533 C CA . GLY A 1 324 ? 41.494 -7.526 -60.049 1.00 26.67 324 GLY A CA 1
ATOM 2534 C C . GLY A 1 324 ? 40.519 -7.890 -58.920 1.00 26.67 324 GLY A C 1
ATOM 2535 O O . GLY A 1 324 ? 40.892 -8.560 -57.972 1.00 26.67 324 GLY A O 1
ATOM 2536 N N . ALA A 1 325 ? 39.279 -7.416 -59.088 1.00 26.03 325 ALA A N 1
ATOM 2537 C CA . ALA A 1 3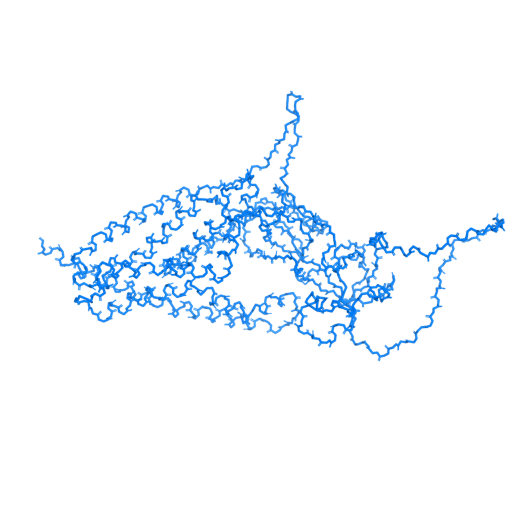25 ? 37.962 -7.914 -58.652 1.00 26.03 325 ALA A CA 1
ATOM 2538 C C . ALA A 1 325 ? 37.840 -9.172 -57.750 1.00 26.03 325 ALA A C 1
ATOM 2540 O O . ALA A 1 325 ? 38.362 -10.222 -58.106 1.00 26.03 325 ALA A O 1
ATOM 2541 N N . ASP A 1 326 ? 37.041 -9.091 -56.666 1.00 24.44 326 ASP A N 1
ATOM 2542 C CA . ASP A 1 326 ? 35.636 -9.584 -56.548 1.00 24.44 326 ASP A CA 1
ATOM 2543 C C . ASP A 1 326 ? 35.125 -9.416 -55.079 1.00 24.44 326 ASP A C 1
ATOM 2545 O O . ASP A 1 326 ? 35.876 -9.737 -54.152 1.00 24.44 326 ASP A O 1
ATOM 2549 N N . PRO A 1 327 ? 33.901 -8.912 -54.779 1.00 28.03 327 PRO A N 1
ATOM 2550 C CA . PRO A 1 327 ? 33.404 -8.747 -53.414 1.00 28.03 327 PRO A CA 1
ATOM 2551 C C . PRO A 1 327 ? 32.546 -9.953 -53.018 1.00 28.03 327 PRO A C 1
ATOM 2553 O O . PRO A 1 327 ? 31.319 -9.912 -53.064 1.00 28.03 327 PRO A O 1
ATOM 2556 N N . SER A 1 328 ? 33.180 -11.060 -52.647 1.00 29.59 328 SER A N 1
ATOM 2557 C CA . SER A 1 328 ? 32.504 -12.223 -52.060 1.00 29.59 328 SER A CA 1
ATOM 2558 C C . SER A 1 328 ? 33.524 -13.065 -51.304 1.00 29.59 328 SER A C 1
ATOM 2560 O O . SER A 1 328 ? 34.151 -13.949 -51.875 1.00 29.59 328 SER A O 1
ATOM 2562 N N . CYS A 1 329 ? 33.718 -12.796 -50.013 1.00 20.83 329 CYS A N 1
ATOM 2563 C CA . CYS A 1 329 ? 34.468 -13.715 -49.163 1.00 20.83 329 CYS A CA 1
ATOM 2564 C C . CYS A 1 329 ? 33.845 -13.771 -47.769 1.00 20.83 329 CYS A C 1
ATOM 2566 O O . CYS A 1 329 ? 34.197 -13.037 -46.848 1.00 20.83 329 CYS A O 1
ATOM 2568 N N . SER A 1 330 ? 32.864 -14.660 -47.653 1.00 22.03 330 SER A N 1
ATOM 2569 C CA . SER A 1 330 ? 32.445 -15.274 -46.403 1.00 22.03 330 SER A CA 1
ATOM 2570 C C . SER A 1 330 ? 33.652 -15.948 -45.751 1.00 22.03 330 SER A C 1
ATOM 2572 O O . SER A 1 330 ? 34.199 -16.907 -46.300 1.00 22.03 330 SER A O 1
ATOM 2574 N N . ILE A 1 331 ? 34.060 -15.477 -44.575 1.00 20.67 331 ILE A N 1
ATOM 2575 C CA . ILE A 1 331 ? 35.061 -16.171 -43.766 1.00 20.67 331 ILE A CA 1
ATOM 2576 C C . ILE A 1 331 ? 34.381 -17.402 -43.157 1.00 20.67 331 ILE A C 1
ATOM 2578 O O . ILE A 1 331 ? 33.696 -17.326 -42.139 1.00 20.67 331 ILE A O 1
ATOM 2582 N N . ILE A 1 332 ? 34.549 -18.549 -43.817 1.00 22.64 332 ILE A N 1
ATOM 2583 C CA . ILE A 1 332 ? 34.255 -19.863 -43.248 1.00 22.64 332 ILE A CA 1
ATOM 2584 C C . ILE A 1 332 ? 35.426 -20.216 -42.333 1.00 22.64 332 ILE A C 1
ATOM 2586 O O . ILE A 1 332 ? 36.496 -20.603 -42.796 1.00 22.64 332 ILE A O 1
ATOM 2590 N N . LEU A 1 333 ? 35.221 -20.100 -41.022 1.00 21.77 333 LEU A N 1
ATOM 2591 C CA . LEU A 1 333 ? 36.085 -20.742 -40.036 1.00 21.77 333 LEU A CA 1
ATOM 2592 C C . LEU A 1 333 ? 35.445 -22.063 -39.612 1.00 21.77 333 LEU A C 1
ATOM 2594 O O . LEU A 1 333 ? 34.640 -22.137 -38.686 1.00 21.77 333 LEU A O 1
ATOM 2598 N N . THR A 1 334 ? 35.817 -23.125 -40.321 1.00 20.58 334 THR A N 1
ATOM 2599 C CA . THR A 1 334 ? 35.683 -24.507 -39.858 1.00 20.58 334 THR A CA 1
ATOM 2600 C C . THR A 1 334 ? 36.629 -24.744 -38.690 1.00 20.58 334 THR A C 1
ATOM 2602 O O . THR A 1 334 ? 37.843 -24.775 -38.875 1.00 20.58 334 THR A O 1
ATOM 2605 N N . THR A 1 335 ? 36.082 -25.011 -37.507 1.00 21.62 335 THR A N 1
ATOM 2606 C CA . THR A 1 335 ? 36.766 -25.827 -36.502 1.00 21.62 335 THR A CA 1
ATOM 2607 C C . THR A 1 335 ? 35.809 -26.873 -35.952 1.00 21.62 335 THR A C 1
ATOM 2609 O O . THR A 1 335 ? 34.690 -26.598 -35.520 1.00 21.62 335 THR A O 1
ATOM 2612 N N . SER A 1 336 ? 36.267 -28.115 -36.052 1.00 27.92 336 SER A N 1
ATOM 2613 C CA . SER A 1 336 ? 35.626 -29.320 -35.565 1.00 27.92 336 SER A CA 1
ATOM 2614 C C . SER A 1 336 ? 35.488 -29.281 -34.045 1.00 27.92 336 SER A C 1
ATOM 2616 O O . SER A 1 336 ? 36.479 -29.397 -33.325 1.00 27.92 336 SER A O 1
ATOM 2618 N N . SER A 1 337 ? 34.259 -29.225 -33.548 1.00 26.86 337 SER A N 1
ATOM 2619 C CA . SER A 1 337 ? 33.935 -29.868 -32.282 1.00 26.86 337 SER A CA 1
ATOM 2620 C C . SER A 1 337 ? 32.684 -30.711 -32.479 1.00 26.86 337 SER A C 1
ATOM 2622 O O . SER A 1 337 ? 31.629 -30.254 -32.917 1.00 26.86 337 SER A O 1
ATOM 2624 N N . THR A 1 338 ? 32.859 -32.001 -32.237 1.00 24.59 338 THR A N 1
ATOM 2625 C CA . THR A 1 338 ? 31.801 -32.998 -32.123 1.00 24.59 338 THR A CA 1
ATOM 2626 C C . THR A 1 338 ? 30.683 -32.492 -31.207 1.00 24.59 338 THR A C 1
ATOM 2628 O O . THR A 1 338 ? 30.981 -31.880 -30.180 1.00 24.59 338 THR A O 1
ATOM 2631 N N . PRO A 1 339 ? 29.402 -32.748 -31.527 1.00 30.91 339 PRO A N 1
ATOM 2632 C CA . PRO A 1 339 ? 28.303 -32.343 -30.669 1.00 30.91 339 PRO A CA 1
ATOM 2633 C C . PRO A 1 339 ? 28.341 -33.194 -29.399 1.00 30.91 339 PRO A C 1
ATOM 2635 O O . PRO A 1 339 ? 27.989 -34.376 -29.423 1.00 30.91 339 PRO A O 1
ATOM 2638 N N . ASP A 1 340 ? 28.775 -32.599 -28.290 1.00 30.28 340 ASP A N 1
ATOM 2639 C CA . ASP A 1 340 ? 28.638 -33.210 -26.975 1.00 30.28 340 ASP A CA 1
ATOM 2640 C C . ASP A 1 340 ? 27.148 -33.431 -26.689 1.00 30.28 340 ASP A C 1
ATOM 2642 O O . ASP A 1 340 ? 26.360 -32.509 -26.455 1.00 30.28 340 ASP A O 1
ATOM 2646 N N . LYS A 1 341 ? 26.752 -34.703 -26.734 1.00 35.91 341 LYS A N 1
ATOM 2647 C CA . LYS A 1 341 ? 25.434 -35.210 -26.354 1.00 35.91 341 LYS A CA 1
ATOM 2648 C C . LYS A 1 341 ? 25.249 -35.086 -24.833 1.00 35.91 341 LYS A C 1
ATOM 2650 O O . LYS A 1 341 ? 25.267 -36.094 -24.138 1.00 35.91 341 LYS A O 1
ATOM 2655 N N . ALA A 1 342 ? 25.073 -33.875 -24.298 1.00 39.53 342 ALA A N 1
ATOM 2656 C CA . ALA A 1 342 ? 24.808 -33.675 -22.862 1.00 39.53 342 ALA A CA 1
ATOM 2657 C C . ALA A 1 342 ? 24.086 -32.356 -22.493 1.00 39.53 342 ALA A C 1
ATOM 2659 O O . ALA A 1 342 ? 24.325 -31.786 -21.431 1.00 39.53 342 ALA A O 1
ATOM 2660 N N . SER A 1 343 ? 23.167 -31.850 -23.322 1.00 44.31 343 SER A N 1
ATOM 2661 C CA . SER A 1 343 ? 22.390 -30.645 -22.987 1.00 44.31 343 SER A CA 1
ATOM 2662 C C . SER A 1 343 ? 20.950 -30.748 -23.504 1.00 44.31 343 SER A C 1
ATOM 2664 O O . SER A 1 343 ? 20.697 -30.609 -24.694 1.00 44.31 343 SER A O 1
ATOM 2666 N N . LYS A 1 344 ? 19.984 -31.033 -22.616 1.00 60.12 344 LYS A N 1
ATOM 2667 C CA . LYS A 1 344 ? 18.549 -31.137 -22.970 1.00 60.12 344 LYS A CA 1
ATOM 2668 C C . LYS A 1 344 ? 17.802 -29.791 -22.966 1.00 60.12 344 LYS A C 1
ATOM 2670 O O . LYS A 1 344 ? 16.618 -29.776 -23.287 1.00 60.12 344 LYS A O 1
ATOM 2675 N N . ARG A 1 345 ? 18.435 -28.673 -22.581 1.00 66.31 345 ARG A N 1
ATOM 2676 C CA . ARG A 1 345 ? 17.789 -27.346 -22.543 1.00 66.31 345 ARG A CA 1
ATOM 2677 C C . ARG A 1 345 ? 18.708 -26.254 -23.096 1.00 66.31 345 ARG A C 1
ATOM 2679 O O . ARG A 1 345 ? 19.880 -26.224 -22.723 1.00 66.31 345 ARG A O 1
ATOM 2686 N N . PRO A 1 346 ? 18.198 -25.342 -23.935 1.00 70.00 346 PRO A N 1
ATOM 2687 C CA . PRO A 1 346 ? 19.002 -24.245 -24.444 1.00 70.00 346 PRO A CA 1
ATOM 2688 C C . PRO A 1 346 ? 19.360 -23.241 -23.340 1.00 70.00 346 PRO A C 1
ATOM 2690 O O . PRO A 1 346 ? 18.718 -23.228 -22.274 1.00 70.00 346 PRO A O 1
ATOM 2693 N N . PRO A 1 347 ? 20.387 -22.409 -23.589 1.00 74.44 347 PRO A N 1
ATOM 2694 C CA . PRO A 1 347 ? 20.727 -21.305 -22.707 1.00 74.44 347 PRO A CA 1
ATOM 2695 C C . PRO A 1 347 ? 19.547 -20.347 -22.511 1.00 74.44 347 PRO A C 1
ATOM 2697 O O . PRO A 1 347 ? 18.650 -20.265 -23.354 1.00 74.44 347 PRO A O 1
ATOM 2700 N N . LEU A 1 348 ? 19.553 -19.625 -21.389 1.00 80.69 348 LEU A N 1
ATOM 2701 C CA . LEU A 1 348 ? 18.502 -18.675 -21.027 1.00 80.69 348 LEU A CA 1
ATOM 2702 C C . LEU A 1 348 ? 19.059 -17.248 -21.040 1.00 80.69 348 LEU A C 1
ATOM 2704 O O . LEU A 1 348 ? 19.984 -16.937 -20.288 1.00 80.69 348 LEU A O 1
ATOM 2708 N N . ILE A 1 349 ? 18.457 -16.369 -21.837 1.00 82.06 349 ILE A N 1
ATOM 2709 C CA . ILE A 1 349 ? 18.635 -14.922 -21.707 1.00 82.06 349 ILE A CA 1
ATOM 2710 C C . ILE A 1 349 ? 17.547 -14.382 -20.784 1.00 82.06 349 ILE A C 1
ATOM 2712 O O . ILE A 1 349 ? 16.354 -14.649 -20.946 1.00 82.06 349 ILE A O 1
ATOM 2716 N N . ILE A 1 350 ? 17.977 -13.603 -19.801 1.00 83.06 350 ILE A N 1
ATOM 2717 C CA . ILE A 1 350 ? 17.116 -12.896 -18.870 1.00 83.06 350 ILE A CA 1
ATOM 2718 C C . ILE A 1 350 ? 17.024 -11.447 -19.338 1.00 83.06 350 ILE A C 1
ATOM 2720 O O . ILE A 1 350 ? 18.027 -10.736 -19.420 1.00 83.06 350 ILE A O 1
ATOM 2724 N N . CYS A 1 351 ? 15.808 -11.018 -19.633 1.00 86.81 351 CYS A N 1
ATOM 2725 C CA . CYS A 1 351 ? 15.473 -9.640 -19.928 1.00 86.81 351 CYS A CA 1
ATOM 2726 C C . CYS A 1 351 ? 14.934 -8.984 -18.648 1.00 86.81 351 CYS A C 1
ATOM 2728 O O . CYS A 1 351 ? 14.011 -9.521 -18.025 1.00 86.81 351 CYS A O 1
ATOM 2730 N N . PRO A 1 352 ? 15.487 -7.847 -18.207 1.00 86.44 352 PRO A N 1
ATOM 2731 C CA . PRO A 1 352 ? 15.011 -7.211 -16.995 1.00 86.44 352 PRO A CA 1
ATOM 2732 C C . PRO A 1 352 ? 13.651 -6.545 -17.238 1.00 86.44 352 PRO A C 1
ATOM 2734 O O . PRO A 1 352 ? 13.401 -5.957 -18.296 1.00 86.44 352 PRO A O 1
ATOM 2737 N N . VAL A 1 353 ? 12.780 -6.611 -16.230 1.00 85.56 353 VAL A N 1
ATOM 2738 C CA . VAL A 1 353 ? 11.476 -5.916 -16.201 1.00 85.56 353 VAL A CA 1
ATOM 2739 C C . VAL A 1 353 ? 11.641 -4.402 -16.314 1.00 85.56 353 VAL A C 1
ATOM 2741 O O . VAL A 1 353 ? 10.852 -3.739 -16.986 1.00 85.56 353 VAL A O 1
ATOM 2744 N N . CYS A 1 354 ? 12.683 -3.872 -15.673 1.00 86.00 354 CYS A N 1
ATOM 2745 C CA . CYS A 1 354 ? 13.060 -2.466 -15.670 1.00 86.00 354 CYS A CA 1
ATOM 2746 C C . CYS A 1 354 ? 14.584 -2.321 -15.778 1.00 86.00 354 CYS A C 1
ATOM 2748 O O . CYS A 1 354 ? 15.328 -3.144 -15.244 1.00 86.00 354 CYS A O 1
ATOM 2750 N N . HIS A 1 355 ? 15.049 -1.271 -16.457 1.00 84.69 355 HIS A N 1
ATOM 2751 C CA . HIS A 1 355 ? 16.472 -0.925 -16.502 1.00 84.69 355 HIS A CA 1
ATOM 2752 C C . HIS A 1 355 ? 16.995 -0.491 -15.130 1.00 84.69 355 HIS A C 1
ATOM 2754 O O . HIS A 1 355 ? 16.216 -0.141 -14.244 1.00 84.69 355 HIS A O 1
ATOM 2760 N N . ASN A 1 356 ? 18.321 -0.490 -14.974 1.00 82.25 356 ASN A N 1
ATOM 2761 C CA . ASN A 1 356 ? 18.960 -0.034 -13.746 1.00 82.25 356 ASN A CA 1
ATOM 2762 C C . ASN A 1 356 ? 18.746 1.469 -13.535 1.00 82.25 356 ASN A C 1
ATOM 2764 O O . ASN A 1 356 ? 19.269 2.298 -14.290 1.00 82.25 356 ASN A O 1
ATOM 2768 N N . LEU A 1 357 ? 17.979 1.821 -12.508 1.00 84.62 357 LEU A N 1
ATOM 2769 C CA . LEU A 1 357 ? 17.723 3.212 -12.163 1.00 84.62 357 LEU A CA 1
ATOM 2770 C C . LEU A 1 357 ? 18.833 3.746 -11.264 1.00 84.62 357 LEU A C 1
ATOM 2772 O O . LEU A 1 357 ? 19.319 3.060 -10.367 1.00 84.62 357 LEU A O 1
ATOM 2776 N N . LYS A 1 358 ? 19.217 5.001 -11.481 1.00 83.38 358 LYS A N 1
ATOM 2777 C CA . LYS A 1 358 ? 20.110 5.693 -10.561 1.00 83.38 358 LYS A CA 1
ATOM 2778 C C . LYS A 1 358 ? 19.354 5.976 -9.275 1.00 83.38 358 LYS A C 1
ATOM 2780 O O . LYS A 1 358 ? 18.280 6.569 -9.309 1.00 83.38 358 LYS A O 1
ATOM 2785 N N . GLN A 1 359 ? 19.921 5.545 -8.159 1.00 81.31 359 GLN A N 1
ATOM 2786 C CA . GLN A 1 359 ? 19.358 5.803 -6.844 1.00 81.31 359 GLN A CA 1
ATOM 2787 C C . GLN A 1 359 ? 19.916 7.111 -6.281 1.00 81.31 359 GLN A C 1
ATOM 2789 O O . GLN A 1 359 ? 21.085 7.445 -6.489 1.00 81.31 359 GLN A O 1
ATOM 2794 N N . VAL A 1 360 ? 19.076 7.859 -5.572 1.00 75.06 360 VAL A N 1
ATOM 2795 C CA . VAL A 1 360 ? 19.509 8.999 -4.768 1.00 75.06 360 VAL A CA 1
ATOM 2796 C C . VAL A 1 360 ? 20.267 8.448 -3.569 1.00 75.06 360 VAL A C 1
ATOM 2798 O O . VAL A 1 360 ? 19.731 7.665 -2.782 1.00 75.06 360 VAL A O 1
ATOM 2801 N N . GLU A 1 361 ? 21.525 8.859 -3.427 1.00 64.56 361 GLU A N 1
ATOM 2802 C CA . GLU A 1 361 ? 22.339 8.521 -2.267 1.00 64.56 361 GLU A CA 1
ATOM 2803 C C . GLU A 1 361 ? 21.672 9.123 -1.022 1.00 64.56 361 GLU A C 1
ATOM 2805 O O . GLU A 1 361 ? 21.642 10.338 -0.820 1.00 64.56 361 GLU A O 1
ATOM 2810 N N . GLN A 1 362 ? 21.017 8.270 -0.233 1.00 57.25 362 GLN A N 1
ATOM 2811 C CA . GLN A 1 362 ? 20.250 8.733 0.918 1.00 57.25 362 GLN A CA 1
ATOM 2812 C C . GLN A 1 362 ? 21.207 9.325 1.953 1.00 57.25 362 GLN A C 1
ATOM 2814 O O . GLN A 1 362 ? 22.170 8.674 2.357 1.00 57.25 362 GLN A O 1
ATOM 2819 N N . ALA A 1 363 ? 20.909 10.543 2.415 1.00 51.69 363 ALA A N 1
ATOM 2820 C CA . ALA A 1 363 ? 21.684 11.215 3.449 1.00 51.69 363 ALA A CA 1
ATOM 2821 C C . ALA A 1 363 ? 21.896 10.284 4.657 1.00 51.69 363 ALA A C 1
ATOM 2823 O O . ALA A 1 363 ? 20.934 9.761 5.228 1.00 51.69 363 ALA A O 1
ATOM 2824 N N . THR A 1 364 ? 23.150 10.100 5.070 1.00 51.34 364 THR A N 1
ATOM 2825 C CA . THR A 1 364 ? 23.594 9.221 6.171 1.00 51.34 364 THR A CA 1
ATOM 2826 C C . THR A 1 364 ? 23.271 9.779 7.566 1.00 51.34 364 THR A C 1
ATOM 2828 O O . THR A 1 364 ? 23.999 9.561 8.532 1.00 51.34 364 THR A O 1
ATOM 2831 N N . GLY A 1 365 ? 22.174 10.525 7.691 1.00 61.38 365 GLY A N 1
ATOM 2832 C CA . GLY A 1 365 ? 21.737 11.113 8.950 1.00 61.38 365 GLY A CA 1
ATOM 2833 C C . GLY A 1 365 ? 21.172 10.086 9.937 1.00 61.38 365 GLY A C 1
ATOM 2834 O O . GLY A 1 365 ? 20.640 9.036 9.574 1.00 61.38 365 GLY A O 1
ATOM 2835 N N . THR A 1 366 ? 21.207 10.431 11.223 1.00 68.06 366 THR A N 1
ATOM 2836 C CA . THR A 1 366 ? 20.627 9.614 12.302 1.00 68.06 366 THR A CA 1
ATOM 2837 C C . THR A 1 366 ? 19.131 9.344 12.077 1.00 68.06 366 THR A C 1
ATOM 2839 O O . THR A 1 366 ? 18.655 8.241 12.336 1.00 68.06 366 THR A O 1
ATOM 2842 N N . TRP A 1 367 ? 18.389 10.317 11.529 1.00 65.12 367 TRP A N 1
ATOM 2843 C CA . TRP A 1 367 ? 16.948 10.193 11.276 1.00 65.12 367 TRP A CA 1
ATOM 2844 C C . TRP A 1 367 ? 16.601 9.196 10.162 1.00 65.12 367 TRP A C 1
ATOM 2846 O O . TRP A 1 367 ? 15.712 8.367 10.342 1.00 65.12 367 TRP A O 1
ATOM 2856 N N . SER A 1 368 ? 17.333 9.206 9.042 1.00 66.62 368 SER A N 1
ATOM 2857 C CA . SER A 1 368 ? 17.096 8.264 7.937 1.00 66.62 368 SER A CA 1
ATOM 2858 C C . SER A 1 368 ? 17.377 6.818 8.362 1.00 66.62 368 SER A C 1
ATOM 2860 O O . SER A 1 368 ? 16.677 5.897 7.942 1.00 66.62 368 SER A O 1
ATOM 2862 N N . THR A 1 369 ? 18.333 6.613 9.273 1.00 73.06 369 THR A N 1
ATOM 2863 C CA . THR A 1 369 ? 18.620 5.302 9.876 1.00 73.06 369 THR A CA 1
ATOM 2864 C C . THR A 1 369 ? 17.470 4.819 10.763 1.00 73.06 369 THR A C 1
ATOM 2866 O O . THR A 1 369 ? 17.026 3.678 10.627 1.00 73.06 369 THR A O 1
ATOM 2869 N N . VAL A 1 370 ? 16.939 5.688 11.630 1.00 74.31 370 VAL A N 1
ATOM 2870 C CA . VAL A 1 370 ? 15.769 5.377 12.471 1.00 74.31 370 VAL A CA 1
ATOM 2871 C C . VAL A 1 370 ? 14.542 5.082 11.611 1.00 74.31 370 VAL A C 1
ATOM 2873 O O . VAL A 1 370 ? 13.834 4.111 11.862 1.00 74.31 370 VAL A O 1
ATOM 2876 N N . GLN A 1 371 ? 14.311 5.857 10.555 1.00 72.88 371 GLN A N 1
ATOM 2877 C CA . GLN A 1 371 ? 13.199 5.647 9.632 1.00 72.88 371 GLN A CA 1
ATOM 2878 C C . GLN A 1 371 ? 13.313 4.312 8.890 1.00 72.88 371 GLN A C 1
ATOM 2880 O O . GLN A 1 371 ? 12.333 3.574 8.820 1.00 72.88 371 GLN A O 1
ATOM 2885 N N . ARG A 1 372 ? 14.503 3.958 8.386 1.00 72.94 372 ARG A N 1
ATOM 2886 C CA . ARG A 1 372 ? 14.767 2.640 7.783 1.00 72.94 372 ARG A CA 1
ATOM 2887 C C . ARG A 1 372 ? 14.526 1.508 8.775 1.00 72.94 372 ARG A C 1
ATOM 2889 O O . ARG A 1 372 ? 13.940 0.497 8.401 1.00 72.94 372 ARG A O 1
ATOM 2896 N N . PHE A 1 373 ? 14.944 1.692 10.029 1.00 77.56 373 PHE A N 1
ATOM 2897 C CA . PHE A 1 373 ? 14.668 0.733 11.089 1.00 77.56 373 PHE A CA 1
ATOM 2898 C C . PHE A 1 373 ? 13.162 0.593 11.297 1.00 77.56 373 PHE A C 1
ATOM 2900 O O . PHE A 1 373 ? 12.656 -0.503 11.132 1.00 77.56 373 PHE A O 1
ATOM 2907 N N . ILE A 1 374 ? 12.425 1.676 11.560 1.00 74.62 374 ILE A N 1
ATOM 2908 C CA . ILE A 1 374 ? 10.978 1.629 11.839 1.00 74.62 374 ILE A CA 1
ATOM 2909 C C . ILE A 1 374 ? 10.179 1.087 10.650 1.00 74.62 374 ILE A C 1
ATOM 2911 O O . ILE A 1 374 ? 9.235 0.336 10.863 1.00 74.62 374 ILE A O 1
ATOM 2915 N N . ARG A 1 375 ? 10.547 1.431 9.411 1.00 72.88 375 ARG A N 1
ATOM 2916 C CA . ARG A 1 375 ? 9.885 0.927 8.197 1.00 72.88 375 ARG A CA 1
ATOM 2917 C C . ARG A 1 375 ? 10.170 -0.545 7.906 1.00 72.88 375 ARG A C 1
ATOM 2919 O O . ARG A 1 375 ? 9.492 -1.122 7.059 1.00 72.88 375 ARG A O 1
ATOM 2926 N N . ALA A 1 376 ? 11.149 -1.168 8.565 1.00 73.38 376 ALA A N 1
ATOM 2927 C CA . ALA A 1 376 ? 11.330 -2.604 8.414 1.00 73.38 376 ALA A CA 1
ATOM 2928 C C . ALA A 1 376 ? 10.050 -3.339 8.877 1.00 73.38 376 ALA A C 1
ATOM 2930 O O . ALA A 1 376 ? 9.386 -2.888 9.815 1.00 73.38 376 ALA A O 1
ATOM 2931 N N . PRO A 1 377 ? 9.688 -4.482 8.260 1.00 74.06 377 PRO A N 1
ATOM 2932 C CA . PRO A 1 377 ? 8.375 -5.100 8.471 1.00 74.06 377 PRO A CA 1
ATOM 2933 C C . PRO A 1 377 ? 8.053 -5.379 9.944 1.00 74.06 377 PRO A C 1
ATOM 2935 O O . PRO A 1 377 ? 6.947 -5.122 10.412 1.00 74.06 377 PRO A O 1
ATOM 2938 N N . THR A 1 378 ? 9.031 -5.886 10.694 1.00 77.94 378 THR A N 1
ATOM 2939 C CA . THR A 1 378 ? 8.869 -6.249 12.107 1.00 77.94 378 THR A CA 1
ATOM 2940 C C . THR A 1 378 ? 8.641 -5.035 13.018 1.00 77.94 378 THR A C 1
ATOM 2942 O O . THR A 1 378 ? 7.619 -5.006 13.702 1.00 77.94 378 THR A O 1
ATOM 2945 N N . PRO A 1 379 ? 9.530 -4.024 13.062 1.00 84.44 379 PRO A N 1
ATOM 2946 C CA . PRO A 1 379 ? 9.322 -2.851 13.912 1.00 84.44 379 PRO A CA 1
ATOM 2947 C C . PRO A 1 379 ? 8.099 -2.023 13.509 1.00 84.44 379 PRO A C 1
ATOM 2949 O O . PRO A 1 379 ? 7.408 -1.538 14.404 1.00 84.44 379 PRO A O 1
ATOM 2952 N N . PHE A 1 380 ? 7.764 -1.923 12.217 1.00 84.12 380 PHE A N 1
ATOM 2953 C CA . PHE A 1 380 ? 6.529 -1.266 11.776 1.00 84.12 380 PHE A CA 1
ATOM 2954 C C . PHE A 1 380 ? 5.294 -1.934 12.392 1.00 84.12 380 PHE A C 1
ATOM 2956 O O . PHE A 1 380 ? 4.434 -1.264 12.964 1.00 84.12 380 PHE A O 1
ATOM 2963 N N . ARG A 1 381 ? 5.239 -3.272 12.346 1.00 82.50 381 ARG A N 1
ATOM 2964 C CA . ARG A 1 381 ? 4.162 -4.058 12.966 1.00 82.50 381 ARG A CA 1
ATOM 2965 C C . ARG A 1 381 ? 4.127 -3.870 14.475 1.00 82.50 381 ARG A C 1
ATOM 2967 O O . ARG A 1 381 ? 3.068 -3.602 15.021 1.00 82.50 381 ARG A O 1
ATOM 2974 N N . ILE A 1 382 ? 5.271 -3.923 15.156 1.00 86.88 382 ILE A N 1
ATOM 2975 C CA . ILE A 1 382 ? 5.324 -3.679 16.606 1.00 86.88 382 ILE A CA 1
ATOM 2976 C C . ILE A 1 382 ? 4.758 -2.293 16.940 1.00 86.88 382 ILE A C 1
ATOM 2978 O O . ILE A 1 382 ? 3.926 -2.173 17.837 1.00 86.88 382 ILE A O 1
ATOM 2982 N N . LEU A 1 383 ? 5.147 -1.254 16.201 1.00 88.62 383 LEU A N 1
ATOM 2983 C CA . LEU A 1 383 ? 4.632 0.098 16.407 1.00 88.62 383 LEU A CA 1
ATOM 2984 C C . LEU A 1 383 ? 3.114 0.170 16.190 1.00 88.62 383 LEU A C 1
ATOM 2986 O O . LEU A 1 383 ? 2.400 0.758 17.004 1.00 88.62 383 LEU A O 1
ATOM 2990 N N . LEU A 1 384 ? 2.606 -0.470 15.137 1.00 86.69 384 LEU A N 1
ATOM 2991 C CA . LEU A 1 384 ? 1.174 -0.536 14.861 1.00 86.69 384 LEU A CA 1
ATOM 2992 C C . LEU A 1 384 ? 0.408 -1.299 15.956 1.00 86.69 384 LEU A C 1
ATOM 2994 O O . LEU A 1 384 ? -0.647 -0.832 16.394 1.00 86.69 384 LEU A O 1
ATOM 2998 N N . PHE A 1 385 ? 0.944 -2.419 16.455 1.00 88.94 385 PHE A N 1
ATOM 2999 C CA . PHE A 1 385 ? 0.410 -3.130 17.621 1.00 88.94 385 PHE A CA 1
ATOM 3000 C C . PHE A 1 385 ? 0.305 -2.201 18.825 1.00 88.94 385 PHE A C 1
ATOM 3002 O O . PHE A 1 385 ? -0.778 -2.075 19.388 1.00 88.94 385 PHE A O 1
ATOM 3009 N N . LEU A 1 386 ? 1.381 -1.494 19.170 1.00 91.69 386 LEU A N 1
ATOM 3010 C CA . LEU A 1 386 ? 1.398 -0.582 20.313 1.00 91.69 386 LEU A CA 1
ATOM 3011 C C . LEU A 1 386 ? 0.346 0.527 20.174 1.00 91.69 386 LEU A C 1
ATOM 3013 O O . LEU A 1 386 ? -0.423 0.748 21.108 1.00 91.69 386 LEU A O 1
ATOM 3017 N N . ILE A 1 387 ? 0.240 1.163 19.002 1.00 91.62 387 ILE A N 1
ATOM 3018 C CA . ILE A 1 387 ? -0.778 2.194 18.729 1.00 91.62 387 ILE A CA 1
ATOM 3019 C C . IL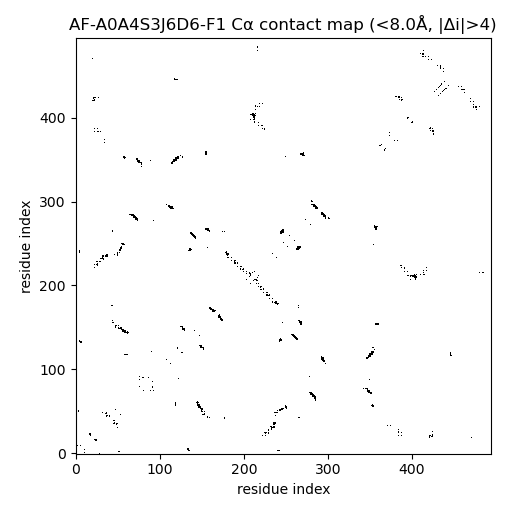E A 1 387 ? -2.191 1.611 18.852 1.00 91.62 387 ILE A C 1
ATOM 3021 O O . ILE A 1 387 ? -3.059 2.202 19.494 1.00 91.62 387 ILE A O 1
ATOM 3025 N N . SER A 1 388 ? -2.430 0.436 18.270 1.00 90.00 388 SER A N 1
ATOM 3026 C CA . SER A 1 388 ? -3.737 -0.233 18.313 1.00 90.00 388 SER A CA 1
ATOM 3027 C C . SER A 1 388 ? -4.090 -0.831 19.680 1.00 90.00 388 SER A C 1
ATOM 3029 O O . SER A 1 388 ? -5.258 -1.137 19.917 1.00 90.00 388 SER A O 1
ATOM 3031 N N . ALA A 1 389 ? -3.117 -0.975 20.584 1.00 92.94 389 ALA A N 1
ATOM 3032 C CA . ALA A 1 389 ? -3.307 -1.443 21.954 1.00 92.94 389 ALA A CA 1
ATOM 3033 C C . ALA A 1 389 ? -3.567 -0.303 22.958 1.00 92.94 389 ALA A C 1
ATOM 3035 O O . ALA A 1 389 ? -4.086 -0.560 24.046 1.00 92.94 389 ALA A O 1
ATOM 3036 N N . LEU A 1 390 ? -3.299 0.961 22.596 1.00 94.94 390 LEU A N 1
ATOM 3037 C CA . LEU A 1 390 ? -3.597 2.137 23.430 1.00 94.94 390 LEU A CA 1
ATOM 3038 C C . LEU A 1 390 ? -5.034 2.187 23.993 1.00 94.94 390 LEU A C 1
ATOM 3040 O O . LEU A 1 390 ? -5.179 2.586 25.152 1.00 94.94 390 LEU A O 1
ATOM 3044 N N . PRO A 1 391 ? -6.099 1.760 23.274 1.00 95.62 391 PRO A N 1
ATOM 3045 C CA . PRO A 1 391 ? -7.440 1.707 23.851 1.00 95.62 391 PRO A CA 1
ATOM 3046 C C . PRO A 1 391 ? -7.516 0.881 25.141 1.00 95.62 391 PRO A C 1
ATOM 3048 O O . PRO A 1 391 ? -8.204 1.288 26.073 1.00 95.62 391 PRO A O 1
ATOM 3051 N N . PHE A 1 392 ? -6.780 -0.234 25.244 1.00 95.69 392 PHE A N 1
ATOM 3052 C CA . PHE A 1 392 ? -6.766 -1.060 26.456 1.00 95.69 392 PHE A CA 1
ATOM 3053 C C . PHE A 1 392 ? -6.162 -0.321 27.645 1.00 95.69 392 PHE A C 1
ATOM 3055 O O . PHE A 1 392 ? -6.678 -0.438 28.754 1.00 95.69 392 PHE A O 1
ATOM 3062 N N . ALA A 1 393 ? -5.107 0.466 27.421 1.00 95.56 393 ALA A N 1
ATOM 3063 C CA . ALA A 1 393 ? -4.501 1.274 28.474 1.00 95.56 393 ALA A CA 1
ATOM 3064 C C . ALA A 1 393 ? -5.490 2.323 29.004 1.00 95.56 393 ALA A C 1
ATOM 3066 O O . ALA A 1 393 ? -5.625 2.482 30.215 1.00 95.56 393 ALA A O 1
ATOM 3067 N N . VAL A 1 394 ? -6.238 2.986 28.115 1.00 95.06 394 VAL A N 1
ATOM 3068 C CA . VAL A 1 394 ? -7.251 3.978 28.512 1.00 95.06 394 VAL A CA 1
ATOM 3069 C C . VAL A 1 394 ? -8.427 3.320 29.237 1.00 95.06 394 VAL A C 1
ATOM 3071 O O . VAL A 1 394 ? -8.838 3.808 30.290 1.00 95.06 394 VAL A O 1
ATOM 3074 N N . ILE A 1 395 ? -8.935 2.192 28.730 1.00 95.88 395 ILE A N 1
ATOM 3075 C CA . ILE A 1 395 ? -9.990 1.410 29.393 1.00 95.88 395 ILE A CA 1
ATOM 3076 C C . ILE A 1 395 ? -9.528 0.989 30.789 1.00 95.88 395 ILE A C 1
ATOM 3078 O O . ILE A 1 395 ? -10.249 1.203 31.762 1.00 95.88 395 ILE A O 1
ATOM 3082 N N . GLY A 1 396 ? -8.318 0.440 30.907 1.00 95.69 396 GLY A N 1
ATOM 3083 C CA . GLY A 1 396 ? -7.734 0.026 32.179 1.00 95.69 396 GLY A CA 1
ATOM 3084 C C . GLY A 1 396 ? -7.580 1.184 33.158 1.00 95.69 396 GLY A C 1
ATOM 3085 O O . GLY A 1 396 ? -7.988 1.065 34.308 1.00 95.69 396 GLY A O 1
ATOM 3086 N N . ALA A 1 397 ? -7.075 2.329 32.700 1.00 94.62 397 ALA A N 1
ATOM 3087 C CA . ALA A 1 397 ? -6.907 3.515 33.536 1.00 94.62 397 ALA A CA 1
ATOM 3088 C C . ALA A 1 397 ? -8.243 4.102 34.020 1.00 94.62 397 ALA A C 1
ATOM 3090 O O . ALA A 1 397 ? -8.331 4.565 35.151 1.00 94.62 397 ALA A O 1
ATOM 3091 N N . MET A 1 398 ? -9.283 4.094 33.180 1.00 93.69 398 MET A N 1
ATOM 3092 C CA . MET A 1 398 ? -10.571 4.720 33.502 1.00 93.69 398 MET A CA 1
ATOM 3093 C C . MET A 1 398 ? -11.542 3.799 34.244 1.00 93.69 398 MET A C 1
ATOM 3095 O O . MET A 1 398 ? -12.397 4.294 34.971 1.00 93.69 398 MET A O 1
ATOM 3099 N N . SER A 1 399 ? -11.448 2.483 34.042 1.00 95.38 399 SER A N 1
ATOM 3100 C CA . SER A 1 399 ? -12.359 1.496 34.644 1.00 95.38 399 SER A CA 1
ATOM 3101 C C . SER A 1 399 ? -11.705 0.610 35.701 1.00 95.38 399 SER A C 1
ATOM 3103 O O . SER A 1 399 ? -12.407 -0.156 36.357 1.00 95.38 399 SER A O 1
ATOM 3105 N N . HIS A 1 400 ? -10.375 0.651 35.833 1.00 94.94 400 HIS A N 1
ATOM 3106 C CA . HIS A 1 400 ? -9.584 -0.315 36.606 1.00 94.94 400 HIS A CA 1
ATOM 3107 C C . HIS A 1 400 ? -9.859 -1.777 36.217 1.00 94.94 400 HIS A C 1
ATOM 3109 O O . HIS A 1 400 ? -9.724 -2.679 37.039 1.00 94.94 400 HIS A O 1
ATOM 3115 N N . PHE A 1 401 ? -10.303 -2.008 34.974 1.00 95.56 401 PHE A N 1
ATOM 3116 C CA . PHE A 1 401 ? -10.831 -3.291 34.504 1.00 95.56 401 PHE A CA 1
ATOM 3117 C C . PHE A 1 401 ? -11.923 -3.888 35.411 1.00 95.56 401 PHE A C 1
ATOM 3119 O O . PHE A 1 401 ? -12.162 -5.097 35.401 1.00 95.56 401 PHE A O 1
ATOM 3126 N N . ASN A 1 402 ? -12.651 -3.045 36.148 1.00 95.12 402 ASN A N 1
ATOM 3127 C CA . ASN A 1 402 ? -13.839 -3.462 36.874 1.00 95.12 402 ASN A CA 1
ATOM 3128 C C . ASN A 1 402 ? -14.952 -3.779 35.871 1.00 95.12 402 ASN A C 1
ATOM 3130 O O . ASN A 1 402 ? -15.173 -3.040 34.913 1.00 95.12 402 ASN A O 1
ATOM 3134 N N . SER A 1 403 ? -15.655 -4.888 36.072 1.00 93.69 403 SER A N 1
ATOM 3135 C CA . SER A 1 403 ? -16.756 -5.296 35.208 1.00 93.69 403 SER A CA 1
ATOM 3136 C C . SER A 1 403 ? -18.043 -4.492 35.413 1.00 93.69 403 SER A C 1
ATOM 3138 O O . SER A 1 403 ? -18.930 -4.548 34.559 1.00 93.69 403 SER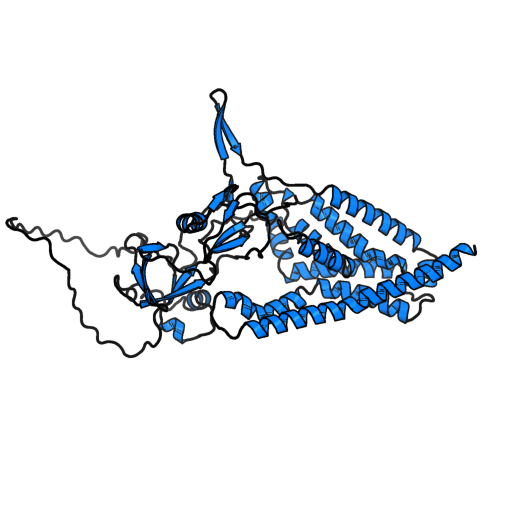 A O 1
ATOM 3140 N N . GLY A 1 404 ? -18.178 -3.774 36.530 1.00 92.19 404 GLY A N 1
ATOM 3141 C CA . GLY A 1 404 ? -19.437 -3.148 36.929 1.00 92.19 404 GLY A CA 1
ATOM 3142 C C . GLY A 1 404 ? -20.581 -4.169 36.951 1.00 92.19 404 GLY A C 1
ATOM 3143 O O . GLY A 1 404 ? -20.373 -5.351 37.231 1.00 92.19 404 GLY A O 1
ATOM 3144 N N . SER A 1 405 ? -21.776 -3.720 36.573 1.00 92.62 405 SER A N 1
ATOM 3145 C CA . SER A 1 405 ? -22.979 -4.548 36.390 1.00 92.62 405 SER A CA 1
ATOM 3146 C C . SER A 1 405 ? -23.163 -5.099 34.967 1.00 92.62 405 SER A C 1
ATOM 3148 O O . SER A 1 405 ? -24.213 -5.658 34.653 1.00 92.62 405 SER A O 1
ATOM 3150 N N . SER A 1 406 ? -22.167 -4.952 34.086 1.00 94.38 406 SER A N 1
ATOM 3151 C CA . SER A 1 406 ? -22.285 -5.453 32.712 1.00 94.38 406 SER A CA 1
ATOM 3152 C C . SER A 1 406 ? -22.419 -6.976 32.663 1.00 94.38 406 SER A C 1
ATOM 3154 O O . SER A 1 406 ? -21.846 -7.711 33.470 1.00 94.38 406 SER A O 1
ATOM 3156 N N . SER A 1 407 ? -23.147 -7.474 31.667 1.00 95.50 407 SER A N 1
ATOM 3157 C CA . SER A 1 407 ? -23.266 -8.907 31.407 1.00 95.50 407 SER A CA 1
ATOM 3158 C C . SER A 1 407 ? -22.012 -9.475 30.735 1.00 95.50 407 SER A C 1
ATOM 3160 O O . SER A 1 407 ? -21.279 -8.781 30.028 1.00 95.50 407 SER A O 1
ATOM 3162 N N . THR A 1 408 ? -21.807 -10.788 30.856 1.00 95.25 408 THR A N 1
ATOM 3163 C CA . THR A 1 408 ? -20.725 -11.494 30.148 1.00 95.25 408 THR A CA 1
ATOM 3164 C C . THR A 1 408 ? -20.799 -11.306 28.630 1.00 95.25 408 THR A C 1
ATOM 3166 O O . THR A 1 408 ? -19.760 -11.229 27.985 1.00 95.25 408 THR A O 1
ATOM 3169 N N . ARG A 1 409 ? -22.003 -11.169 28.052 1.00 95.19 409 ARG A N 1
ATOM 3170 C CA . ARG A 1 409 ? -22.180 -10.919 26.611 1.00 95.19 409 ARG A CA 1
ATOM 3171 C C . ARG A 1 409 ? -21.723 -9.519 26.206 1.00 95.19 409 ARG A C 1
ATOM 3173 O O . ARG A 1 409 ? -21.012 -9.396 25.213 1.00 95.19 409 ARG A O 1
ATOM 3180 N N . GLN A 1 410 ? -22.078 -8.496 26.987 1.00 94.88 410 GLN A N 1
ATOM 3181 C CA . GLN A 1 410 ? -21.626 -7.118 26.752 1.00 94.88 410 GLN A CA 1
ATOM 3182 C C . GLN A 1 410 ? -20.096 -7.050 26.769 1.00 94.88 410 GLN A C 1
ATOM 3184 O O . GLN A 1 410 ? -19.493 -6.564 25.813 1.00 94.88 410 GLN A O 1
ATOM 3189 N N . ARG A 1 411 ? -19.468 -7.625 27.802 1.00 95.94 411 ARG A N 1
ATOM 3190 C CA . ARG A 1 411 ? -18.003 -7.699 27.938 1.00 95.94 411 ARG A CA 1
ATOM 3191 C C . ARG A 1 411 ? -17.351 -8.514 26.824 1.00 95.94 411 ARG A C 1
ATOM 3193 O O . ARG A 1 411 ? -16.399 -8.052 26.207 1.00 95.94 411 ARG A O 1
ATOM 3200 N N . GLY A 1 412 ? -17.886 -9.700 26.541 1.00 95.19 412 GLY A N 1
ATOM 3201 C CA . GLY A 1 412 ? -17.356 -10.616 25.535 1.00 95.19 412 GLY A CA 1
ATOM 3202 C C . GLY A 1 412 ? -17.296 -9.986 24.149 1.00 95.19 412 GLY A C 1
ATOM 3203 O O . GLY A 1 412 ? -16.224 -9.938 23.556 1.00 95.19 412 GLY A O 1
ATOM 3204 N N . TRP A 1 413 ? -18.407 -9.447 23.645 1.00 95.94 413 TRP A N 1
ATOM 3205 C CA . TRP A 1 413 ? -18.443 -8.874 22.296 1.00 95.94 413 TRP A CA 1
ATOM 3206 C C . TRP A 1 413 ? -17.616 -7.596 22.168 1.00 95.94 413 TRP A C 1
ATOM 3208 O O . TRP A 1 413 ? -16.852 -7.471 21.216 1.00 95.94 413 TRP A O 1
ATOM 3218 N N . THR A 1 414 ? -17.722 -6.668 23.124 1.00 94.69 414 THR A N 1
ATOM 3219 C CA . THR A 1 414 ? -16.989 -5.389 23.061 1.00 94.69 414 THR A CA 1
ATOM 3220 C C . THR A 1 414 ? -15.478 -5.581 23.163 1.00 94.69 414 THR A C 1
ATOM 3222 O O . THR A 1 414 ? -14.734 -5.020 22.359 1.00 94.69 414 THR A O 1
ATOM 3225 N N . MET A 1 415 ? -15.014 -6.430 24.084 1.00 95.06 415 MET A N 1
ATOM 3226 C CA . MET A 1 415 ? -13.583 -6.689 24.250 1.00 95.06 415 MET A CA 1
ATOM 3227 C C . MET A 1 415 ? -13.022 -7.586 23.151 1.00 95.06 415 MET A C 1
ATOM 3229 O O . MET A 1 415 ? -11.900 -7.355 22.708 1.00 95.06 415 MET A O 1
ATOM 3233 N N . THR A 1 416 ? -13.789 -8.570 22.664 1.00 94.12 416 THR A N 1
ATOM 3234 C CA . THR A 1 416 ? -13.354 -9.397 21.524 1.00 94.12 416 THR A CA 1
ATOM 3235 C C . THR A 1 416 ? -13.245 -8.553 20.267 1.00 94.12 416 THR A C 1
ATOM 3237 O O . THR A 1 416 ? -12.267 -8.691 19.543 1.00 94.12 416 THR A O 1
ATOM 3240 N N . TRP A 1 417 ? -14.192 -7.644 20.019 1.00 93.94 417 TRP A N 1
ATOM 3241 C CA . TRP A 1 417 ? -14.103 -6.716 18.895 1.00 93.94 417 TRP A CA 1
ATOM 3242 C C . TRP A 1 417 ? -12.826 -5.875 18.960 1.00 93.94 417 TRP A C 1
ATOM 3244 O O . TRP A 1 417 ? -12.087 -5.811 17.976 1.00 93.94 417 TRP A O 1
ATOM 3254 N N . LEU A 1 418 ? -12.519 -5.305 20.129 1.00 92.19 418 LEU A N 1
ATOM 3255 C CA . LEU A 1 418 ? -11.303 -4.523 20.323 1.00 92.19 418 LEU A CA 1
ATOM 3256 C C . LEU A 1 418 ? -10.034 -5.367 20.120 1.00 92.19 418 LEU A C 1
ATOM 3258 O O . LEU A 1 418 ? -9.155 -4.976 19.356 1.00 92.19 418 LEU A O 1
ATOM 3262 N N . ALA A 1 419 ? -9.961 -6.545 20.746 1.00 91.38 419 ALA A N 1
ATOM 3263 C CA . ALA A 1 419 ? -8.809 -7.443 20.655 1.00 91.38 419 ALA A CA 1
ATOM 3264 C C . ALA A 1 419 ? -8.581 -7.955 19.229 1.00 91.38 419 ALA A C 1
ATOM 3266 O O . ALA A 1 419 ? -7.455 -7.933 18.733 1.00 91.38 419 ALA A O 1
ATOM 3267 N N . VAL A 1 420 ? -9.648 -8.366 18.543 1.00 88.56 420 VAL A N 1
ATOM 3268 C CA . VAL A 1 420 ? -9.594 -8.781 17.139 1.00 88.56 420 VAL A CA 1
ATOM 3269 C C . VAL A 1 420 ? -9.150 -7.622 16.256 1.00 88.56 420 VAL A C 1
ATOM 3271 O O . VAL A 1 420 ? -8.288 -7.824 15.408 1.00 88.56 420 VAL A O 1
ATOM 3274 N N . GLY A 1 421 ? -9.650 -6.406 16.484 1.00 85.50 421 GLY A N 1
ATOM 3275 C CA . GLY A 1 421 ? -9.188 -5.212 15.776 1.00 85.50 421 GLY A CA 1
ATOM 3276 C C . GLY A 1 421 ? -7.681 -4.986 15.925 1.00 85.50 421 GLY A C 1
ATOM 3277 O O . GLY A 1 421 ? -6.994 -4.788 14.927 1.00 85.50 421 GLY A O 1
ATOM 3278 N N . THR A 1 422 ? -7.142 -5.081 17.142 1.00 87.25 422 THR A N 1
ATOM 3279 C CA . THR A 1 422 ? -5.696 -4.976 17.415 1.00 87.25 422 THR A CA 1
ATOM 3280 C C . THR A 1 422 ? -4.897 -6.089 16.719 1.00 87.25 422 THR A C 1
ATOM 3282 O O . THR A 1 422 ? -3.849 -5.824 16.127 1.00 87.25 422 THR A O 1
ATOM 3285 N N . LEU A 1 423 ? -5.386 -7.333 16.734 1.00 81.88 423 LEU A N 1
ATOM 3286 C CA . LEU A 1 423 ? -4.693 -8.480 16.135 1.00 81.88 423 LEU A CA 1
ATOM 3287 C C . LEU A 1 423 ? -4.719 -8.454 14.602 1.00 81.88 423 LEU A C 1
ATOM 3289 O O . LEU A 1 423 ? -3.664 -8.558 13.981 1.00 81.88 423 LEU A O 1
ATOM 3293 N N . VAL A 1 424 ? -5.889 -8.256 13.989 1.00 76.12 424 VAL A N 1
ATOM 3294 C CA . VAL A 1 424 ? -6.073 -8.244 12.524 1.00 76.12 424 VAL A CA 1
ATOM 3295 C C . VAL A 1 424 ? -5.229 -7.153 11.863 1.00 76.12 424 VAL A C 1
ATOM 3297 O O . VAL A 1 424 ? -4.732 -7.339 10.760 1.00 76.12 424 VAL A O 1
ATOM 3300 N N . CYS A 1 425 ? -4.981 -6.034 12.544 1.00 67.75 425 CYS A N 1
ATOM 3301 C CA . CYS A 1 425 ? -4.192 -4.939 11.973 1.00 67.75 425 CYS A CA 1
ATOM 3302 C C . CYS A 1 425 ? -2.682 -5.190 11.984 1.00 67.75 425 CYS A C 1
ATOM 3304 O O . CYS A 1 425 ? -1.967 -4.613 11.176 1.00 67.75 425 CYS A O 1
ATOM 3306 N N . ASN A 1 426 ? -2.197 -6.090 12.841 1.00 63.25 426 ASN A N 1
ATOM 3307 C CA . ASN A 1 426 ? -0.828 -6.616 12.756 1.00 63.25 426 ASN A CA 1
ATOM 3308 C C . ASN A 1 426 ? -0.683 -7.705 11.702 1.00 63.25 426 ASN A C 1
ATOM 3310 O O . ASN A 1 426 ? 0.424 -8.119 11.349 1.00 63.25 426 ASN A O 1
ATOM 3314 N N . GLN A 1 427 ? -1.823 -8.174 11.213 1.00 57.75 427 GLN A N 1
ATOM 3315 C CA . GLN A 1 427 ? -1.934 -9.207 10.225 1.00 57.75 427 GLN A CA 1
ATOM 3316 C C . GLN A 1 427 ? -2.126 -8.605 8.831 1.00 57.75 427 GLN A C 1
ATOM 3318 O O . GLN A 1 427 ? -3.029 -8.992 8.094 1.00 57.75 427 GLN A O 1
ATOM 3323 N N . ASP A 1 428 ? -1.113 -7.858 8.380 1.00 54.44 428 ASP A N 1
ATOM 3324 C CA . ASP A 1 428 ? -0.629 -8.120 7.019 1.00 54.44 428 ASP A CA 1
ATOM 3325 C C . ASP A 1 428 ? -0.508 -9.640 6.801 1.00 54.44 428 ASP A C 1
ATOM 3327 O O . ASP A 1 428 ? -0.767 -10.094 5.713 1.00 54.44 428 ASP A O 1
ATOM 3331 N N . LEU A 1 429 ? -0.266 -10.444 7.849 1.00 44.75 429 LEU A N 1
ATOM 3332 C CA . LEU A 1 429 ? -0.352 -11.908 7.930 1.00 44.75 429 LEU A CA 1
ATOM 3333 C C . LEU A 1 429 ? -1.530 -12.586 7.197 1.00 44.75 429 LEU A C 1
ATOM 3335 O O . LEU A 1 429 ? -1.308 -13.668 6.687 1.00 44.75 429 LEU A O 1
ATOM 3339 N N . ALA A 1 430 ? -2.752 -12.049 7.098 1.00 41.66 430 ALA A N 1
ATOM 3340 C CA . ALA A 1 430 ? -3.786 -12.721 6.284 1.00 41.66 430 ALA A CA 1
ATOM 3341 C C . ALA A 1 430 ? -3.526 -12.507 4.784 1.00 41.66 430 ALA A C 1
ATOM 3343 O O . ALA A 1 430 ? -3.575 -13.455 4.009 1.00 41.66 430 ALA A O 1
ATOM 3344 N N . LEU A 1 431 ? -3.132 -11.287 4.409 1.00 46.06 431 LEU A N 1
ATOM 3345 C CA . LEU A 1 431 ? -2.691 -10.904 3.068 1.00 46.06 431 LEU A CA 1
ATOM 3346 C C . LEU A 1 431 ? -1.276 -11.382 2.737 1.00 46.06 431 LEU A C 1
ATOM 3348 O O . LEU A 1 431 ? -0.979 -11.470 1.568 1.00 46.06 431 LEU A O 1
ATOM 3352 N N . ASP A 1 432 ? -0.428 -11.717 3.704 1.00 46.38 432 ASP A N 1
ATOM 3353 C CA . ASP A 1 432 ? 0.963 -12.178 3.595 1.00 46.38 432 ASP A CA 1
ATOM 3354 C C . ASP A 1 432 ? 1.085 -13.679 3.853 1.00 46.38 432 ASP A C 1
ATOM 3356 O O . ASP A 1 432 ? 2.104 -14.259 3.505 1.00 46.38 432 ASP A O 1
ATOM 3360 N N . LEU A 1 433 ? 0.082 -14.339 4.431 1.00 42.78 433 LEU A N 1
ATOM 3361 C CA . LEU A 1 433 ? -0.087 -15.787 4.335 1.00 42.78 433 LEU A CA 1
ATOM 3362 C C . LEU A 1 433 ? -0.853 -16.110 3.061 1.00 42.78 433 LEU A C 1
ATOM 3364 O O . LEU A 1 433 ? -0.434 -17.014 2.359 1.00 42.78 433 LEU A O 1
ATOM 3368 N N . ALA A 1 434 ? -1.882 -15.349 2.679 1.00 39.69 434 ALA A N 1
ATOM 3369 C CA . ALA A 1 434 ? -2.483 -15.486 1.356 1.00 39.69 434 ALA A CA 1
ATOM 3370 C C . ALA A 1 434 ? -1.531 -14.997 0.253 1.00 39.69 434 ALA A C 1
ATOM 3372 O O . ALA A 1 434 ? -1.373 -15.680 -0.748 1.00 39.69 434 ALA A O 1
ATOM 3373 N N . ARG A 1 435 ? -0.768 -13.911 0.434 1.00 44.03 435 ARG A N 1
ATOM 3374 C CA . ARG A 1 435 ? 0.397 -13.644 -0.425 1.00 44.03 435 ARG A CA 1
ATOM 3375 C C . ARG A 1 435 ? 1.452 -14.693 -0.137 1.00 44.03 435 ARG A C 1
ATOM 3377 O O . ARG A 1 435 ? 1.535 -15.560 -0.945 1.00 44.03 435 ARG A O 1
ATOM 3384 N N . GLY A 1 436 ? 2.215 -14.781 0.936 1.00 40.97 436 GLY A N 1
ATOM 3385 C CA . GLY A 1 436 ? 3.289 -15.792 1.127 1.00 40.97 436 GLY A CA 1
ATOM 3386 C C . GLY A 1 436 ? 3.011 -17.247 0.671 1.00 40.97 436 GLY A C 1
ATOM 3387 O O . GLY A 1 436 ? 3.848 -17.829 -0.027 1.00 40.97 436 GLY A O 1
ATOM 3388 N N . TYR A 1 437 ? 1.834 -17.818 0.958 1.00 42.84 437 TYR A N 1
ATOM 3389 C CA . TYR A 1 437 ? 1.397 -19.138 0.458 1.00 42.84 437 TYR A CA 1
ATOM 3390 C C . TYR A 1 437 ? 1.066 -19.130 -1.051 1.00 42.84 437 TYR A C 1
ATOM 3392 O O . TYR A 1 437 ? 1.318 -20.118 -1.740 1.00 42.84 437 TYR A O 1
ATOM 3400 N N . PHE A 1 438 ? 0.581 -18.010 -1.606 1.00 39.16 438 PHE A N 1
ATOM 3401 C CA . PHE A 1 438 ? 0.288 -17.806 -3.037 1.00 39.16 438 PHE A CA 1
ATOM 3402 C C . PHE A 1 438 ? 1.169 -16.748 -3.759 1.00 39.16 438 PHE A C 1
ATOM 3404 O O . PHE A 1 438 ? 0.879 -16.376 -4.888 1.00 39.16 438 PHE A O 1
ATOM 3411 N N . SER A 1 439 ? 2.280 -16.278 -3.187 1.00 41.38 439 SER A N 1
ATOM 3412 C CA . SER A 1 439 ? 3.156 -15.170 -3.629 1.00 41.38 439 SER A CA 1
ATOM 3413 C C . SER A 1 439 ? 4.573 -15.659 -3.838 1.00 41.38 439 SER A C 1
ATOM 3415 O O . SER A 1 439 ? 5.229 -15.197 -4.762 1.00 41.38 439 SER A O 1
ATOM 3417 N N . THR A 1 440 ? 4.936 -16.769 -3.192 1.00 41.84 440 THR A N 1
ATOM 3418 C CA . THR A 1 440 ? 5.713 -17.804 -3.885 1.00 41.84 440 THR A CA 1
ATOM 3419 C C . THR A 1 440 ? 5.112 -18.094 -5.284 1.00 41.84 440 THR A C 1
ATOM 3421 O O . THR A 1 440 ? 5.862 -18.323 -6.227 1.00 41.84 440 THR A O 1
ATOM 3424 N N . LYS A 1 441 ? 3.778 -17.961 -5.446 1.00 42.09 441 LYS A N 1
ATOM 3425 C CA . LYS A 1 441 ? 2.941 -17.779 -6.672 1.00 42.09 441 LYS A CA 1
ATOM 3426 C C . LYS A 1 441 ? 3.135 -16.490 -7.517 1.00 42.09 441 LYS A C 1
ATOM 3428 O O . LYS A 1 441 ? 3.115 -16.541 -8.745 1.00 42.09 441 LYS A O 1
ATOM 3433 N N . TYR A 1 442 ? 3.292 -15.326 -6.880 1.00 39.62 442 TYR A N 1
ATOM 3434 C CA . TYR A 1 442 ? 3.307 -13.979 -7.492 1.00 39.62 442 TYR A CA 1
ATOM 3435 C C . TYR A 1 442 ? 4.704 -13.611 -8.012 1.00 39.62 442 TYR A C 1
ATOM 3437 O O . TYR A 1 442 ? 4.821 -13.102 -9.121 1.00 39.62 442 TYR A O 1
ATOM 3445 N N . SER A 1 443 ? 5.770 -14.022 -7.317 1.00 46.28 443 SER A N 1
ATOM 3446 C CA . SER A 1 443 ? 7.130 -14.113 -7.880 1.00 46.28 443 SER A CA 1
ATOM 3447 C C . SER A 1 443 ? 7.178 -15.109 -9.049 1.00 46.28 443 SER A C 1
ATOM 3449 O O . SER A 1 443 ? 7.892 -14.917 -10.026 1.00 46.28 443 SER A O 1
ATOM 3451 N N . ARG A 1 444 ? 6.323 -16.139 -9.008 1.00 44.72 444 ARG A N 1
ATOM 3452 C CA . ARG A 1 444 ? 6.044 -17.077 -10.111 1.00 44.72 444 ARG A CA 1
ATOM 3453 C C . ARG A 1 444 ? 5.128 -16.492 -11.197 1.00 44.72 444 ARG A C 1
ATOM 3455 O O . ARG A 1 444 ? 4.907 -17.160 -12.201 1.00 44.72 444 ARG A O 1
ATOM 3462 N N . ARG A 1 445 ? 4.611 -15.258 -11.099 1.00 46.72 445 ARG A N 1
ATOM 3463 C CA . ARG A 1 445 ? 3.962 -14.582 -12.248 1.00 46.72 445 ARG A CA 1
ATOM 3464 C C . ARG A 1 445 ? 4.972 -14.348 -13.380 1.00 46.72 445 ARG A C 1
ATOM 3466 O O . ARG A 1 445 ? 4.589 -14.403 -14.540 1.00 46.72 445 ARG A O 1
ATOM 3473 N N . TYR A 1 446 ? 6.254 -14.257 -13.024 1.00 52.25 446 TYR A N 1
ATOM 3474 C CA . TYR A 1 446 ? 7.420 -14.250 -13.910 1.00 52.25 446 TYR A CA 1
ATOM 3475 C C . TYR A 1 446 ? 7.995 -15.659 -14.227 1.00 52.25 446 TYR A C 1
ATOM 3477 O O . TYR A 1 446 ? 9.090 -15.774 -14.770 1.00 52.25 446 TYR A O 1
ATOM 3485 N N . GLY A 1 447 ? 7.270 -16.752 -13.925 1.00 45.25 447 GLY A N 1
ATOM 3486 C CA . GLY A 1 447 ? 7.652 -18.138 -14.259 1.00 45.25 447 GLY A CA 1
ATOM 3487 C C . GLY A 1 447 ? 6.440 -19.045 -14.552 1.00 45.25 447 GLY A C 1
ATOM 3488 O O . GLY A 1 447 ? 5.587 -19.257 -13.698 1.00 45.25 447 GLY A O 1
ATOM 3489 N N . ARG A 1 448 ? 6.331 -19.572 -15.779 1.00 50.78 448 ARG A N 1
ATOM 3490 C CA . ARG A 1 448 ? 5.194 -20.328 -16.375 1.00 50.78 448 ARG A CA 1
ATOM 3491 C C . ARG A 1 448 ? 4.545 -21.447 -15.523 1.00 50.78 448 ARG A C 1
ATOM 3493 O O . ARG A 1 448 ? 5.228 -22.159 -14.803 1.00 50.78 448 ARG A O 1
ATOM 3500 N N . SER A 1 449 ? 3.217 -21.639 -15.671 1.00 38.91 449 SER A N 1
ATOM 3501 C CA . SER A 1 449 ? 2.465 -22.927 -15.676 1.00 38.91 449 SER A CA 1
ATOM 3502 C C . SER A 1 449 ? 0.936 -22.720 -15.545 1.00 38.91 449 SER A C 1
ATOM 3504 O O . SER A 1 449 ? 0.476 -21.942 -14.707 1.00 38.91 449 SER A O 1
ATOM 3506 N N . LYS A 1 450 ? 0.161 -23.454 -16.365 1.00 40.03 450 LYS A N 1
ATOM 3507 C CA . LYS A 1 450 ? -1.303 -23.388 -16.600 1.00 40.03 450 LYS A CA 1
ATOM 3508 C C . LYS A 1 450 ? -2.207 -23.905 -15.453 1.00 40.03 450 LYS A C 1
ATOM 3510 O O . LYS A 1 450 ? -3.417 -23.739 -15.539 1.00 40.03 450 LYS A O 1
ATOM 3515 N N . GLY A 1 451 ? -1.679 -24.459 -14.356 1.00 47.34 451 GLY A N 1
ATOM 3516 C CA . GLY A 1 451 ? -2.481 -24.980 -13.220 1.00 47.34 451 GLY A CA 1
ATOM 3517 C C . GLY A 1 451 ? -3.088 -23.928 -12.264 1.00 47.34 451 GLY A C 1
ATOM 3518 O O . GLY A 1 451 ? -3.626 -24.271 -11.217 1.00 47.34 451 GLY A O 1
ATOM 3519 N N . ARG A 1 452 ? -2.989 -22.640 -12.608 1.00 50.97 452 ARG A N 1
ATOM 3520 C CA . ARG A 1 452 ? -2.888 -21.507 -11.666 1.00 50.97 452 ARG A CA 1
ATOM 3521 C C . ARG A 1 452 ? -4.209 -20.814 -11.298 1.00 50.97 452 ARG A C 1
ATOM 3523 O O . ARG A 1 452 ? -4.253 -20.036 -10.353 1.00 50.97 452 ARG A O 1
ATOM 3530 N N . TYR A 1 453 ? -5.292 -21.080 -12.029 1.00 50.03 453 TYR A N 1
ATOM 3531 C CA . TYR A 1 453 ? -6.580 -20.401 -11.818 1.00 50.03 453 TYR A CA 1
ATOM 3532 C C . TYR A 1 453 ? -7.325 -20.901 -10.566 1.00 50.03 453 TYR A C 1
ATOM 3534 O O . TYR A 1 453 ? -7.840 -20.099 -9.791 1.00 50.03 453 TYR A O 1
ATOM 3542 N N . ARG A 1 454 ? -7.329 -22.220 -10.316 1.00 52.97 454 ARG A N 1
ATOM 3543 C CA . ARG A 1 454 ? -8.041 -22.827 -9.171 1.00 52.97 454 ARG A CA 1
ATOM 3544 C C . ARG A 1 454 ? -7.411 -22.467 -7.824 1.00 52.97 454 ARG A C 1
ATOM 3546 O O . ARG A 1 454 ? -8.122 -22.281 -6.845 1.00 52.97 454 ARG A O 1
ATOM 3553 N N . GLU A 1 455 ? -6.091 -22.332 -7.791 1.00 55.69 455 GLU A N 1
ATOM 3554 C CA . GLU A 1 455 ? -5.344 -21.977 -6.582 1.00 55.69 455 GLU A CA 1
ATOM 3555 C C . GLU A 1 455 ? -5.587 -20.516 -6.182 1.00 55.69 455 GLU A C 1
ATOM 3557 O O . GLU A 1 455 ? -5.802 -20.234 -5.009 1.00 55.69 455 GLU A O 1
ATOM 3562 N N . ASN A 1 456 ? -5.665 -19.601 -7.154 1.00 57.81 456 ASN A N 1
ATOM 3563 C CA . ASN A 1 456 ? -5.981 -18.194 -6.895 1.00 57.81 456 ASN A CA 1
ATOM 3564 C C . ASN A 1 456 ? -7.419 -17.999 -6.383 1.00 57.81 456 ASN A C 1
ATOM 3566 O O . ASN A 1 456 ? -7.657 -17.137 -5.543 1.00 57.81 456 ASN A O 1
ATOM 3570 N N . ILE A 1 457 ? -8.374 -18.813 -6.849 1.00 64.00 457 ILE A N 1
ATOM 3571 C CA . ILE A 1 457 ? -9.748 -18.797 -6.320 1.00 64.00 457 ILE A CA 1
ATOM 3572 C C . ILE A 1 457 ? -9.774 -19.301 -4.877 1.00 64.00 457 ILE A C 1
ATOM 3574 O O . ILE A 1 457 ? -10.419 -18.687 -4.034 1.00 64.00 457 ILE A O 1
ATOM 3578 N N . ALA A 1 458 ? -9.064 -20.391 -4.573 1.00 65.06 458 ALA A N 1
ATOM 3579 C CA . ALA A 1 458 ? -8.987 -20.909 -3.209 1.00 65.06 458 ALA A CA 1
ATOM 3580 C C . ALA A 1 458 ? -8.360 -19.884 -2.247 1.00 65.06 458 ALA A C 1
ATOM 3582 O O . ALA A 1 458 ? -8.894 -19.677 -1.161 1.00 65.06 458 ALA A O 1
ATOM 3583 N N . ALA A 1 459 ? -7.295 -19.193 -2.670 1.00 63.38 459 ALA A N 1
ATOM 3584 C CA . ALA A 1 459 ? -6.679 -18.095 -1.922 1.00 63.38 459 ALA A CA 1
ATOM 3585 C C . ALA A 1 459 ? -7.687 -17.000 -1.570 1.00 63.38 459 ALA A C 1
ATOM 3587 O O . ALA A 1 459 ? -7.859 -16.644 -0.407 1.00 63.38 459 ALA A O 1
ATOM 3588 N N . TYR A 1 460 ? -8.393 -16.522 -2.592 1.00 65.88 460 TYR A N 1
ATOM 3589 C CA . TYR A 1 460 ? -9.392 -15.475 -2.457 1.00 65.88 460 TYR A CA 1
ATOM 3590 C C . TYR A 1 460 ? -10.550 -15.899 -1.543 1.00 65.88 460 TYR A C 1
ATOM 3592 O O . TYR A 1 460 ? -10.987 -15.130 -0.693 1.00 65.88 460 TYR A O 1
ATOM 3600 N N . LEU A 1 461 ? -11.024 -17.143 -1.660 1.00 69.06 461 LEU A N 1
ATOM 3601 C CA . LEU A 1 461 ? -12.069 -17.672 -0.782 1.00 69.06 461 LEU A CA 1
ATOM 3602 C C . LEU A 1 461 ? -11.609 -17.753 0.676 1.00 69.06 461 LEU A C 1
ATOM 3604 O O . LEU A 1 461 ? -12.382 -17.406 1.566 1.00 69.06 461 LEU A O 1
ATOM 3608 N N . VAL A 1 462 ? -10.365 -18.167 0.932 1.00 72.31 462 VAL A N 1
ATOM 3609 C CA . VAL A 1 462 ? -9.793 -18.177 2.287 1.00 72.31 462 VAL A CA 1
ATOM 3610 C C . VAL A 1 462 ? -9.723 -16.760 2.857 1.00 72.31 462 VAL A C 1
ATOM 3612 O O . VAL A 1 462 ? -10.126 -16.563 4.001 1.00 72.31 462 VAL A O 1
ATOM 3615 N N . GLU A 1 463 ? -9.292 -15.768 2.072 1.00 68.19 463 GLU A N 1
ATOM 3616 C CA . GLU A 1 463 ? -9.283 -14.357 2.491 1.00 68.19 463 GLU A CA 1
ATOM 3617 C C . GLU A 1 463 ? -10.690 -13.846 2.830 1.00 68.19 463 GLU A C 1
ATOM 3619 O O . GLU A 1 463 ? -10.890 -13.215 3.868 1.00 68.19 463 GLU A O 1
ATOM 3624 N N . VAL A 1 464 ? -11.686 -14.144 1.990 1.00 72.00 464 VAL A N 1
ATOM 3625 C CA . VAL A 1 464 ? -13.079 -13.738 2.228 1.00 72.00 464 VAL A CA 1
ATOM 3626 C C . VAL A 1 464 ? -13.637 -14.407 3.482 1.00 72.00 464 VAL A C 1
ATOM 3628 O O . VAL A 1 464 ? -14.233 -13.728 4.316 1.00 72.00 464 VAL A O 1
ATOM 3631 N N . ILE A 1 465 ? -13.421 -15.714 3.660 1.00 79.62 465 ILE A N 1
ATOM 3632 C CA . ILE A 1 465 ? -13.855 -16.441 4.862 1.00 79.62 465 ILE A CA 1
ATOM 3633 C C . ILE A 1 465 ? -13.194 -15.842 6.101 1.00 79.62 465 ILE A C 1
ATOM 3635 O O . ILE A 1 465 ? -13.878 -15.578 7.087 1.00 79.62 465 ILE A O 1
ATOM 3639 N N . PHE A 1 466 ? -11.891 -15.576 6.043 1.00 77.81 466 PHE A N 1
ATOM 3640 C CA . PHE A 1 466 ? -11.159 -14.939 7.129 1.00 77.81 466 PHE A CA 1
ATOM 3641 C C . PHE A 1 466 ? -11.789 -13.588 7.493 1.00 77.81 466 PHE A C 1
ATOM 3643 O O . PHE A 1 466 ? -12.166 -13.372 8.644 1.00 77.81 466 PHE A O 1
ATOM 3650 N N . LEU A 1 467 ? -12.000 -12.705 6.513 1.00 74.19 467 LEU A N 1
ATOM 3651 C CA . LEU A 1 467 ? -12.644 -11.408 6.738 1.00 74.19 467 LEU A CA 1
ATOM 3652 C C . LEU A 1 467 ? -14.035 -11.550 7.367 1.00 74.19 467 LEU A C 1
ATOM 3654 O O . LEU A 1 467 ? -14.350 -10.814 8.299 1.00 74.19 467 LEU A O 1
ATOM 3658 N N . LEU A 1 468 ? -14.851 -12.502 6.909 1.00 79.88 468 LEU A N 1
ATOM 3659 C CA . LEU A 1 468 ? -16.188 -12.747 7.461 1.00 79.88 468 LEU A CA 1
ATOM 3660 C C . LEU A 1 468 ? -16.136 -13.232 8.916 1.00 79.88 468 LEU A C 1
ATOM 3662 O O . LEU A 1 468 ? -16.884 -12.731 9.757 1.00 79.88 468 LEU A O 1
ATOM 3666 N N . VAL A 1 469 ? -15.234 -14.165 9.230 1.00 84.94 469 VAL A N 1
ATOM 3667 C CA . VAL A 1 469 ? -15.049 -14.702 10.589 1.00 84.94 469 VAL A CA 1
ATOM 3668 C C . VAL A 1 469 ? -14.621 -13.595 11.552 1.00 84.94 469 VAL A C 1
ATOM 3670 O O . VAL A 1 469 ? -15.196 -13.455 12.631 1.00 84.94 469 VAL A O 1
ATOM 3673 N N . PHE A 1 470 ? -13.655 -12.767 11.154 1.00 84.06 470 PHE A N 1
ATOM 3674 C CA . PHE A 1 470 ? -13.139 -11.697 12.008 1.00 84.06 470 PHE A CA 1
ATOM 3675 C C . PHE A 1 470 ? -14.012 -10.434 12.013 1.00 84.06 470 PHE A C 1
ATOM 3677 O O . PHE A 1 470 ? -13.891 -9.621 12.929 1.00 84.06 470 PHE A O 1
ATOM 3684 N N . ALA A 1 471 ? -14.944 -10.281 11.068 1.00 85.44 471 ALA A N 1
ATOM 3685 C CA . ALA A 1 471 ? -15.964 -9.231 11.106 1.00 85.44 471 ALA A CA 1
ATOM 3686 C C . ALA A 1 471 ? -17.097 -9.532 12.101 1.00 85.44 471 ALA A C 1
ATOM 3688 O O . ALA A 1 471 ? -17.735 -8.598 12.591 1.00 85.44 471 ALA A O 1
ATOM 3689 N N . ALA A 1 472 ? -17.342 -10.801 12.451 1.00 91.62 472 ALA A N 1
ATOM 3690 C CA . ALA A 1 472 ? -18.418 -11.172 13.372 1.00 91.62 472 ALA A CA 1
ATOM 3691 C C . ALA A 1 472 ? -18.320 -10.478 14.754 1.00 91.62 472 ALA A C 1
ATOM 3693 O O . ALA A 1 472 ? -19.335 -9.943 15.208 1.00 91.62 472 ALA A O 1
ATOM 3694 N N . PRO A 1 473 ? -17.137 -10.378 15.402 1.00 92.94 473 PRO A N 1
ATOM 3695 C CA . PRO A 1 473 ? -16.950 -9.558 16.600 1.00 92.94 473 PRO A CA 1
ATOM 3696 C C . PRO A 1 473 ? -17.370 -8.096 16.445 1.00 92.94 473 PRO A C 1
ATOM 3698 O O . PRO A 1 473 ? -17.992 -7.560 17.357 1.00 92.94 473 PRO A O 1
ATOM 3701 N N . ALA A 1 474 ? -17.089 -7.465 15.302 1.00 91.25 474 ALA A N 1
ATOM 3702 C CA . ALA A 1 474 ? -17.474 -6.076 15.052 1.00 91.25 474 ALA A CA 1
ATOM 3703 C C . ALA A 1 474 ? -18.996 -5.911 14.984 1.00 91.25 474 ALA A C 1
ATOM 3705 O O . ALA A 1 474 ? -19.559 -5.040 15.648 1.00 91.25 474 ALA A O 1
ATOM 3706 N N . VAL A 1 475 ? -19.675 -6.806 14.260 1.00 93.19 475 VAL A N 1
ATOM 3707 C CA . VAL A 1 475 ? -21.144 -6.823 14.178 1.00 93.19 475 VAL A CA 1
ATOM 3708 C C . VAL A 1 475 ? -21.760 -7.065 15.559 1.00 93.19 475 VAL A C 1
ATOM 3710 O O . VAL A 1 475 ? -22.649 -6.323 15.977 1.00 93.19 475 VAL A O 1
ATOM 3713 N N . GLY A 1 476 ? -21.264 -8.055 16.307 1.00 94.44 476 GLY A N 1
ATOM 3714 C CA . GLY A 1 476 ? -21.725 -8.328 17.671 1.00 94.44 476 GLY A CA 1
ATOM 3715 C C . GLY A 1 476 ? -21.476 -7.155 18.624 1.00 94.44 476 GLY A C 1
ATOM 3716 O O . GLY A 1 476 ? -22.348 -6.812 19.424 1.00 94.44 476 GLY A O 1
ATOM 3717 N N . GLY A 1 477 ? -20.328 -6.486 18.494 1.00 93.81 477 GLY A N 1
ATOM 3718 C CA . GLY A 1 477 ? -19.986 -5.268 19.224 1.00 93.81 477 GLY A CA 1
ATOM 3719 C C . GLY A 1 477 ? -20.983 -4.139 18.970 1.00 93.81 477 GLY A C 1
ATOM 3720 O O . GLY A 1 477 ? -21.499 -3.561 19.925 1.00 93.81 477 GLY A O 1
ATOM 3721 N N . TRP A 1 478 ? -21.334 -3.876 17.710 1.00 93.75 478 TRP A N 1
ATOM 3722 C CA . TRP A 1 478 ? -22.348 -2.876 17.349 1.00 93.75 478 TRP A CA 1
ATOM 3723 C C . TRP A 1 478 ? -23.722 -3.191 17.926 1.00 93.75 478 TRP A C 1
ATOM 3725 O O . TRP A 1 478 ? -24.370 -2.304 18.483 1.00 93.75 478 TRP A O 1
ATOM 3735 N N . VAL A 1 479 ? -24.153 -4.452 17.848 1.00 95.69 479 VAL A N 1
ATOM 3736 C CA . VAL A 1 479 ? -25.430 -4.883 18.435 1.00 95.69 479 VAL A CA 1
ATOM 3737 C C . VAL A 1 479 ? -25.431 -4.655 19.949 1.00 95.69 479 VAL A C 1
ATOM 3739 O O . VAL A 1 479 ? -26.405 -4.117 20.476 1.00 95.69 479 VAL A O 1
ATOM 3742 N N . MET A 1 480 ? -24.345 -4.993 20.654 1.00 95.94 480 MET A N 1
ATOM 3743 C CA . MET A 1 480 ? -24.240 -4.739 22.098 1.00 95.94 480 MET A CA 1
ATOM 3744 C C . MET A 1 480 ? -24.231 -3.243 22.427 1.00 95.94 480 MET A C 1
ATOM 3746 O O . MET A 1 480 ? -24.892 -2.831 23.377 1.00 95.94 480 MET A O 1
ATOM 3750 N N . VAL A 1 481 ? -23.525 -2.416 21.650 1.00 94.12 481 VAL A N 1
ATOM 3751 C CA . VAL A 1 481 ? -23.520 -0.952 21.821 1.00 94.12 481 VAL A CA 1
ATOM 3752 C C . VAL A 1 481 ? -24.923 -0.379 21.645 1.00 94.12 481 VAL A C 1
ATOM 3754 O O . VAL A 1 481 ? -25.369 0.395 22.488 1.00 94.12 481 VAL A O 1
ATOM 3757 N N . ALA A 1 482 ? -25.651 -0.796 20.608 1.00 94.06 482 ALA A N 1
ATOM 3758 C CA . ALA A 1 482 ? -27.023 -0.352 20.369 1.00 94.06 482 ALA A CA 1
ATOM 3759 C C . ALA A 1 482 ? -27.973 -0.751 21.513 1.00 94.06 482 ALA A C 1
ATOM 3761 O O . ALA A 1 482 ? -28.802 0.054 21.940 1.00 94.06 482 ALA A O 1
ATOM 3762 N N . GLN A 1 483 ? -27.832 -1.969 22.046 1.00 93.94 483 GLN A N 1
ATOM 3763 C CA . GLN A 1 483 ? -28.600 -2.426 23.209 1.00 93.94 483 GLN A CA 1
ATOM 3764 C C . GLN A 1 483 ? -28.286 -1.591 24.455 1.00 93.94 483 GLN A C 1
ATOM 3766 O O . GLN A 1 483 ? -29.206 -1.073 25.085 1.00 93.94 483 GLN A O 1
ATOM 3771 N N . MET A 1 484 ? -27.002 -1.384 24.762 1.00 93.81 484 MET A N 1
ATOM 3772 C CA . MET A 1 484 ? -26.580 -0.571 25.907 1.00 93.81 484 MET A CA 1
ATOM 3773 C C . MET A 1 484 ? -27.037 0.889 25.787 1.00 93.81 484 MET A C 1
ATOM 3775 O O . MET A 1 484 ? -27.455 1.469 26.786 1.00 93.81 484 MET A O 1
ATOM 3779 N N . LEU A 1 485 ? -27.012 1.473 24.583 1.00 90.75 485 LEU A N 1
ATOM 3780 C CA . LEU A 1 485 ? -27.532 2.821 24.319 1.00 90.75 485 LEU A CA 1
ATOM 3781 C C . LEU A 1 485 ? -29.036 2.915 24.589 1.00 90.75 485 LEU A C 1
ATOM 3783 O O . LEU A 1 485 ? -29.484 3.863 25.232 1.00 90.75 485 LEU A O 1
ATOM 3787 N N . ARG A 1 486 ? -29.817 1.927 24.135 1.00 91.12 486 ARG A N 1
ATOM 3788 C CA . ARG A 1 486 ? -31.267 1.875 24.369 1.00 91.12 486 ARG A CA 1
ATOM 3789 C C . ARG A 1 486 ? -31.597 1.726 25.855 1.00 91.12 486 ARG A C 1
ATOM 3791 O O . ARG A 1 486 ? -32.482 2.417 26.357 1.00 91.12 486 ARG A O 1
ATOM 3798 N N . GLU A 1 487 ? -30.885 0.846 26.555 1.00 87.62 487 GLU A N 1
ATOM 3799 C CA . GLU A 1 487 ? -31.047 0.625 27.997 1.00 87.62 487 GLU A CA 1
ATOM 3800 C C . GLU A 1 487 ? -30.650 1.861 28.809 1.00 87.62 487 GLU A C 1
ATOM 3802 O O . GLU A 1 487 ? -31.362 2.250 29.730 1.00 87.62 487 GLU A O 1
ATOM 3807 N N . TYR A 1 488 ? -29.534 2.503 28.457 1.00 84.62 488 TYR A N 1
ATOM 3808 C CA . TYR A 1 488 ? -29.029 3.676 29.166 1.00 84.62 488 TYR A CA 1
ATOM 3809 C C . TYR A 1 488 ? -29.904 4.914 28.927 1.00 84.62 488 TYR A C 1
ATOM 3811 O O . TYR A 1 488 ? -30.293 5.571 29.889 1.00 84.62 488 TYR A O 1
ATOM 3819 N N . GLY A 1 489 ? -30.292 5.183 27.674 1.00 77.31 489 GLY A N 1
ATOM 3820 C CA . GLY A 1 489 ? -31.160 6.313 27.328 1.00 77.31 489 GLY A CA 1
ATOM 3821 C C . GLY A 1 489 ? -32.548 6.233 27.968 1.00 77.31 489 GLY A C 1
ATOM 3822 O O . GLY A 1 489 ? -33.119 7.255 28.329 1.00 77.31 489 GLY A O 1
ATOM 3823 N N . SER A 1 490 ? -33.069 5.021 28.182 1.00 64.62 490 SER A N 1
ATOM 3824 C CA . SER A 1 490 ? -34.333 4.824 28.907 1.00 64.62 490 SER A CA 1
ATOM 3825 C C . SER A 1 490 ? -34.209 5.155 30.401 1.00 64.62 490 SER A C 1
ATOM 3827 O O . SER A 1 490 ? -35.182 5.583 31.012 1.00 64.62 490 SER A O 1
ATOM 3829 N N . CYS A 1 491 ? -33.022 4.989 30.995 1.00 58.22 491 CYS A N 1
ATOM 3830 C CA . CYS A 1 491 ? -32.770 5.318 32.401 1.00 58.22 491 CYS A CA 1
ATOM 3831 C C . CYS A 1 491 ? -32.501 6.812 32.625 1.00 58.22 491 CYS A C 1
ATOM 3833 O O . CYS A 1 491 ? -32.925 7.343 33.644 1.00 58.22 491 CYS A O 1
ATOM 3835 N N . SER A 1 492 ? -31.850 7.500 31.682 1.00 58.56 492 SER A N 1
ATOM 3836 C CA . SER A 1 492 ? -31.548 8.934 31.808 1.00 58.56 492 SER A CA 1
ATOM 3837 C C . SER A 1 492 ? -32.754 9.854 31.589 1.00 58.56 492 SER A C 1
ATOM 3839 O O . SER A 1 492 ? -32.655 11.036 31.872 1.00 58.56 492 SER A O 1
ATOM 3841 N N . ILE A 1 493 ? -33.865 9.344 31.044 1.00 56.22 493 ILE A N 1
ATOM 3842 C CA . ILE A 1 493 ? -35.125 10.098 30.868 1.00 56.22 493 ILE A CA 1
ATOM 3843 C C . ILE A 1 493 ? -35.989 10.059 32.149 1.00 56.22 493 ILE A C 1
ATOM 3845 O O . ILE A 1 493 ? -36.931 10.832 32.286 1.00 56.22 493 ILE A O 1
ATOM 3849 N N . LEU A 1 494 ? -35.683 9.156 33.089 1.00 46.41 494 LEU A N 1
ATOM 3850 C CA . LEU A 1 494 ? -36.429 8.966 34.342 1.00 46.41 494 LEU A CA 1
ATOM 3851 C C . LEU A 1 494 ? -35.847 9.749 35.538 1.00 46.41 494 LEU A C 1
ATOM 3853 O O . LEU A 1 494 ? -36.375 9.635 36.644 1.00 46.41 494 LEU A O 1
ATOM 3857 N N . HIS A 1 495 ? -34.796 10.538 35.313 1.00 40.66 495 HIS A N 1
ATOM 3858 C CA . HIS A 1 495 ? -34.214 11.514 36.239 1.00 40.66 495 HIS A CA 1
ATOM 3859 C C . HIS A 1 495 ? -34.249 12.896 35.592 1.00 40.66 495 HIS A C 1
ATOM 3861 O O . HIS A 1 495 ? -34.415 13.875 36.353 1.00 40.66 495 HIS A O 1
#

Foldseek 3Di:
DLQAQDDPVVVVVQVVCCLLFVLSLLLVLQLLLLLQLLPDPDVVLLCQSQLQAKEKWFAQPDDDDAPDKDWQKFWDALVLCVPDVLDDRLVSVVVCVPPQPPPPCPVVDQWDFWAFEFEAAHPVDDWAFDDPSGFEPFDWFFDPRMGMTGDHSQFDWAFDWDFDQDPNDTDTHTDDADWDLPVVLLVVLVVLLVVLVVLLVVCFDPQCQAQFLLRLSLLSVSVNLSSVSNNNSSVSGTDHNHHAYEDDVVVVVRVVVVIDDDRHTTHTAADDSDDPPRQMFMWGWHDDPPGTTIIGGDPVGPPPPPPPPDDDPDDDDDDDDDDDDDPDDDPDDDDDDDPPPDGPHGIYMYHYRGHHTDGHPDPPDPVVVVSVVCPPLVNVLVVSLVSLCVSVVVSCVRRVSDRNNHDPLSVVLQVLSSVLSSVVSSCVVLVCCLCVVCVSVVSCSSPDDDPRPVSNVVSVVSSVVVCVVSSVSSVSNVVSSVVSCVVVVVVVVVD

Secondary structure (DSSP, 8-state):
---TT--HHHHHHHHHHHHH-HHHHHHHHHHHHHH-GGG-SSHHHHHHHTT-EEEEEE-TT--PPTT-EEEEEEEE-HHHHTS-TTS-HHHHHHH-TTTTTS-TTTTS-SS-EEEEEEEE--TT----BPPTT--BSSEEEPPTTEEEEEPPTTB-EEEPEEEEEETTEEEEEEP----B--HHHHHHHHHHHHHHHHHHHHHTTHHHHHHGGG-GGGGGHHHHHHHHHHHHHHHHS-B-SSBEEEE-HHHHHHHHTT-EEE---EEEPBPPSEETTEE-EEEEEEEE-SS-EEEEE-GGGS-TT-S-S-------------------------------S--SS--EEEEESS--BPBP-----HHHHHHHHHHSHHHHHHHHHHHHHHHHHHHHHHHTT--TT--HHHHHHHHHHHHHHHHHHHTHHHHHHHHHHHHTTTGGGGS--TT-HHHHHHHHHHHHHHHHHHHHHHHHHHHHHHHHHHHHHHHHT--

Organism: NCBI:txid1220188

Sequence (495 aa):
MKFPGAPSYILGLNMVLAVLFPALGASRGLESILQHTTFAKNPIEQALHSSALCMVVRSPYWKPQPGNTYRDLSYLPTRLRQKDDDEAPYKALKKTRSELGKERFQDLKPAGVSIELAVQIPPWQTCSVVPPGHQVFGQCELPPGYELAYVPEDAQVEPLFDQELIDGEMRKTYFSLSSSYSLASAIIAIIQIIYASITLYRTRGEQVGRYGYAAFGFTVLPYLIMSFVNLLGNLLNPSYTVLYLVWTDLMGEAAERGGCFKGYVGKVARAPASIDNIKLFSGTFLEDNDSFWTFELDPTALNSDDIPSTMELKEEAAKCDLKGADPSCSIILTTSSTPDKASKRPPLIICPVCHNLKQVEQATGTWSTVQRFIRAPTPFRILLFLISALPFAVIGAMSHFNSGSSSTRQRGWTMTWLAVGTLVCNQDLALDLARGYFSTKYSRRYGRSKGRYRENIAAYLVEVIFLLVFAAPAVGGWVMVAQMLREYGSCSILH